Protein 8U3D (pdb70)

Nearest PDB structures (foldseek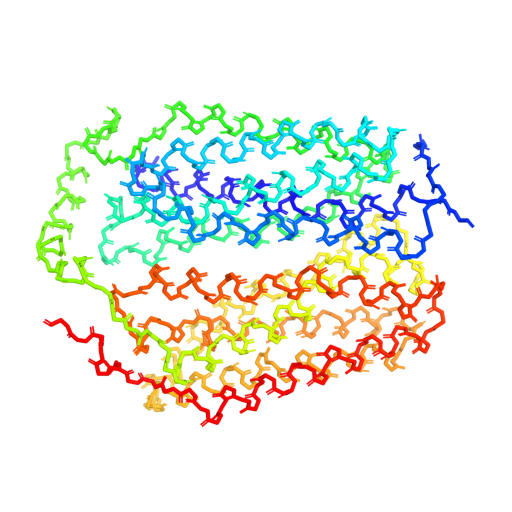):
  8u3d-assembly1_A  TM=1.002E+00  e=1.842E-59  Homo sapiens
  8u3h-assembly1_A  TM=9.924E-01  e=3.145E-51  Homo sapiens
  8dwi-assembly1_A  TM=9.770E-01  e=8.435E-47  Homo sapiens
  8u3f-assembly1_A  TM=8.366E-01  e=1.344E-46  Homo sapiens
  9ayb-assembly1_A  TM=8.370E-01  e=2.288E-45  Homo sapiens

Radius of gyration: 21.44 Å; Cα contacts (8 Å, |Δi|>4): 727; chains: 1; bounding box: 40×55×65 Å

InterPro domains:
  IPR011701 Major facilitator superfamily [PF07690] (47-441)
  IPR020846 Major facilitator superfamily domain [PS50850] (42-482)
  IPR036259 MFS transporter superfamily [G3DSA:1.20.1250.20] (36-260)
  IPR03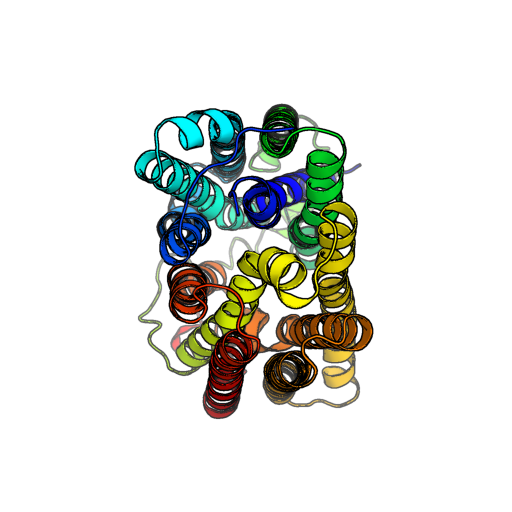6259 MFS transporter superfamily [G3DSA:1.20.1250.20] (285-484)
  IPR036259 MFS transporter superfamily [SSF103473] (28-489)
  IPR050382 Major Facilitator Superfamily Sodium/Anion Cotransporter [PTHR11662] (34-487)

Structure (mmCIF, N/CA/C/O backbone):
data_8U3D
#
_entry.id   8U3D
#
_cell.length_a   1.00
_cell.length_b   1.00
_cell.length_c   1.00
_cell.angle_alpha   90.00
_cell.angle_beta   90.00
_cell.angle_gamma   90.00
#
_symmetry.space_group_name_H-M   'P 1'
#
loop_
_atom_site.group_PDB
_atom_site.id
_atom_site.type_symbol
_atom_site.label_atom_id
_atom_site.label_alt_id
_atom_site.label_comp_id
_atom_site.label_asym_id
_atom_site.label_entity_id
_atom_site.label_seq_id
_atom_site.pdbx_PDB_ins_code
_atom_site.Cartn_x
_atom_site.Cartn_y
_atom_site.Cartn_z
_atom_site.occupancy
_atom_site.B_iso_or_equiv
_atom_site.auth_seq_id
_atom_site.auth_comp_id
_atom_site.auth_asym_id
_atom_site.auth_atom_id
_atom_site.pdbx_PDB_model_num
ATOM 1 N N . CYS A 1 44 ? 139.573 132.756 112.001 1.00 56.43 36 CYS A N 1
ATOM 2 C CA . CYS A 1 44 ? 139.398 131.334 111.742 1.00 56.43 36 CYS A CA 1
ATOM 3 C C . CYS A 1 44 ? 138.182 131.124 110.841 1.00 56.43 36 CYS A C 1
ATOM 4 O O . CYS A 1 44 ? 137.866 131.971 110.012 1.00 56.43 36 CYS A O 1
ATOM 7 N N . SER A 1 45 ? 137.504 129.995 111.004 1.00 49.04 37 SER A N 1
ATOM 8 C CA . SER A 1 45 ? 136.301 129.722 110.237 1.00 49.04 37 SER A CA 1
ATOM 9 C C . SER A 1 45 ? 135.150 130.579 110.736 1.00 49.04 37 SER A C 1
ATOM 10 O O . SER A 1 45 ? 135.304 131.392 111.644 1.00 49.04 37 SER A O 1
ATOM 13 N N . ALA A 1 46 ? 133.983 130.402 110.122 1.00 45.77 38 ALA A N 1
ATOM 14 C CA . ALA A 1 46 ? 132.798 131.103 110.598 1.00 45.77 38 ALA A CA 1
ATOM 15 C C . ALA A 1 46 ? 132.124 130.337 111.724 1.00 45.77 38 ALA A C 1
ATOM 16 O O . ALA A 1 46 ? 131.665 130.933 112.704 1.00 45.77 38 ALA A O 1
ATOM 18 N N . ARG A 1 47 ? 132.058 129.011 111.608 1.00 45.71 39 ARG A N 1
ATOM 19 C CA . ARG A 1 47 ? 131.474 128.207 112.672 1.00 45.71 39 ARG A CA 1
ATOM 20 C C . ARG A 1 47 ? 132.353 128.197 113.913 1.00 45.71 39 ARG A C 1
ATOM 21 O O . ARG A 1 47 ? 131.840 128.191 115.035 1.00 45.71 39 ARG A O 1
ATOM 29 N N . TYR A 1 48 ? 133.671 128.249 113.750 1.00 45.48 40 TYR A N 1
ATOM 30 C CA . TYR A 1 48 ? 134.522 128.287 114.929 1.00 45.48 40 TYR A CA 1
ATOM 31 C C . TYR A 1 48 ? 134.600 129.679 115.532 1.00 45.48 40 TYR A C 1
ATOM 32 O O . TYR A 1 48 ? 134.760 129.805 116.747 1.00 45.48 40 TYR A O 1
ATOM 41 N N . ASN A 1 49 ? 134.460 130.732 114.729 1.00 45.17 41 ASN A N 1
ATOM 42 C CA . ASN A 1 49 ? 134.254 132.056 115.303 1.00 45.17 41 ASN A CA 1
ATOM 43 C C . ASN A 1 49 ? 132.966 132.106 116.106 1.00 45.17 41 ASN A C 1
ATOM 44 O O . ASN A 1 49 ? 132.915 132.722 117.175 1.00 45.17 41 ASN A O 1
ATOM 49 N N . LEU A 1 50 ? 131.905 131.488 115.593 1.00 42.16 42 LEU A N 1
ATOM 50 C CA . LEU A 1 50 ? 130.669 131.415 116.357 1.00 42.16 42 LEU A CA 1
ATOM 51 C C . LEU A 1 50 ? 130.887 130.666 117.662 1.00 42.16 42 LEU A C 1
ATOM 52 O O . LEU A 1 50 ? 130.355 131.050 118.705 1.00 42.16 42 LEU A O 1
ATOM 57 N N . ALA A 1 51 ? 131.724 129.630 117.661 1.00 41.55 43 ALA A N 1
ATOM 58 C CA . ALA A 1 51 ? 131.922 128.820 118.886 1.00 41.55 43 ALA A CA 1
ATOM 59 C C . ALA A 1 51 ? 132.831 129.558 119.874 1.00 41.55 43 ALA A C 1
ATOM 60 O O . ALA A 1 51 ? 132.756 129.250 121.066 1.00 41.55 43 ALA A O 1
ATOM 62 N N . ILE A 1 52 ? 133.663 130.486 119.395 1.00 41.31 44 ILE A N 1
ATOM 63 C CA . ILE A 1 52 ? 134.593 131.259 120.272 1.00 41.31 44 ILE A CA 1
ATOM 64 C C . ILE A 1 52 ? 133.855 132.478 120.828 1.00 41.31 44 ILE A C 1
ATOM 65 O O . ILE A 1 52 ? 134.252 132.954 121.898 1.00 41.31 44 ILE A O 1
ATOM 70 N N . LEU A 1 53 ? 132.821 132.957 120.137 1.00 38.73 45 LEU A N 1
ATOM 71 C CA . LEU A 1 53 ? 132.004 134.088 120.651 1.00 38.73 45 LEU A CA 1
ATOM 72 C C . LEU A 1 53 ? 130.929 133.528 121.582 1.00 38.73 45 LEU A C 1
ATOM 73 O O . LEU A 1 53 ? 130.590 134.220 122.547 1.00 38.73 45 LEU A O 1
ATOM 78 N N . ALA A 1 54 ? 130.394 132.339 121.297 1.00 39.92 46 ALA A N 1
ATOM 79 C CA . ALA A 1 54 ? 129.472 131.707 122.229 1.00 39.92 46 ALA A CA 1
ATOM 80 C C . ALA A 1 54 ? 130.175 131.303 123.515 1.00 39.92 46 ALA A C 1
ATOM 81 O O . ALA A 1 54 ? 129.584 131.374 124.597 1.00 39.92 46 ALA A O 1
ATOM 83 N N . PHE A 1 55 ? 131.428 130.859 123.420 1.00 39.42 47 PHE A N 1
ATOM 84 C CA . PHE A 1 55 ? 132.216 130.587 124.614 1.00 39.42 47 PHE A CA 1
ATOM 85 C C . PHE A 1 55 ? 132.244 131.802 125.522 1.00 39.42 47 PHE A C 1
ATOM 86 O O . PHE A 1 55 ? 131.970 131.702 126.720 1.00 39.42 47 PHE A O 1
ATOM 94 N N . PHE A 1 56 ? 132.569 132.965 124.966 1.00 38.95 48 PHE A N 1
ATOM 95 C CA . PHE A 1 56 ? 132.650 134.154 125.811 1.00 38.95 48 PHE A CA 1
ATOM 96 C C . PHE A 1 56 ? 131.273 134.638 126.250 1.00 38.95 48 PHE A C 1
ATOM 97 O O . PHE A 1 56 ? 131.131 135.181 127.352 1.00 38.95 48 PHE A O 1
ATOM 105 N N . GLY A 1 57 ? 130.243 134.416 125.439 1.00 38.09 49 GLY A N 1
ATOM 106 C CA . GLY A 1 57 ? 128.901 134.769 125.865 1.00 38.09 49 GLY A CA 1
ATOM 107 C C . GLY A 1 57 ? 128.451 133.983 127.077 1.00 38.09 49 GLY A C 1
ATOM 108 O O . GLY A 1 57 ? 127.863 134.534 128.005 1.00 38.09 49 GLY A O 1
ATOM 109 N N . PHE A 1 58 ? 128.731 132.681 127.091 1.00 39.24 50 PHE A N 1
ATOM 110 C CA . PHE A 1 58 ? 128.355 131.871 128.244 1.00 39.24 50 PHE A CA 1
ATOM 111 C C . PHE A 1 58 ? 129.278 132.113 129.426 1.00 39.24 50 PHE A C 1
ATOM 112 O O . PHE A 1 58 ? 128.846 132.005 130.579 1.00 39.24 50 PHE A O 1
ATOM 120 N N . PHE A 1 59 ? 130.541 132.443 129.166 1.00 38.71 51 PHE A N 1
ATOM 121 C CA . PHE A 1 59 ? 131.409 132.940 130.222 1.00 38.71 51 PHE A CA 1
ATOM 122 C C . PHE A 1 59 ? 130.742 134.087 130.959 1.00 38.71 51 PHE A C 1
ATOM 123 O O . PHE A 1 59 ? 130.681 134.099 132.190 1.00 38.71 51 PHE A O 1
ATOM 131 N N . ILE A 1 60 ? 130.215 135.053 130.213 1.00 39.05 52 ILE A N 1
ATOM 132 C CA . ILE A 1 60 ? 129.618 136.229 130.837 1.00 39.05 52 ILE A CA 1
ATOM 133 C C . ILE A 1 60 ? 128.289 135.888 131.496 1.00 39.05 52 ILE A C 1
ATOM 134 O O . ILE A 1 60 ? 127.976 136.395 132.574 1.00 39.05 52 ILE A O 1
ATOM 139 N N . VAL A 1 61 ? 127.487 135.028 130.870 1.00 37.87 53 VAL A N 1
ATOM 140 C CA . VAL A 1 61 ? 126.261 134.537 131.502 1.00 37.87 53 VAL A CA 1
ATOM 141 C C . VAL A 1 61 ? 126.552 134.014 132.904 1.00 37.87 53 VAL A C 1
ATOM 142 O O . VAL A 1 61 ? 125.971 134.464 133.900 1.00 37.87 53 VAL A O 1
ATOM 146 N N . TYR A 1 62 ? 127.480 133.066 133.007 1.00 39.26 54 TYR A N 1
ATOM 147 C CA . TYR A 1 62 ? 127.698 132.429 134.297 1.00 39.26 54 TYR A CA 1
ATOM 148 C C . TYR A 1 62 ? 128.469 133.322 135.257 1.00 39.26 54 TYR A C 1
ATOM 149 O O . TYR A 1 62 ? 128.27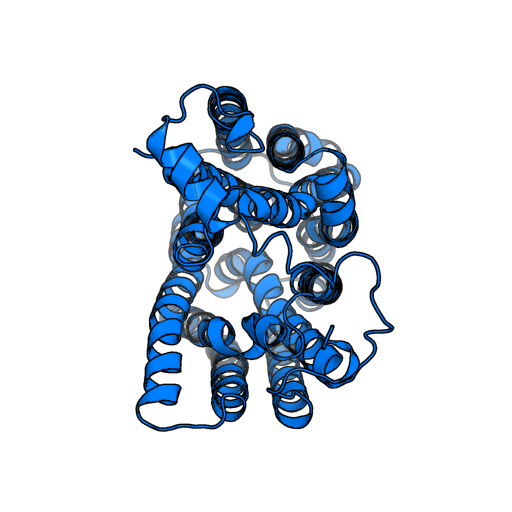5 133.224 136.468 1.00 39.26 54 TYR A O 1
ATOM 158 N N . ALA A 1 63 ? 129.314 134.218 134.753 1.00 38.99 55 ALA A N 1
ATOM 159 C CA . ALA A 1 63 ? 129.960 135.175 135.640 1.00 38.99 55 ALA A CA 1
ATOM 160 C C . ALA A 1 63 ? 128.943 136.113 136.269 1.00 38.99 55 ALA A C 1
ATOM 161 O O . ALA A 1 63 ? 129.008 136.389 137.471 1.00 38.99 55 ALA A O 1
ATOM 163 N N . LEU A 1 64 ? 127.997 136.614 135.475 1.00 37.20 56 LEU A N 1
ATOM 164 C CA . LEU A 1 64 ? 126.964 137.488 136.010 1.00 37.20 56 LEU A CA 1
ATOM 165 C C . LEU A 1 64 ? 126.027 136.743 136.944 1.00 37.20 56 LEU A C 1
ATOM 166 O O . LEU A 1 64 ? 125.403 137.360 137.810 1.00 37.20 56 LEU A O 1
ATOM 171 N N . ARG A 1 65 ? 125.887 135.431 136.770 1.00 38.86 57 ARG A N 1
ATOM 172 C CA . ARG A 1 65 ? 125.080 134.656 137.709 1.00 38.86 57 ARG A CA 1
ATOM 173 C C . ARG A 1 65 ? 125.799 134.460 139.037 1.00 38.86 57 ARG A C 1
ATOM 174 O O . ARG A 1 65 ? 125.194 134.566 140.107 1.00 38.86 57 ARG A O 1
ATOM 182 N N . VAL A 1 66 ? 127.099 134.169 138.989 1.00 40.77 58 VAL A N 1
ATOM 183 C CA . VAL A 1 66 ? 127.818 133.734 140.180 1.00 40.77 58 VAL A CA 1
ATOM 184 C C . VAL A 1 66 ? 128.437 134.884 140.970 1.00 40.77 58 VAL A C 1
ATOM 185 O O . VAL A 1 66 ? 128.755 134.705 142.149 1.00 40.77 58 VAL A O 1
ATOM 189 N N . ASN A 1 67 ? 128.604 136.073 140.387 1.00 41.67 59 ASN A N 1
ATOM 190 C CA . ASN A 1 67 ? 129.331 137.112 141.111 1.00 41.67 59 ASN A CA 1
ATOM 191 C C . ASN A 1 67 ? 128.590 137.586 142.358 1.00 41.67 59 ASN A C 1
ATOM 192 O O . ASN A 1 67 ? 129.214 138.129 143.278 1.00 41.67 59 ASN A O 1
ATOM 197 N N . LEU A 1 68 ? 127.275 137.388 142.427 1.00 41.68 60 LEU A N 1
ATOM 198 C CA . LEU A 1 68 ? 126.562 137.794 143.633 1.00 41.68 60 LEU A CA 1
ATOM 199 C C . LEU A 1 68 ? 126.910 136.910 144.816 1.00 41.68 60 LEU A C 1
ATOM 200 O O . LEU A 1 68 ? 126.889 137.377 145.954 1.00 41.68 60 LEU A O 1
ATOM 205 N N . SER A 1 69 ? 127.238 135.641 144.573 1.00 43.19 61 SER A N 1
ATOM 206 C CA . SER A 1 69 ? 127.583 134.743 145.668 1.00 43.19 61 SER A CA 1
ATOM 207 C C . SER A 1 69 ? 128.737 135.290 146.486 1.00 43.19 61 SER A C 1
ATOM 208 O O . SER A 1 69 ? 128.771 135.124 147.708 1.00 43.19 61 SER A O 1
ATOM 211 N N . VAL A 1 70 ? 129.688 135.949 145.834 1.00 45.46 62 VAL A N 1
ATOM 212 C CA . VAL A 1 70 ? 130.849 136.487 146.529 1.00 45.46 62 VAL A CA 1
ATOM 213 C C . VAL A 1 70 ? 130.643 137.944 146.911 1.00 45.46 62 VAL A C 1
ATOM 214 O O . VAL A 1 70 ? 131.170 138.402 147.923 1.00 45.46 62 VAL A O 1
ATOM 218 N N . ALA A 1 71 ? 129.873 138.702 146.129 1.00 45.94 63 ALA A N 1
ATOM 219 C CA . ALA A 1 71 ? 129.611 140.085 146.505 1.00 45.94 63 ALA A CA 1
ATOM 220 C C . ALA A 1 71 ? 128.761 140.169 147.764 1.00 45.94 63 ALA A C 1
ATOM 221 O O . ALA A 1 71 ? 128.975 141.049 148.602 1.00 45.94 63 ALA A O 1
ATOM 223 N N . LEU A 1 72 ? 127.796 139.260 147.925 1.00 46.54 64 LEU A N 1
ATOM 224 C CA . LEU A 1 72 ? 126.902 139.309 149.077 1.00 46.54 64 LEU A CA 1
ATOM 225 C C . LEU A 1 72 ? 127.644 139.052 150.375 1.00 46.54 64 LEU A C 1
ATOM 226 O O . LEU A 1 72 ? 127.185 139.457 151.446 1.00 46.54 64 LEU A O 1
ATOM 231 N N . VAL A 1 73 ? 128.776 138.357 150.303 1.00 49.77 65 VAL A N 1
ATOM 232 C CA . VAL A 1 73 ? 129.651 138.205 151.452 1.00 49.77 65 VAL A CA 1
ATOM 233 C C . VAL A 1 73 ? 130.178 139.549 151.925 1.00 49.77 65 VAL A C 1
ATOM 234 O O . VAL A 1 73 ? 130.364 139.755 153.127 1.00 49.77 65 VAL A O 1
ATOM 238 N N . ASP A 1 74 ? 130.383 140.486 151.007 1.00 52.94 66 ASP A N 1
ATOM 239 C CA . ASP A 1 74 ? 130.934 141.790 151.326 1.00 52.94 66 ASP A CA 1
ATOM 240 C C . ASP A 1 74 ? 129.863 142.861 151.480 1.00 52.94 66 ASP A C 1
ATOM 241 O O . ASP A 1 74 ? 130.164 143.945 151.985 1.00 52.94 66 ASP A O 1
ATOM 246 N N . MET A 1 75 ? 128.626 142.579 151.058 1.00 51.78 67 MET A N 1
ATOM 247 C CA . MET A 1 75 ? 127.556 143.571 151.081 1.00 51.78 67 MET A CA 1
ATOM 248 C C . MET A 1 75 ? 126.859 143.670 152.425 1.00 51.78 67 MET A C 1
ATOM 249 O O . MET A 1 75 ? 126.247 144.701 152.705 1.00 51.78 67 MET A O 1
ATOM 254 N N . VAL A 1 76 ? 126.902 142.631 153.248 1.00 56.20 68 VAL A N 1
ATOM 255 C CA . VAL A 1 76 ? 126.112 142.573 154.473 1.00 56.20 68 VAL A CA 1
ATOM 256 C C . VAL A 1 76 ? 127.000 142.867 155.671 1.00 56.20 68 VAL A C 1
ATOM 257 O O . VAL A 1 76 ? 128.190 142.532 155.679 1.00 56.20 68 VAL A O 1
ATOM 261 N N . ASP A 1 77 ? 126.418 143.498 156.685 1.00 66.23 69 ASP A N 1
ATOM 262 C CA . ASP A 1 77 ? 127.168 143.949 157.842 1.00 66.23 69 ASP A CA 1
ATOM 263 C C . ASP A 1 77 ? 126.979 142.999 159.021 1.00 66.23 69 ASP A C 1
ATOM 264 O O . ASP A 1 77 ? 125.934 142.365 159.185 1.00 66.23 69 ASP A O 1
ATOM 269 N N . SER A 1 78 ? 128.012 142.920 159.855 1.00 73.35 70 SER A N 1
ATOM 270 C CA . SER A 1 78 ? 128.013 142.034 161.015 1.00 73.35 70 SER A CA 1
ATOM 271 C C . SER A 1 78 ? 127.039 142.509 162.091 1.00 73.35 70 SER A C 1
ATOM 272 O O . SER A 1 78 ? 126.991 141.953 163.190 1.00 73.35 70 SER A O 1
ATOM 275 N N . THR A 1 105 ? 136.321 150.880 150.987 1.00 64.92 97 THR A N 1
ATOM 276 C CA . THR A 1 105 ? 135.188 150.334 151.721 1.00 64.92 97 THR A CA 1
ATOM 277 C C . THR A 1 105 ? 133.881 150.632 150.999 1.00 64.92 97 THR A C 1
ATOM 278 O O . THR A 1 105 ? 133.725 151.686 150.383 1.00 64.92 97 THR A O 1
ATOM 282 N N . GLY A 1 106 ? 132.951 149.683 151.062 1.00 62.81 98 GLY A N 1
ATOM 283 C CA . GLY A 1 106 ? 131.668 149.853 150.418 1.00 62.81 98 GLY A CA 1
ATOM 284 C C . GLY A 1 106 ? 130.546 150.085 151.407 1.00 62.81 98 GLY A C 1
ATOM 285 O O . GLY A 1 106 ? 130.738 150.119 152.619 1.00 62.81 98 GLY A O 1
ATOM 286 N N . LYS A 1 107 ? 129.348 150.267 150.862 1.00 60.91 99 LYS A N 1
ATOM 287 C CA . LYS A 1 107 ? 128.160 150.344 151.694 1.00 60.91 99 LYS A CA 1
ATOM 288 C C . LYS A 1 107 ? 127.736 148.949 152.122 1.00 60.91 99 LYS A C 1
ATOM 289 O O . LYS A 1 107 ? 127.861 147.982 151.370 1.00 60.91 99 LYS A O 1
ATOM 295 N N . LYS A 1 108 ? 127.229 148.846 153.345 1.00 58.36 100 LYS A N 1
ATOM 296 C CA . LYS A 1 108 ? 126.876 147.561 153.923 1.00 58.36 100 LYS A CA 1
ATOM 297 C C . LYS A 1 108 ? 125.474 147.622 154.505 1.00 58.36 100 LYS A C 1
ATOM 298 O O . LYS A 1 108 ? 125.099 148.607 155.144 1.00 58.36 100 LYS A O 1
ATOM 304 N N . TYR A 1 109 ? 124.707 146.559 154.287 1.00 57.17 101 TYR A N 1
ATOM 305 C CA . TYR A 1 109 ? 123.292 146.528 154.614 1.00 57.17 101 TYR A CA 1
ATOM 306 C C . TYR A 1 109 ? 123.027 145.519 155.719 1.00 57.17 101 TYR A C 1
ATOM 307 O O . TYR A 1 109 ? 123.773 144.552 155.881 1.00 57.17 101 TYR A O 1
ATOM 316 N N . GLN A 1 110 ? 121.964 145.755 156.479 1.00 60.96 102 GLN A N 1
ATOM 317 C CA . GLN A 1 110 ? 121.623 144.926 157.633 1.00 60.96 102 GLN A CA 1
ATOM 318 C C . GLN A 1 110 ? 120.609 143.848 157.271 1.00 60.96 102 GLN A C 1
ATOM 319 O O . GLN A 1 110 ? 119.511 143.790 157.819 1.00 60.96 102 GLN A O 1
ATOM 325 N N . TRP A 1 111 ? 120.978 142.980 156.337 1.00 55.98 103 TRP A N 1
ATOM 326 C CA . TRP A 1 111 ? 120.094 141.901 155.926 1.00 55.98 103 TRP A CA 1
ATOM 327 C C . TRP A 1 111 ? 120.307 140.685 156.811 1.00 55.98 103 TRP A C 1
ATOM 328 O O . TRP A 1 111 ? 121.444 140.266 157.036 1.00 55.98 103 TRP A O 1
ATOM 339 N N . ASP A 1 112 ? 119.215 140.110 157.307 1.00 56.31 104 ASP A N 1
ATOM 340 C CA . ASP A 1 112 ? 119.327 138.958 158.185 1.00 56.31 104 ASP A CA 1
ATOM 341 C C . ASP A 1 112 ? 119.560 137.695 157.367 1.00 56.31 104 ASP A C 1
ATOM 342 O O . ASP A 1 112 ? 119.822 137.735 156.167 1.00 56.31 104 ASP A O 1
ATOM 347 N N . ALA A 1 113 ? 119.473 136.550 158.040 1.00 54.03 105 ALA A N 1
ATOM 348 C CA . ALA A 1 113 ? 119.806 135.288 157.395 1.00 54.03 105 ALA A CA 1
ATOM 349 C C . ALA A 1 113 ? 118.809 134.946 156.302 1.00 54.03 105 ALA A C 1
ATOM 350 O O . ALA A 1 113 ? 119.194 134.645 155.170 1.00 54.03 105 ALA A O 1
ATOM 352 N N . GLU A 1 114 ? 117.517 134.985 156.622 1.00 55.64 106 GLU A N 1
ATOM 353 C CA . GLU A 1 114 ? 116.509 134.533 155.671 1.00 55.64 106 GLU A CA 1
ATOM 354 C C . GLU A 1 114 ? 116.424 135.460 154.466 1.00 55.64 106 GLU A C 1
ATOM 355 O O . GLU A 1 114 ? 116.064 135.027 153.369 1.00 55.64 106 GLU A O 1
ATOM 361 N N . THR A 1 115 ? 116.766 136.737 154.644 1.00 52.89 107 THR A N 1
ATOM 362 C CA . THR A 1 115 ? 116.717 137.677 153.529 1.00 52.89 107 THR A CA 1
ATOM 363 C C . THR A 1 115 ? 117.777 137.359 152.486 1.00 52.89 107 THR A C 1
ATOM 364 O O . THR A 1 115 ? 117.507 137.410 151.281 1.00 52.89 107 THR A O 1
ATOM 368 N N . GLN A 1 116 ? 118.993 137.040 152.928 1.00 51.02 108 GLN A N 1
ATOM 369 C CA . GLN A 1 116 ? 120.044 136.688 151.984 1.00 51.02 108 GLN A CA 1
ATOM 370 C C . GLN A 1 116 ? 119.698 135.428 151.212 1.00 51.02 108 GLN A C 1
ATOM 371 O O . GLN A 1 116 ? 120.090 135.290 150.052 1.00 51.02 108 GLN A O 1
ATOM 377 N N . GLY A 1 117 ? 118.956 134.510 151.825 1.00 47.42 109 GLY A N 1
ATOM 378 C CA . GLY A 1 117 ? 118.495 133.347 151.092 1.00 47.42 109 GLY A CA 1
ATOM 379 C C . GLY A 1 117 ? 117.601 133.721 149.929 1.00 47.42 109 GLY A C 1
ATOM 380 O O . GLY A 1 117 ? 117.750 133.203 148.824 1.00 47.42 109 GLY A O 1
ATOM 381 N N . TRP A 1 118 ? 116.666 134.642 150.160 1.00 47.65 110 TRP A N 1
ATOM 382 C CA . TRP A 1 118 ? 115.789 135.083 149.082 1.00 47.65 110 TRP A CA 1
ATOM 383 C C . TRP A 1 118 ? 116.565 135.838 148.018 1.00 47.65 110 TRP A C 1
ATOM 384 O O . TRP A 1 118 ? 116.316 135.667 146.822 1.00 47.65 110 TRP A O 1
ATOM 395 N N . ILE A 1 119 ? 117.513 136.677 148.435 1.00 45.75 111 ILE A N 1
ATOM 396 C CA . ILE A 1 119 ? 118.306 137.437 147.474 1.00 45.75 111 ILE A CA 1
ATOM 397 C C . ILE A 1 119 ? 119.132 136.504 146.604 1.00 45.75 111 ILE A C 1
ATOM 398 O O . ILE A 1 119 ? 119.343 136.765 145.416 1.00 45.75 111 ILE A O 1
ATOM 403 N N . LEU A 1 120 ? 119.596 135.390 147.171 1.00 42.71 112 LEU A N 1
ATOM 404 C CA . LEU A 1 120 ? 120.417 134.463 146.401 1.00 42.71 112 LEU A CA 1
ATOM 405 C C . LEU A 1 120 ? 119.568 133.538 145.543 1.00 42.71 112 LEU A C 1
ATOM 406 O O . LEU A 1 120 ? 120.018 133.077 144.491 1.00 42.71 112 LEU A O 1
ATOM 411 N N . GLY A 1 121 ? 118.345 133.241 145.974 1.00 41.53 113 GLY A N 1
ATOM 412 C CA . GLY A 1 121 ? 117.525 132.311 145.226 1.00 41.53 113 GLY A CA 1
ATOM 413 C C . GLY A 1 121 ? 116.574 132.968 144.250 1.00 41.53 113 GLY A C 1
ATOM 414 O O . GLY A 1 121 ? 115.881 132.277 143.505 1.00 41.53 113 GLY A O 1
ATOM 415 N N . SER A 1 122 ? 116.511 134.301 144.242 1.00 41.92 114 SER A N 1
ATOM 416 C CA . SER A 1 122 ? 115.561 134.977 143.365 1.00 41.92 114 SER A CA 1
ATOM 417 C C . SER A 1 122 ? 115.944 134.879 141.897 1.00 41.92 114 SER A C 1
ATOM 418 O O . SER A 1 122 ? 115.085 135.051 141.030 1.00 41.92 114 SER A O 1
ATOM 421 N N . PHE A 1 123 ? 117.215 134.623 141.590 1.00 39.67 115 PHE A N 1
ATOM 422 C CA . PHE A 1 123 ? 117.620 134.459 140.198 1.00 39.67 115 PHE A CA 1
ATOM 423 C C . PHE A 1 123 ? 116.857 133.323 139.537 1.00 39.67 115 PHE A C 1
ATOM 424 O O . PHE A 1 123 ? 116.381 133.447 138.404 1.00 39.67 115 PHE A O 1
ATOM 432 N N . PHE A 1 124 ? 116.725 132.202 140.234 1.00 41.07 116 PHE A N 1
ATOM 433 C CA . PHE A 1 124 ? 116.149 131.024 139.617 1.00 41.07 116 PHE A CA 1
ATOM 434 C C . PHE A 1 124 ? 114.643 131.124 139.482 1.00 41.07 116 PHE A C 1
ATOM 435 O O . PHE A 1 124 ? 114.063 130.389 138.680 1.00 41.07 116 PHE A O 1
ATOM 443 N N . TYR A 1 125 ? 114.006 132.054 140.196 1.00 41.68 117 TYR A N 1
ATOM 444 C CA . TYR A 1 125 ? 112.587 132.312 139.993 1.00 41.68 117 TYR A CA 1
ATOM 445 C C . TYR A 1 125 ? 112.294 132.850 138.607 1.00 41.68 117 TYR A C 1
ATOM 446 O O . TYR A 1 125 ? 111.207 132.611 138.083 1.00 41.68 117 TYR A O 1
ATOM 455 N N . GLY A 1 126 ? 113.225 133.572 138.007 1.00 40.37 118 GLY A N 1
ATOM 456 C CA . GLY A 1 126 ? 113.069 133.985 136.633 1.00 40.37 118 GLY A CA 1
ATOM 457 C C . GLY A 1 126 ? 113.719 133.001 135.690 1.00 40.37 118 GLY A C 1
ATOM 458 O O . GLY A 1 126 ? 113.273 132.832 134.557 1.00 40.37 118 GLY A O 1
ATOM 459 N N . TYR A 1 127 ? 114.780 132.341 136.153 1.00 40.99 119 TYR A N 1
ATOM 460 C CA . TYR A 1 127 ? 115.461 131.357 135.319 1.00 40.99 119 TYR A CA 1
ATOM 461 C C . TYR A 1 127 ? 114.541 130.208 134.935 1.00 40.99 119 TYR A C 1
ATOM 462 O O . TYR A 1 127 ? 114.639 129.673 133.830 1.00 40.99 119 TYR A O 1
ATOM 471 N N . ILE A 1 128 ? 113.642 129.808 135.833 1.00 41.50 120 ILE A N 1
ATOM 472 C CA . ILE A 1 128 ? 112.775 128.671 135.548 1.00 41.50 120 ILE A CA 1
ATOM 473 C C . ILE A 1 128 ? 111.718 129.032 134.517 1.00 41.50 120 ILE A C 1
ATOM 474 O O . ILE A 1 128 ? 111.164 128.151 133.853 1.00 41.50 120 ILE A O 1
ATOM 479 N N . ILE A 1 129 ? 111.437 130.324 134.339 1.00 43.22 121 ILE A N 1
ATOM 480 C CA . ILE A 1 129 ? 110.294 130.740 133.535 1.00 43.22 121 ILE A CA 1
ATOM 481 C C . ILE A 1 129 ? 110.590 130.615 132.047 1.00 43.22 121 ILE A C 1
ATOM 482 O O . ILE A 1 129 ? 109.745 130.155 131.274 1.00 43.22 121 ILE A O 1
ATOM 487 N N . THR A 1 130 ? 111.780 131.024 131.617 1.00 43.59 122 THR A N 1
ATOM 488 C CA . THR A 1 130 ? 112.055 131.233 130.204 1.00 43.59 122 THR A CA 1
ATOM 489 C C . THR A 1 130 ? 112.881 130.135 129.558 1.00 43.59 122 THR A C 1
ATOM 490 O O . THR A 1 130 ? 113.436 130.361 128.483 1.00 43.59 122 THR A O 1
ATOM 494 N N . GLN A 1 131 ? 112.972 128.954 130.156 1.00 45.40 123 GLN A N 1
ATOM 495 C CA . GLN A 1 131 ? 113.788 127.915 129.540 1.00 45.40 123 GLN A CA 1
ATOM 496 C C . GLN A 1 131 ? 113.009 127.121 128.501 1.00 45.40 123 GLN A C 1
ATOM 497 O O . GLN A 1 131 ? 113.550 126.784 127.445 1.00 45.40 123 GLN A O 1
ATOM 503 N N . ILE A 1 132 ? 111.751 126.800 128.783 1.00 49.80 124 ILE A N 1
ATOM 504 C CA . ILE A 1 132 ? 110.904 126.100 127.821 1.00 49.80 124 ILE A CA 1
ATOM 505 C C . ILE A 1 132 ? 110.358 127.091 126.795 1.00 49.80 124 ILE A C 1
ATOM 506 O O . ILE A 1 132 ? 110.390 126.790 125.595 1.00 49.80 124 ILE A O 1
ATOM 511 N N . PRO A 1 133 ? 109.855 128.268 127.185 1.00 49.28 125 PRO A N 1
ATOM 512 C CA . PRO A 1 133 ? 109.506 129.266 126.163 1.00 49.28 125 PRO A CA 1
ATOM 513 C C . PRO A 1 133 ? 110.686 129.731 125.337 1.00 49.28 125 PRO A C 1
ATOM 514 O O . PRO A 1 133 ? 110.491 130.262 124.239 1.00 49.28 125 PRO A O 1
ATOM 518 N N . GLY A 1 134 ? 111.909 129.556 125.833 1.00 49.02 126 GLY A N 1
ATOM 519 C CA . GLY A 1 134 ? 113.069 130.020 125.098 1.00 49.02 126 GLY A CA 1
ATOM 520 C C . GLY A 1 134 ? 113.283 129.288 123.792 1.00 49.02 126 GLY A C 1
ATOM 521 O O . GLY A 1 134 ? 113.649 129.900 122.792 1.00 49.02 126 GLY A O 1
ATOM 522 N N . GLY A 1 135 ? 113.048 127.979 123.774 1.00 50.89 127 GLY A N 1
ATOM 523 C CA . GLY A 1 135 ? 113.197 127.236 122.536 1.00 50.89 127 GLY A CA 1
ATOM 524 C C . GLY A 1 135 ? 112.152 127.612 121.506 1.00 50.89 127 GLY A C 1
ATOM 525 O O . GLY A 1 135 ? 112.446 127.703 120.312 1.00 50.89 127 GLY A O 1
ATOM 526 N N . TYR A 1 136 ? 110.920 127.844 121.951 1.00 54.61 128 TYR A N 1
ATOM 527 C CA . TYR A 1 136 ? 109.878 128.289 121.038 1.00 54.61 128 TYR A CA 1
ATOM 528 C C . TYR A 1 136 ? 110.210 129.654 120.450 1.00 54.61 128 TYR A C 1
ATOM 529 O O . TYR A 1 136 ? 110.143 129.851 119.232 1.00 54.61 128 TYR A O 1
ATOM 538 N N . VAL A 1 137 ? 110.581 130.614 121.300 1.00 51.30 129 VAL A N 1
ATOM 539 C CA . VAL A 1 137 ? 110.922 131.943 120.799 1.00 51.30 129 VAL A CA 1
ATOM 540 C C . VAL A 1 137 ? 112.163 131.892 119.918 1.00 51.30 129 VAL A C 1
ATOM 541 O O . VAL A 1 137 ? 112.316 132.701 119.001 1.00 51.30 129 VAL A O 1
ATOM 545 N N . ALA A 1 138 ? 113.068 130.946 120.169 1.00 50.71 130 ALA A N 1
ATOM 546 C CA . ALA A 1 138 ? 114.233 130.816 119.304 1.00 50.71 130 ALA A CA 1
ATOM 547 C C . ALA A 1 138 ? 113.854 130.263 117.942 1.00 50.71 130 ALA A C 1
ATOM 548 O O . ALA A 1 138 ? 114.357 130.738 116.920 1.00 50.71 130 ALA A O 1
ATOM 550 N N . SER A 1 139 ? 112.977 129.261 117.901 1.00 54.72 131 SER A N 1
ATOM 551 C CA . SER A 1 139 ? 112.500 128.760 116.616 1.00 54.72 131 SER A CA 1
ATOM 552 C C . SER A 1 139 ? 111.657 129.801 115.891 1.00 54.72 131 SER A C 1
ATOM 553 O O . SER A 1 139 ? 111.483 129.719 114.672 1.00 54.72 131 SER A O 1
ATOM 556 N N . LYS A 1 140 ? 111.127 130.778 116.623 1.00 55.58 132 LYS A N 1
ATOM 557 C CA . LYS A 1 140 ? 110.379 131.861 115.996 1.00 55.58 132 LYS A CA 1
ATOM 558 C C . LYS A 1 140 ? 111.308 132.926 115.412 1.00 55.58 132 LYS A C 1
ATOM 559 O O . LYS A 1 140 ? 111.289 133.184 114.205 1.00 55.58 132 LYS A O 1
ATOM 565 N N . ILE A 1 141 ? 112.143 133.544 116.252 1.00 52.74 133 ILE A N 1
ATOM 566 C CA . ILE A 1 141 ? 112.921 134.717 115.864 1.00 52.74 133 ILE A CA 1
ATOM 567 C C . ILE A 1 141 ? 114.404 134.428 115.689 1.00 52.74 133 ILE A C 1
ATOM 568 O O . ILE A 1 141 ? 115.191 135.373 115.553 1.00 52.74 133 ILE A O 1
ATOM 573 N N . GLY A 1 142 ? 114.815 133.169 115.691 1.00 49.09 134 GLY A N 1
ATOM 574 C CA . GLY A 1 142 ? 116.218 132.847 115.549 1.00 49.09 134 GLY A CA 1
ATOM 575 C C . GLY A 1 142 ? 116.990 133.017 116.846 1.00 49.09 134 GLY A C 1
ATOM 576 O O . GLY A 1 142 ? 116.575 133.708 117.772 1.00 49.09 134 GLY A O 1
ATOM 577 N N . GLY A 1 143 ? 118.154 132.373 116.899 1.00 43.50 135 GLY A N 1
ATOM 578 C CA . GLY A 1 143 ? 118.907 132.332 118.136 1.00 43.50 135 GLY A CA 1
ATOM 579 C C . GLY A 1 143 ? 119.823 133.511 118.369 1.00 43.50 135 GLY A C 1
ATOM 580 O O . GLY A 1 143 ? 120.170 133.800 119.516 1.00 43.50 135 GLY A O 1
ATOM 581 N N . LYS A 1 144 ? 120.234 134.205 117.307 1.00 40.56 136 LYS A N 1
ATOM 582 C CA . LYS A 1 144 ? 121.218 135.270 117.466 1.00 40.56 136 LYS A CA 1
ATOM 583 C C . LYS A 1 144 ? 120.672 136.398 118.321 1.00 40.56 136 LYS A C 1
ATOM 584 O O . LYS A 1 144 ? 121.284 136.782 119.321 1.00 40.56 136 LYS A O 1
ATOM 590 N N . MET A 1 145 ? 119.530 136.957 117.933 1.00 42.59 137 MET A N 1
ATOM 591 C CA . MET A 1 145 ? 118.980 138.078 118.679 1.00 42.59 137 MET A CA 1
ATOM 592 C C . MET A 1 145 ? 118.497 137.662 120.054 1.00 42.59 137 MET A C 1
ATOM 593 O O . MET A 1 145 ? 118.640 138.428 121.004 1.00 42.59 137 MET A O 1
ATOM 598 N N . LEU A 1 146 ? 117.957 136.455 120.188 1.00 41.78 138 LEU A N 1
ATOM 599 C CA . LEU A 1 146 ? 117.524 135.976 121.495 1.00 41.78 138 LEU A CA 1
ATOM 600 C C . LEU A 1 146 ? 118.694 135.860 122.462 1.00 41.78 138 LEU A C 1
ATOM 601 O O . LEU A 1 146 ? 118.613 136.342 123.595 1.00 41.78 138 LEU A O 1
ATOM 606 N N . LEU A 1 147 ? 119.798 135.246 122.034 1.00 38.72 139 LEU A N 1
ATOM 607 C CA . LEU A 1 147 ? 120.961 135.122 122.906 1.00 38.72 139 LEU A CA 1
ATOM 608 C C . LEU A 1 147 ? 121.596 136.479 123.183 1.00 38.72 139 LEU A C 1
ATOM 609 O O . LEU A 1 147 ? 121.942 136.789 124.330 1.00 38.72 139 LEU A O 1
ATOM 614 N N . GLY A 1 148 ? 121.748 137.305 122.150 1.00 38.15 140 GLY A N 1
ATOM 615 C CA . GLY A 1 148 ? 122.353 138.608 122.344 1.00 38.15 140 GLY A CA 1
ATOM 616 C C . GLY A 1 148 ? 121.558 139.485 123.284 1.00 38.15 140 GLY A C 1
ATOM 617 O O . GLY A 1 148 ? 122.122 140.162 124.140 1.00 38.15 140 GLY A O 1
ATOM 618 N N . PHE A 1 149 ? 120.235 139.475 123.153 1.00 39.21 141 PHE A N 1
ATOM 619 C CA . PHE A 1 149 ? 119.409 140.313 124.002 1.00 39.21 141 PHE A CA 1
ATOM 620 C C . PHE A 1 149 ? 119.210 139.734 125.391 1.00 39.21 141 PHE A C 1
ATOM 621 O O . PHE A 1 149 ? 119.071 140.505 126.338 1.00 39.21 141 PHE A O 1
ATOM 629 N N . GLY A 1 150 ? 119.238 138.412 125.553 1.00 37.72 142 GLY A N 1
ATOM 630 C CA . GLY A 1 150 ? 119.310 137.858 126.891 1.00 37.72 142 GLY A CA 1
ATOM 631 C C . GLY A 1 150 ? 120.548 138.318 127.634 1.00 37.72 142 GLY A C 1
ATOM 632 O O . GLY A 1 150 ? 120.468 138.788 128.772 1.00 37.72 142 GLY A O 1
ATOM 633 N N . ILE A 1 151 ? 121.711 138.215 126.993 1.00 36.59 143 ILE A N 1
ATOM 634 C CA . ILE A 1 151 ? 122.938 138.591 127.687 1.00 36.59 143 ILE A CA 1
ATOM 635 C C . ILE A 1 151 ? 123.035 140.102 127.865 1.00 36.59 143 ILE A C 1
ATOM 636 O O . ILE A 1 151 ? 123.549 140.580 128.880 1.00 36.59 143 ILE A O 1
ATOM 641 N N . LEU A 1 152 ? 122.530 140.890 126.917 1.00 37.15 144 LEU A N 1
ATOM 642 C CA . LEU A 1 152 ? 122.535 142.335 127.110 1.00 37.15 144 LEU A CA 1
ATOM 643 C C . LEU A 1 152 ? 121.588 142.749 128.226 1.00 37.15 144 LEU A C 1
ATOM 644 O O . LEU A 1 152 ? 121.905 143.644 129.012 1.00 37.15 144 LEU A O 1
ATOM 649 N N . GLY A 1 153 ? 120.413 142.127 128.309 1.00 36.97 145 GLY A N 1
ATOM 650 C CA . GLY A 1 153 ? 119.516 142.439 129.403 1.00 36.97 145 GLY A CA 1
ATOM 651 C C . GLY A 1 153 ? 120.126 142.104 130.745 1.00 36.97 145 GLY A C 1
ATOM 652 O O . GLY A 1 153 ? 120.068 142.901 131.682 1.00 36.97 145 GLY A O 1
ATOM 653 N N . THR A 1 154 ? 120.741 140.926 130.849 1.00 37.82 146 THR A N 1
ATOM 654 C CA . THR A 1 154 ? 121.393 140.545 132.096 1.00 37.82 146 THR A CA 1
ATOM 655 C C . THR A 1 154 ? 122.514 141.512 132.460 1.00 37.82 146 THR A C 1
ATOM 656 O O . THR A 1 154 ? 122.651 141.904 133.620 1.00 37.82 146 THR A O 1
ATOM 660 N N . ALA A 1 155 ? 123.318 141.927 131.477 1.00 36.88 147 ALA A N 1
ATOM 661 C CA . ALA A 1 155 ? 124.439 142.816 131.769 1.00 36.88 147 ALA A CA 1
ATOM 662 C C . ALA A 1 155 ? 123.970 144.207 132.172 1.00 36.88 147 ALA A C 1
ATOM 663 O O . ALA A 1 155 ? 124.496 144.796 133.124 1.00 36.88 147 ALA A O 1
ATOM 665 N N . VAL A 1 156 ? 122.982 144.755 131.467 1.00 37.90 148 VAL A N 1
ATOM 666 C CA . VAL A 1 156 ? 122.491 146.083 131.811 1.00 37.90 148 VAL A CA 1
ATOM 667 C C . VAL A 1 156 ? 121.800 146.064 133.166 1.00 37.90 148 VAL A C 1
ATOM 668 O O . VAL A 1 156 ? 121.877 147.032 133.926 1.00 37.90 148 VAL A O 1
ATOM 672 N N . LEU A 1 157 ? 121.123 144.966 133.503 1.00 38.19 149 LEU A N 1
ATOM 673 C CA . LEU A 1 157 ? 120.521 144.872 134.826 1.00 38.19 149 LEU A CA 1
ATOM 674 C C . LEU A 1 157 ? 121.582 144.718 135.904 1.00 38.19 149 LEU A C 1
ATOM 675 O O . LEU A 1 157 ? 121.416 145.219 137.018 1.00 38.19 149 LEU A O 1
ATOM 680 N N . THR A 1 158 ? 122.674 144.018 135.598 1.00 38.50 150 THR A N 1
ATOM 681 C CA . THR A 1 158 ? 123.760 143.882 136.561 1.00 38.50 150 THR A CA 1
ATOM 682 C C . THR A 1 158 ? 124.396 145.226 136.862 1.00 38.50 150 THR A C 1
ATOM 683 O O . THR A 1 158 ? 124.792 145.494 137.999 1.00 38.50 150 THR A O 1
ATOM 687 N N . LEU A 1 159 ? 124.495 146.090 135.854 1.00 39.73 151 LEU A N 1
ATOM 688 C CA . LEU A 1 159 ? 125.013 147.435 136.090 1.00 39.73 151 LEU A CA 1
ATOM 689 C C . LEU A 1 159 ? 124.215 148.177 137.155 1.00 39.73 151 LEU A C 1
ATOM 690 O O . LEU A 1 159 ? 124.727 149.118 137.766 1.00 39.73 151 LEU A O 1
ATOM 695 N N . PHE A 1 160 ? 122.970 147.774 137.397 1.00 42.09 152 PHE A N 1
ATOM 696 C CA . PHE A 1 160 ? 122.086 148.470 138.323 1.00 42.09 152 PHE A CA 1
ATOM 697 C C . PHE A 1 160 ? 121.991 147.811 139.687 1.00 42.09 152 PHE A C 1
ATOM 698 O O . PHE A 1 160 ? 121.133 148.210 140.476 1.00 42.09 152 PHE A O 1
ATOM 706 N N . THR A 1 161 ? 122.813 146.811 139.989 1.00 43.33 153 THR A N 1
ATOM 707 C CA . THR A 1 161 ? 122.694 146.153 141.285 1.00 43.33 153 THR A CA 1
ATOM 708 C C . THR A 1 161 ? 123.107 147.043 142.449 1.00 43.33 153 THR A C 1
ATOM 709 O O . THR A 1 161 ? 122.416 147.012 143.481 1.00 43.33 153 THR A O 1
ATOM 713 N N . PRO A 1 162 ? 124.179 147.836 142.376 1.00 44.41 154 PRO A N 1
ATOM 714 C CA . PRO A 1 162 ? 124.463 148.748 143.490 1.00 44.41 154 PRO A CA 1
ATOM 715 C C . PRO A 1 162 ? 123.391 149.795 143.708 1.00 44.41 154 PRO A C 1
ATOM 716 O O . PRO A 1 162 ? 123.275 150.318 144.820 1.00 44.41 154 PRO A O 1
ATOM 720 N N . ILE A 1 163 ? 122.609 150.128 142.683 1.00 46.48 155 ILE A N 1
ATOM 721 C CA . ILE A 1 163 ? 121.501 151.061 142.857 1.00 46.48 155 ILE A CA 1
ATOM 722 C C . ILE A 1 163 ? 120.274 150.335 143.386 1.00 46.48 155 ILE A C 1
ATOM 723 O O . ILE A 1 163 ? 119.528 150.864 144.216 1.00 46.48 155 ILE A O 1
ATOM 728 N N . ALA A 1 164 ? 120.050 149.107 142.919 1.00 46.08 156 ALA A N 1
ATOM 729 C CA . ALA A 1 164 ? 118.883 148.351 143.352 1.00 46.08 156 ALA A CA 1
ATOM 730 C C . ALA A 1 164 ? 119.009 147.922 144.803 1.00 46.08 156 ALA A C 1
ATOM 731 O O . ALA A 1 164 ? 118.002 147.739 145.491 1.00 46.08 156 ALA A O 1
ATOM 733 N N . ALA A 1 165 ? 120.237 147.751 145.290 1.00 49.63 157 ALA A N 1
ATOM 734 C CA . ALA A 1 165 ? 120.419 147.356 146.681 1.00 49.63 157 ALA A CA 1
ATOM 735 C C . ALA A 1 165 ? 120.049 148.485 147.631 1.00 49.63 157 ALA A C 1
ATOM 736 O O . ALA A 1 165 ? 119.548 148.238 148.732 1.00 49.63 157 ALA A O 1
ATOM 738 N N . ASP A 1 166 ? 120.280 149.735 147.224 1.00 53.26 158 ASP A N 1
ATOM 739 C CA . ASP A 1 166 ? 119.927 150.865 148.078 1.00 53.26 158 ASP A CA 1
ATOM 740 C C . ASP A 1 166 ? 118.424 151.074 148.161 1.00 53.26 158 ASP A C 1
ATOM 741 O O . ASP A 1 166 ? 117.929 151.583 149.171 1.00 53.26 158 ASP A O 1
ATOM 746 N N . LEU A 1 167 ? 117.683 150.707 147.118 1.00 51.08 159 LEU A N 1
ATOM 747 C CA . LEU A 1 167 ? 116.241 150.902 147.154 1.00 51.08 159 LEU A CA 1
ATOM 748 C C . LEU A 1 167 ? 115.566 149.913 148.090 1.00 51.08 159 LEU A C 1
ATOM 749 O O . LEU A 1 167 ? 114.460 150.179 148.571 1.00 51.08 159 LEU A O 1
ATOM 754 N N . GLY A 1 168 ? 116.200 148.779 148.361 1.00 50.50 160 GLY A N 1
ATOM 755 C CA . GLY A 1 168 ? 115.668 147.813 149.295 1.00 50.50 160 GLY A CA 1
ATOM 756 C C . GLY A 1 168 ? 115.899 146.392 148.838 1.00 50.50 160 GLY A C 1
ATOM 757 O O . GLY A 1 168 ? 116.594 146.122 147.863 1.00 50.50 160 GLY A O 1
ATOM 758 N N . VAL A 1 169 ? 115.297 145.465 149.582 1.00 48.44 161 VAL A N 1
ATOM 759 C CA . VAL A 1 169 ? 115.416 144.048 149.262 1.00 48.44 161 VAL A CA 1
ATOM 760 C C . VAL A 1 169 ? 114.461 143.671 148.140 1.00 48.44 161 VAL A C 1
ATOM 761 O O . VAL A 1 169 ? 114.774 142.824 147.297 1.00 48.44 161 VAL A O 1
ATOM 765 N N . GLY A 1 170 ? 113.285 144.284 148.113 1.00 47.62 162 GLY A N 1
ATOM 766 C CA . GLY A 1 170 ? 112.312 144.024 147.082 1.00 47.62 162 GLY A CA 1
ATOM 767 C C . GLY A 1 170 ? 112.848 144.279 145.691 1.00 47.62 162 GLY A C 1
ATOM 768 O O . GLY A 1 170 ? 112.838 143.395 144.829 1.00 47.62 162 GLY A O 1
ATOM 769 N N . PRO A 1 171 ? 113.300 145.508 145.432 1.00 46.04 163 PRO A N 1
ATOM 770 C CA . PRO A 1 171 ? 113.903 145.796 144.128 1.00 46.04 163 PRO A CA 1
ATOM 771 C C . PRO A 1 171 ? 115.129 144.962 143.821 1.00 46.04 163 PRO A C 1
ATOM 772 O O . PRO A 1 171 ? 115.372 144.674 142.647 1.00 46.04 163 PRO A O 1
ATOM 776 N N . LEU A 1 172 ? 115.894 144.534 144.821 1.00 45.13 164 LEU A N 1
ATOM 777 C CA . LEU A 1 172 ? 117.056 143.701 144.534 1.00 45.13 164 LEU A CA 1
ATOM 778 C C . LEU A 1 172 ? 116.637 142.317 144.061 1.00 45.13 164 LEU A C 1
ATOM 779 O O . LEU A 1 172 ? 117.183 141.797 143.084 1.00 45.13 164 LEU A O 1
ATOM 784 N N . ILE A 1 173 ? 115.660 141.703 144.728 1.00 44.13 165 ILE A N 1
ATOM 785 C CA . ILE A 1 173 ? 115.239 140.386 144.265 1.00 44.13 165 ILE A CA 1
ATOM 786 C C . ILE A 1 173 ? 114.475 140.494 142.951 1.00 44.13 165 ILE A C 1
ATOM 787 O O . ILE A 1 173 ? 114.519 139.575 142.132 1.00 44.13 165 ILE A O 1
ATOM 792 N N . VAL A 1 174 ? 113.820 141.625 142.687 1.00 42.84 166 VAL A N 1
ATOM 793 C CA . VAL A 1 174 ? 113.155 141.801 141.397 1.00 42.84 166 VAL A CA 1
ATOM 794 C C . VAL A 1 174 ? 114.181 141.933 140.280 1.00 42.84 166 VAL A C 1
ATOM 795 O O . VAL A 1 174 ? 114.061 141.298 139.228 1.00 42.84 166 VAL A O 1
ATOM 799 N N . LEU A 1 175 ? 115.199 142.768 140.489 1.00 41.07 167 LEU A N 1
ATOM 800 C CA . LEU A 1 175 ? 116.284 142.910 139.524 1.00 41.07 167 LEU A CA 1
ATOM 801 C C . LEU A 1 175 ? 116.959 141.578 139.254 1.00 41.07 167 LEU A C 1
ATOM 802 O O . LEU A 1 175 ? 117.245 141.229 138.105 1.00 41.07 167 LEU A O 1
ATOM 807 N N . ARG A 1 176 ? 117.229 140.822 140.311 1.00 40.79 168 ARG A N 1
ATOM 808 C CA . ARG A 1 176 ? 117.923 139.554 140.167 1.00 40.79 168 ARG A CA 1
ATOM 809 C C . ARG A 1 176 ? 117.050 138.513 139.469 1.00 40.79 168 ARG A C 1
ATOM 810 O O . ARG A 1 176 ? 117.551 137.730 138.653 1.00 40.79 168 ARG A O 1
ATOM 818 N N . ALA A 1 177 ? 115.736 138.536 139.705 1.00 40.14 169 ALA A N 1
ATOM 819 C CA . ALA A 1 177 ? 114.837 137.633 138.994 1.00 40.14 169 ALA A CA 1
ATOM 820 C C . ALA A 1 177 ? 114.724 138.001 137.522 1.00 40.14 169 ALA A C 1
ATOM 821 O O . ALA A 1 177 ? 114.579 137.124 136.668 1.00 40.14 169 ALA A O 1
ATOM 823 N N . LEU A 1 178 ? 114.781 139.294 137.203 1.00 38.97 170 LEU A N 1
ATOM 824 C CA . LEU A 1 178 ? 114.787 139.720 135.806 1.00 38.97 170 LEU A CA 1
ATOM 825 C C . LEU A 1 178 ? 116.070 139.308 135.096 1.00 38.97 170 LEU A C 1
ATOM 826 O O . LEU A 1 178 ? 116.038 138.912 133.924 1.00 38.97 170 LEU A O 1
ATOM 831 N N . GLU A 1 179 ? 117.209 139.406 135.781 1.00 40.21 171 GLU A N 1
ATOM 832 C CA . GLU A 1 179 ? 118.436 138.813 135.263 1.00 40.21 171 GLU A CA 1
ATOM 833 C C . GLU A 1 179 ? 118.257 137.334 134.976 1.00 40.21 171 GLU A C 1
ATOM 834 O O . GLU A 1 179 ? 118.733 136.835 133.951 1.00 40.21 171 GLU A O 1
ATOM 840 N N . GLY A 1 180 ? 117.592 136.613 135.874 1.00 39.28 172 GLY A N 1
ATOM 841 C CA . GLY A 1 180 ? 117.309 135.213 135.611 1.00 39.28 172 GLY A CA 1
ATOM 842 C C . GLY A 1 180 ? 116.459 135.005 134.375 1.00 39.28 172 GLY A C 1
ATOM 843 O O . GLY A 1 180 ? 116.695 134.078 133.601 1.00 39.28 172 GLY A O 1
ATOM 844 N N . LEU A 1 181 ? 115.439 135.848 134.189 1.00 39.80 173 LEU A N 1
ATOM 845 C CA . LEU A 1 181 ? 114.619 135.784 132.979 1.00 39.80 173 LEU A CA 1
ATOM 846 C C . LEU A 1 181 ? 115.463 135.942 131.732 1.00 39.80 173 LEU A C 1
ATOM 847 O O . LEU A 1 181 ? 115.274 135.216 130.755 1.00 39.80 173 LEU A O 1
ATOM 852 N N . GLY A 1 182 ? 116.388 136.897 131.743 1.00 39.74 174 GLY A N 1
ATOM 853 C CA . GLY A 1 182 ? 117.238 137.094 130.581 1.00 39.74 174 GLY A CA 1
ATOM 854 C C . GLY A 1 182 ? 118.183 135.932 130.342 1.00 39.74 174 GLY A C 1
ATOM 855 O O . GLY A 1 182 ? 118.475 135.582 129.200 1.00 39.74 174 GLY A O 1
ATOM 856 N N . GLU A 1 183 ? 118.683 135.324 131.416 1.00 40.74 175 GLU A N 1
ATOM 857 C CA . GLU A 1 183 ? 119.690 134.277 131.264 1.00 40.74 175 GLU A CA 1
ATOM 858 C C . GLU A 1 183 ? 119.075 132.938 130.896 1.00 40.74 175 GLU A C 1
ATOM 859 O O . GLU A 1 183 ? 119.741 132.098 130.287 1.00 40.74 175 GLU A O 1
ATOM 865 N N . GLY A 1 184 ? 117.827 132.695 131.293 1.00 39.85 176 GLY A N 1
ATOM 866 C CA . GLY A 1 184 ? 117.220 131.405 131.030 1.00 39.85 176 GLY A CA 1
ATOM 867 C C . GLY A 1 184 ? 117.072 131.093 129.564 1.00 39.85 176 GLY A C 1
ATOM 868 O O . GLY A 1 184 ? 117.029 129.921 129.187 1.00 39.85 176 GLY A O 1
ATOM 869 N N . VAL A 1 185 ? 117.038 132.124 128.723 1.00 40.09 177 VAL A N 1
ATOM 870 C CA . VAL A 1 185 ? 116.709 131.986 127.310 1.00 40.09 177 VAL A CA 1
ATOM 871 C C . VAL A 1 185 ? 117.937 131.847 126.425 1.00 40.09 177 VAL A C 1
ATOM 872 O O . VAL A 1 185 ? 117.826 131.970 125.204 1.00 40.09 177 VAL A O 1
ATOM 876 N N . THR A 1 186 ? 119.108 131.574 127.004 1.00 40.17 178 THR A N 1
ATOM 877 C CA . THR A 1 186 ? 120.357 131.626 126.254 1.00 40.17 178 THR A CA 1
ATOM 878 C C . THR A 1 186 ? 120.817 130.252 125.787 1.00 40.17 178 THR A C 1
ATOM 879 O O . THR A 1 186 ? 121.459 130.143 124.741 1.00 40.17 178 THR A O 1
ATOM 883 N N . PHE A 1 187 ? 120.542 129.196 126.550 1.00 42.14 179 PHE A N 1
ATOM 884 C CA . PHE A 1 187 ? 120.890 127.859 126.071 1.00 42.14 179 PHE A CA 1
ATOM 885 C C . PHE A 1 187 ? 119.961 127.401 124.956 1.00 42.14 179 PHE A C 1
ATOM 886 O O . PHE A 1 187 ? 120.454 126.827 123.969 1.00 42.14 179 PHE A O 1
ATOM 894 N N . PRO A 1 188 ? 118.636 127.588 125.037 1.00 42.49 180 PRO A N 1
ATOM 895 C CA . PRO A 1 188 ? 117.799 127.315 123.862 1.00 42.49 180 PRO A CA 1
ATOM 896 C C . PRO A 1 188 ? 118.209 128.089 122.626 1.00 42.49 180 PRO A C 1
ATOM 897 O O . PRO A 1 188 ? 118.126 127.559 121.514 1.00 42.49 180 PRO A O 1
ATOM 901 N N . ALA A 1 189 ? 118.670 129.327 122.790 1.00 41.75 181 ALA A N 1
ATOM 902 C CA . ALA A 1 189 ? 119.087 130.122 121.642 1.00 41.75 181 ALA A CA 1
ATOM 903 C C . ALA A 1 189 ? 120.329 129.543 120.983 1.00 41.75 181 ALA A C 1
ATOM 904 O O . ALA A 1 189 ? 120.409 129.476 119.753 1.00 41.75 181 ALA A O 1
ATOM 906 N N . MET A 1 190 ? 121.309 129.116 121.774 1.00 42.61 182 MET A N 1
ATOM 907 C CA . MET A 1 190 ? 122.510 128.541 121.181 1.00 42.61 182 MET A CA 1
ATOM 908 C C . MET A 1 190 ? 122.224 127.176 120.578 1.00 42.61 182 MET A C 1
ATOM 909 O O . MET A 1 190 ? 122.829 126.799 119.570 1.00 42.61 182 MET A O 1
ATOM 914 N N . HIS A 1 191 ? 121.311 126.416 121.176 1.00 46.13 183 HIS A N 1
ATOM 915 C CA . HIS A 1 191 ? 120.884 125.173 120.547 1.00 46.13 183 HIS A CA 1
ATOM 916 C C . HIS A 1 191 ? 120.261 125.443 119.186 1.00 46.13 183 HIS A C 1
ATOM 917 O O . HIS A 1 191 ? 120.559 124.750 118.206 1.00 46.13 183 HIS A O 1
ATOM 924 N N . ALA A 1 192 ? 119.413 126.469 119.098 1.00 44.37 184 ALA A N 1
ATOM 925 C CA . ALA A 1 192 ? 118.809 126.830 117.821 1.00 44.37 184 ALA A CA 1
ATOM 926 C C . ALA A 1 192 ? 119.855 127.274 116.809 1.00 44.37 184 ALA A C 1
ATOM 927 O O . ALA A 1 192 ? 119.726 126.993 115.615 1.00 44.37 184 ALA A O 1
ATOM 929 N N . MET A 1 193 ? 120.892 127.980 117.260 1.00 43.43 185 MET A N 1
ATOM 930 C CA . MET A 1 193 ? 121.936 128.428 116.339 1.00 43.43 185 MET A CA 1
ATOM 931 C C . MET A 1 193 ? 122.752 127.257 115.812 1.00 43.43 185 MET A C 1
ATOM 932 O O . MET A 1 193 ? 123.051 127.175 114.615 1.00 43.43 185 MET A O 1
ATOM 937 N N . TRP A 1 194 ? 123.139 126.341 116.695 1.00 43.34 186 TRP A N 1
ATOM 938 C CA . TRP A 1 194 ? 123.899 125.185 116.246 1.00 43.34 186 TRP A CA 1
ATOM 939 C C . TRP A 1 194 ? 123.061 124.227 115.418 1.00 43.34 186 TRP A C 1
ATOM 940 O O . TRP A 1 194 ? 123.626 123.413 114.686 1.00 43.34 186 TRP A O 1
ATOM 951 N N . SER A 1 195 ? 121.733 124.290 115.517 1.00 46.46 187 SER A N 1
ATOM 952 C CA . SER A 1 195 ? 120.912 123.442 114.662 1.00 46.46 187 SER A CA 1
ATOM 953 C C . SER A 1 195 ? 121.141 123.724 113.188 1.00 46.46 187 SER A C 1
ATOM 954 O O . SER A 1 195 ? 120.903 122.845 112.356 1.00 46.46 187 SER A O 1
ATOM 957 N N . SER A 1 196 ? 121.582 124.931 112.843 1.00 45.80 188 SER A N 1
ATOM 958 C CA . SER A 1 196 ? 121.856 125.292 111.464 1.00 45.80 188 SER A CA 1
ATOM 959 C C . SER A 1 196 ? 123.307 125.648 111.203 1.00 45.80 188 SER A C 1
ATOM 960 O O . SER A 1 196 ? 123.666 125.871 110.047 1.00 45.80 188 SER A O 1
ATOM 963 N N . TRP A 1 197 ? 124.144 125.711 112.233 1.00 44.94 189 TRP A N 1
ATOM 964 C CA . TRP A 1 197 ? 125.548 126.043 112.044 1.00 44.94 189 TRP A CA 1
ATOM 965 C C . TRP A 1 197 ? 126.505 124.873 112.199 1.00 44.94 189 TRP A C 1
ATOM 966 O O . TRP A 1 197 ? 127.630 124.958 111.715 1.00 44.94 189 TRP A O 1
ATOM 977 N N . ALA A 1 198 ? 126.112 123.797 112.871 1.00 47.73 190 ALA A N 1
ATOM 978 C CA . ALA A 1 198 ? 127.057 122.750 113.238 1.00 47.73 190 ALA A CA 1
ATOM 979 C C . ALA A 1 198 ? 126.848 121.514 112.379 1.00 47.73 190 ALA A C 1
ATOM 980 O O . ALA A 1 198 ? 125.788 120.886 112.473 1.00 47.73 190 ALA A O 1
ATOM 982 N N . PRO A 1 199 ? 127.814 121.122 111.555 1.00 49.34 191 PRO A N 1
ATOM 983 C CA . PRO A 1 199 ? 127.688 119.882 110.802 1.00 49.34 191 PRO A CA 1
ATOM 984 C C . PRO A 1 199 ? 127.688 118.685 111.732 1.00 49.34 191 PRO A 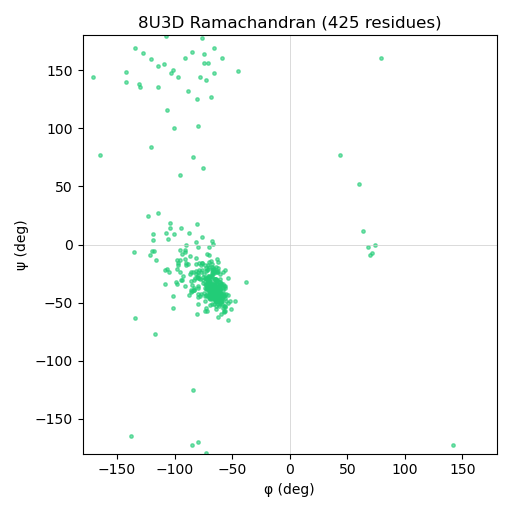C 1
ATOM 985 O O . PRO A 1 199 ? 128.343 118.712 112.781 1.00 49.34 191 PRO A O 1
ATOM 989 N N . PRO A 1 200 ? 126.973 117.615 111.381 1.00 52.32 192 PRO A N 1
ATOM 990 C CA . PRO A 1 200 ? 126.757 116.520 112.340 1.00 52.32 192 PRO A CA 1
ATOM 991 C C . PRO A 1 200 ? 128.024 115.886 112.881 1.00 52.32 192 PRO A C 1
ATOM 992 O O . PRO A 1 200 ? 128.091 115.601 114.081 1.00 52.32 192 PRO A O 1
ATOM 996 N N . LEU A 1 201 ? 129.026 115.640 112.042 1.00 53.61 193 LEU A N 1
ATOM 997 C CA . LEU A 1 201 ? 130.270 115.053 112.518 1.00 53.61 193 LEU A CA 1
ATOM 998 C C . LEU A 1 201 ? 131.079 116.011 113.370 1.00 53.61 193 LEU A C 1
ATOM 999 O O . LEU A 1 201 ? 132.073 115.599 113.972 1.00 53.61 193 LEU A O 1
ATOM 1004 N N . GLU A 1 202 ? 130.685 117.274 113.425 1.00 49.47 194 GLU A N 1
ATOM 1005 C CA . GLU A 1 202 ? 131.413 118.286 114.165 1.00 49.47 194 GLU A CA 1
ATOM 1006 C C . GLU A 1 202 ? 130.587 118.899 115.280 1.00 49.47 194 GLU A C 1
ATOM 1007 O O . GLU A 1 202 ? 131.064 119.814 115.949 1.00 49.47 194 GLU A O 1
ATOM 1013 N N . ARG A 1 203 ? 129.369 118.409 115.497 1.00 47.66 195 ARG A N 1
ATOM 1014 C CA . ARG A 1 203 ? 128.473 119.039 116.454 1.00 47.66 195 ARG A CA 1
ATOM 1015 C C . ARG A 1 203 ? 129.003 118.928 117.872 1.00 47.66 195 ARG A C 1
ATOM 1016 O O . ARG A 1 203 ? 128.854 119.858 118.669 1.00 47.66 195 ARG A O 1
ATOM 1024 N N . SER A 1 204 ? 129.624 117.801 118.211 1.00 46.96 196 SER A N 1
ATOM 1025 C CA . SER A 1 204 ? 130.114 117.621 119.572 1.00 46.96 196 SER A CA 1
ATOM 1026 C C . SER A 1 204 ? 131.212 118.620 119.900 1.00 46.96 196 SER A C 1
ATOM 1027 O O . SER A 1 204 ? 131.173 119.269 120.948 1.00 46.96 196 SER A O 1
ATOM 1030 N N . LYS A 1 205 ? 132.193 118.765 119.010 1.00 45.43 197 LYS A N 1
ATOM 1031 C CA . LYS A 1 205 ? 133.303 119.678 119.259 1.00 45.43 197 LYS A CA 1
ATOM 1032 C C . LYS A 1 205 ? 132.828 121.121 119.365 1.00 45.43 197 LYS A C 1
ATOM 1033 O O . LYS A 1 205 ? 133.262 121.859 120.254 1.00 45.43 197 LYS A O 1
ATOM 1039 N N . LEU A 1 206 ? 131.927 121.537 118.478 1.00 42.80 198 LEU A N 1
ATOM 1040 C CA . LEU A 1 206 ? 131.437 122.909 118.500 1.00 42.80 198 LEU A CA 1
ATOM 1041 C C . LEU A 1 206 ? 130.602 123.184 119.740 1.00 42.80 198 LEU A C 1
ATOM 1042 O O . LEU A 1 206 ? 130.790 124.209 120.406 1.00 42.80 198 LEU A O 1
ATOM 1047 N N . LEU A 1 207 ? 129.672 122.286 120.065 1.00 43.91 199 LEU A N 1
ATOM 1048 C CA . LEU A 1 207 ? 128.867 122.457 121.269 1.00 43.91 199 LEU A CA 1
ATOM 1049 C C . LEU A 1 207 ? 129.737 122.478 122.517 1.00 43.91 199 LEU A C 1
ATOM 1050 O O . LEU A 1 207 ? 129.476 123.244 123.448 1.00 43.91 199 LEU A O 1
ATOM 1055 N N . SER A 1 208 ? 130.784 121.655 122.553 1.00 41.96 200 SER A N 1
ATOM 1056 C CA . SER A 1 208 ? 131.640 121.611 123.729 1.00 41.96 200 SER A CA 1
ATOM 1057 C C . SER A 1 208 ? 132.451 122.888 123.868 1.00 41.96 200 SER A C 1
ATOM 1058 O O . SER A 1 208 ? 132.599 123.420 124.971 1.00 41.96 200 SER A O 1
ATOM 1061 N N . ILE A 1 209 ? 132.986 123.402 122.759 1.00 42.07 201 ILE A N 1
ATOM 1062 C CA . ILE A 1 209 ? 133.715 124.667 122.819 1.00 42.07 201 ILE A CA 1
ATOM 1063 C C . ILE A 1 209 ? 132.797 125.792 123.270 1.00 42.07 201 ILE A C 1
ATOM 1064 O O . ILE A 1 209 ? 133.203 126.671 124.035 1.00 42.07 201 ILE A O 1
ATOM 1069 N N . SER A 1 210 ? 131.548 125.788 122.812 1.00 42.18 202 SER A N 1
ATOM 1070 C CA . SER A 1 210 ? 130.664 126.900 123.141 1.00 42.18 202 SER A CA 1
ATOM 1071 C C . SER A 1 210 ? 130.176 126.818 124.582 1.00 42.18 202 SER A C 1
ATOM 1072 O O . SER A 1 210 ? 129.968 127.844 125.234 1.00 42.18 202 SER A O 1
ATOM 1075 N N . TYR A 1 211 ? 129.989 125.608 125.106 1.00 43.65 203 TYR A N 1
ATOM 1076 C CA . TYR A 1 211 ? 129.469 125.463 126.459 1.00 43.65 203 TYR A CA 1
ATOM 1077 C C . TYR A 1 211 ? 130.546 125.332 127.524 1.00 43.65 203 TYR A C 1
ATOM 1078 O O . TYR A 1 211 ? 130.213 125.332 128.710 1.00 43.65 203 TYR A O 1
ATOM 1087 N N . ALA A 1 212 ? 131.818 125.200 127.145 1.00 43.25 204 ALA A N 1
ATOM 1088 C CA . ALA A 1 212 ? 132.885 125.269 128.134 1.00 43.25 204 ALA A CA 1
ATOM 1089 C C . ALA A 1 212 ? 133.016 126.659 128.726 1.00 43.25 204 ALA A C 1
ATOM 1090 O O . ALA A 1 212 ? 133.647 126.825 129.778 1.00 43.25 204 ALA A O 1
ATOM 1092 N N . GLY A 1 213 ? 132.442 127.660 128.069 1.00 40.91 205 GLY A N 1
ATOM 1093 C CA . GLY A 1 213 ? 132.461 128.996 128.616 1.00 40.91 205 GLY A CA 1
ATOM 1094 C C . GLY A 1 213 ? 131.710 129.098 129.919 1.00 40.91 205 GLY A C 1
ATOM 1095 O O . GLY A 1 213 ? 132.066 129.898 130.773 1.00 40.91 205 GLY A O 1
ATOM 1096 N N . ALA A 1 214 ? 130.678 128.280 130.098 1.00 41.11 206 ALA A N 1
ATOM 1097 C CA . ALA A 1 214 ? 129.944 128.278 131.356 1.00 41.11 206 ALA A CA 1
ATOM 1098 C C . ALA A 1 214 ? 130.823 127.820 132.510 1.00 41.11 206 ALA A C 1
ATOM 1099 O O . ALA A 1 214 ? 130.862 128.460 133.568 1.00 41.11 206 ALA A O 1
ATOM 1101 N N . GLN A 1 215 ? 131.531 126.709 132.321 1.00 43.78 207 GLN A N 1
ATOM 1102 C CA . GLN A 1 215 ? 132.447 126.216 133.338 1.00 43.78 207 GLN A CA 1
ATOM 1103 C C . GLN A 1 215 ? 133.541 127.230 133.628 1.00 43.78 207 GLN A C 1
ATOM 1104 O O . GLN A 1 215 ? 133.860 127.495 134.791 1.00 43.78 207 GLN A O 1
ATOM 1110 N N . LEU A 1 216 ? 134.126 127.820 132.585 1.00 43.07 208 LEU A N 1
ATOM 1111 C CA . LEU A 1 216 ? 135.174 128.806 132.823 1.00 43.07 208 LEU A CA 1
ATOM 1112 C C . LEU A 1 216 ? 134.628 130.042 133.522 1.00 43.07 208 LEU A C 1
ATOM 1113 O O . LEU A 1 216 ? 135.314 130.646 134.349 1.00 43.07 208 LEU A O 1
ATOM 1118 N N . GLY A 1 217 ? 133.400 130.439 133.205 1.00 40.85 209 GLY A N 1
ATOM 1119 C CA . GLY A 1 217 ? 132.825 131.598 133.856 1.00 40.85 209 GLY A CA 1
ATOM 1120 C C . GLY A 1 217 ? 132.600 131.367 135.331 1.00 40.85 209 GLY A C 1
ATOM 1121 O O . GLY A 1 217 ? 132.904 132.228 136.153 1.00 40.85 209 GLY A O 1
ATOM 1122 N N . THR A 1 218 ? 132.079 130.196 135.689 1.00 40.69 210 THR A N 1
ATOM 1123 C CA . THR A 1 218 ? 131.953 129.857 137.102 1.00 40.69 210 THR A CA 1
ATOM 1124 C C . THR A 1 218 ? 133.316 129.818 137.786 1.00 40.69 210 THR A C 1
ATOM 1125 O O . THR A 1 218 ? 133.466 130.282 138.919 1.00 40.69 210 THR A O 1
ATOM 1129 N N . VAL A 1 219 ? 134.331 129.280 137.108 1.00 42.27 211 VAL A N 1
ATOM 1130 C CA . VAL A 1 219 ? 135.639 129.126 137.739 1.00 42.27 211 VAL A CA 1
ATOM 1131 C C . VAL A 1 219 ? 136.313 130.477 137.944 1.00 42.27 211 VAL A C 1
ATOM 1132 O O . VAL A 1 219 ? 137.010 130.687 138.938 1.00 42.27 211 VAL A O 1
ATOM 1136 N N . ILE A 1 220 ? 136.127 131.411 137.015 1.00 42.69 212 ILE A N 1
ATOM 1137 C CA . ILE A 1 220 ? 136.864 132.671 137.065 1.00 42.69 212 ILE A CA 1
ATOM 1138 C C . ILE A 1 220 ? 136.091 133.798 137.744 1.00 42.69 212 ILE A C 1
ATOM 1139 O O . ILE A 1 220 ? 136.709 134.728 138.275 1.00 42.69 212 ILE A O 1
ATOM 1144 N N . SER A 1 221 ? 134.761 133.728 137.782 1.00 42.87 213 SER A N 1
ATOM 1145 C CA . SER A 1 221 ? 133.990 134.791 138.408 1.00 42.87 213 SER A CA 1
ATOM 1146 C C . SER A 1 221 ? 134.227 134.868 139.907 1.00 42.87 213 SER A C 1
ATOM 1147 O O . SER A 1 221 ? 134.003 135.919 140.511 1.00 42.87 213 SER A O 1
ATOM 1150 N N . LEU A 1 222 ? 134.652 133.772 140.531 1.00 44.25 214 LEU A N 1
ATOM 1151 C CA . LEU A 1 222 ? 134.854 133.794 141.978 1.00 44.25 214 LEU A CA 1
ATOM 1152 C C . LEU A 1 222 ? 136.170 134.453 142.373 1.00 44.25 214 LEU A C 1
ATOM 1153 O O . LEU A 1 222 ? 136.150 135.344 143.241 1.00 44.25 214 LEU A O 1
ATOM 1158 N N . PRO A 1 223 ? 137.330 134.083 141.812 1.00 44.60 215 PRO A N 1
ATOM 1159 C CA . PRO A 1 223 ? 138.557 134.815 142.166 1.00 44.60 215 PRO A CA 1
ATOM 1160 C C . PRO A 1 223 ? 138.501 136.281 141.800 1.00 44.60 215 PRO A C 1
ATOM 1161 O O . PRO A 1 223 ? 139.005 137.124 142.548 1.00 44.60 215 PRO A O 1
ATOM 1165 N N . LEU A 1 224 ? 137.895 136.612 140.660 1.00 44.37 216 LEU A N 1
ATOM 1166 C CA . LEU A 1 224 ? 137.797 138.005 140.248 1.00 44.37 216 LEU A CA 1
ATOM 1167 C C . LEU A 1 224 ? 136.907 138.801 141.189 1.00 44.37 216 LEU A C 1
ATOM 1168 O O . LEU A 1 224 ? 137.252 139.921 141.574 1.00 44.37 216 LEU A O 1
ATOM 1173 N N . SER A 1 225 ? 135.750 138.252 141.555 1.00 43.84 217 SER A N 1
ATOM 1174 C CA . SER A 1 225 ? 134.895 138.936 142.514 1.00 43.84 217 SER A CA 1
ATOM 1175 C C . SER A 1 225 ? 135.609 139.125 143.841 1.00 43.84 217 SER A C 1
ATOM 1176 O O . SER A 1 225 ? 135.501 140.184 144.464 1.00 43.84 217 SER A O 1
ATOM 1179 N N . GLY A 1 226 ? 136.353 138.115 144.286 1.00 47.65 218 GLY A N 1
ATOM 1180 C CA . GLY A 1 226 ? 137.112 138.269 145.515 1.00 47.65 218 GLY A CA 1
ATOM 1181 C C . GLY A 1 226 ? 138.136 139.383 145.429 1.00 47.65 218 GLY A C 1
ATOM 1182 O O . GLY A 1 226 ? 138.250 140.210 146.333 1.00 47.65 218 GLY A O 1
ATOM 1183 N N . ILE A 1 227 ? 138.883 139.429 144.330 1.00 48.53 219 ILE A N 1
ATOM 1184 C CA . ILE A 1 227 ? 139.935 140.430 144.184 1.00 48.53 219 ILE A CA 1
ATOM 1185 C C . ILE A 1 227 ? 139.336 141.830 144.122 1.00 48.53 219 ILE A C 1
ATOM 1186 O O . ILE A 1 227 ? 139.857 142.775 144.725 1.00 48.53 219 ILE A O 1
ATOM 1191 N N . ILE A 1 228 ? 138.225 141.983 143.401 1.00 47.13 220 ILE A N 1
ATOM 1192 C CA . ILE A 1 228 ? 137.601 143.298 143.273 1.00 47.13 220 ILE A CA 1
ATOM 1193 C C . ILE A 1 228 ? 137.027 143.749 144.610 1.00 47.13 220 ILE A C 1
ATOM 1194 O O . ILE A 1 228 ? 137.170 144.910 145.000 1.00 47.13 220 ILE A O 1
ATOM 1199 N N . CYS A 1 229 ? 136.359 142.846 145.332 1.00 48.87 221 CYS A N 1
ATOM 1200 C CA . CYS A 1 229 ? 135.839 143.207 146.643 1.00 48.87 221 CYS A CA 1
ATOM 1201 C C . CYS A 1 229 ? 136.943 143.470 147.651 1.00 48.87 221 CYS A C 1
ATOM 1202 O O . CYS A 1 229 ? 136.714 144.185 148.629 1.00 48.87 221 CYS A O 1
ATOM 1205 N N . TYR A 1 230 ? 138.128 142.906 147.445 1.00 53.12 222 TYR A N 1
ATOM 1206 C CA . TYR A 1 230 ? 139.224 143.102 148.380 1.00 53.12 222 TYR A CA 1
ATOM 1207 C C . TYR A 1 230 ? 139.981 144.396 148.126 1.00 53.12 222 TYR A C 1
ATOM 1208 O O . TYR A 1 230 ? 140.370 145.077 149.079 1.00 53.12 222 TYR A O 1
ATOM 1217 N N . TYR A 1 231 ? 140.194 144.761 146.865 1.00 53.43 223 TYR A N 1
ATOM 1218 C CA . TYR A 1 231 ? 140.938 145.974 146.557 1.00 53.43 223 TYR A CA 1
ATOM 1219 C C . TYR A 1 231 ? 140.051 147.175 146.272 1.00 53.43 223 TYR A C 1
ATOM 1220 O O . TYR A 1 231 ? 140.544 148.305 146.299 1.00 53.43 223 TYR A O 1
ATOM 1229 N N . MET A 1 232 ? 138.765 146.964 146.010 1.00 52.84 224 MET A N 1
ATOM 1230 C CA . MET A 1 232 ? 137.814 148.038 145.762 1.00 52.84 224 MET A CA 1
ATOM 1231 C C . MET A 1 232 ? 136.521 147.700 146.489 1.00 52.84 224 MET A C 1
ATOM 1232 O O . MET A 1 232 ? 136.496 146.844 147.373 1.00 52.84 224 MET A O 1
ATOM 1237 N N . ASN A 1 233 ? 135.437 148.381 146.139 1.00 51.15 225 ASN A N 1
ATOM 1238 C CA . ASN A 1 233 ? 134.154 148.049 146.740 1.00 51.15 225 ASN A CA 1
ATOM 1239 C C . ASN A 1 233 ? 133.597 146.774 146.127 1.00 51.15 225 ASN A C 1
ATOM 1240 O O . ASN A 1 233 ? 134.185 146.187 145.221 1.00 51.15 225 ASN A O 1
ATOM 1245 N N . TRP A 1 234 ? 132.447 146.345 146.639 1.00 48.23 226 TRP A N 1
ATOM 1246 C CA . TRP A 1 234 ? 131.717 145.260 146.003 1.00 48.23 226 TRP A CA 1
ATOM 1247 C C . TRP A 1 234 ? 130.947 145.735 144.786 1.00 48.23 226 TRP A C 1
ATOM 1248 O O . TRP A 1 234 ? 130.509 144.907 143.986 1.00 48.23 226 TRP A O 1
ATOM 1259 N N . THR A 1 235 ? 130.756 147.047 144.637 1.00 45.85 227 THR A N 1
ATOM 1260 C CA . THR A 1 235 ? 129.985 147.567 143.515 1.00 45.85 227 THR A CA 1
ATOM 1261 C C . THR A 1 235 ? 130.728 147.387 142.203 1.00 45.85 227 THR A C 1
ATOM 1262 O O . THR A 1 235 ? 130.107 147.212 141.143 1.00 45.85 227 THR A O 1
ATOM 1266 N N . TYR A 1 236 ? 132.053 147.419 142.248 1.00 45.15 228 TYR A N 1
ATOM 1267 C CA . TYR A 1 236 ? 132.816 147.322 141.021 1.00 45.15 228 TYR A CA 1
ATOM 1268 C C . TYR A 1 236 ? 132.762 145.932 140.424 1.00 45.15 228 TYR A C 1
ATOM 1269 O O . TYR A 1 236 ? 133.026 145.785 139.234 1.00 45.15 228 TYR A O 1
ATOM 1278 N N . VAL A 1 237 ? 132.382 144.922 141.203 1.00 43.02 229 VAL A N 1
ATOM 1279 C CA . VAL A 1 237 ? 132.083 143.614 140.628 1.00 43.02 229 VAL A CA 1
ATOM 1280 C C . VAL A 1 237 ? 131.012 143.752 139.561 1.00 43.02 229 VAL A C 1
ATOM 1281 O O . VAL A 1 237 ? 131.187 143.341 138.406 1.00 43.02 229 VAL A O 1
ATOM 1285 N N . PHE A 1 238 ? 129.892 144.358 139.935 1.00 42.14 230 PHE A N 1
ATOM 1286 C CA . PHE A 1 238 ? 128.768 144.478 139.025 1.00 42.14 230 PHE A CA 1
ATOM 1287 C C . PHE A 1 238 ? 129.076 145.442 137.894 1.00 42.14 230 PHE A C 1
ATOM 1288 O O . PHE A 1 238 ? 128.710 145.185 136.746 1.00 42.14 230 PHE A O 1
ATOM 1296 N N . TYR A 1 239 ? 129.784 146.533 138.183 1.00 42.58 231 TYR A N 1
ATOM 1297 C CA . TYR A 1 239 ? 130.174 147.436 137.099 1.00 42.58 231 TYR A CA 1
ATOM 1298 C C . TYR A 1 239 ? 131.059 146.735 136.068 1.00 42.58 231 TYR A C 1
ATOM 1299 O O . TYR A 1 239 ? 130.794 146.812 134.862 1.00 42.58 231 TYR A O 1
ATOM 1308 N N . PHE A 1 240 ? 132.109 146.048 136.523 1.00 43.59 232 PHE A N 1
ATOM 1309 C CA . PHE A 1 240 ? 133.036 145.353 135.636 1.00 43.59 232 PHE A CA 1
ATOM 1310 C C . PHE A 1 240 ? 132.318 144.321 134.781 1.00 43.59 232 PHE A C 1
ATOM 1311 O O . PHE A 1 240 ? 132.460 144.303 133.550 1.00 43.59 232 PHE A O 1
ATOM 1319 N N . PHE A 1 241 ? 131.524 143.456 135.411 1.00 42.46 233 PHE A N 1
ATOM 1320 C CA . PHE A 1 241 ? 130.898 142.390 134.642 1.00 42.46 233 PHE A CA 1
ATOM 1321 C C . PHE A 1 241 ? 129.795 142.915 133.727 1.00 42.46 233 PHE A C 1
ATOM 1322 O O . PHE A 1 241 ? 129.614 142.394 132.620 1.00 42.46 233 PHE A O 1
ATOM 1330 N N . GLY A 1 242 ? 129.087 143.972 134.128 1.00 40.69 234 GLY A N 1
ATOM 1331 C CA . GLY A 1 242 ? 128.117 144.567 133.229 1.00 40.69 234 GLY A CA 1
ATOM 1332 C C . GLY A 1 242 ? 128.755 145.151 131.985 1.00 40.69 234 GLY A C 1
ATOM 1333 O O . GLY A 1 242 ? 128.291 144.915 130.866 1.00 40.69 234 GLY A O 1
ATOM 1334 N N . THR A 1 243 ? 129.823 145.934 132.154 1.00 40.60 235 THR A N 1
ATOM 1335 C CA . THR A 1 243 ? 130.436 146.514 130.964 1.00 40.60 235 THR A CA 1
ATOM 1336 C C . THR A 1 243 ? 131.042 145.446 130.069 1.00 40.60 235 THR A C 1
ATOM 1337 O O . THR A 1 243 ? 131.015 145.585 128.840 1.00 40.60 235 THR A O 1
ATOM 1341 N N . ILE A 1 244 ? 131.575 144.369 130.643 1.00 40.11 236 ILE A N 1
ATOM 1342 C CA . ILE A 1 244 ? 132.077 143.297 129.789 1.00 40.11 236 ILE A CA 1
ATOM 1343 C C . ILE A 1 244 ? 130.939 142.649 129.009 1.00 40.11 236 ILE A C 1
ATOM 1344 O O . ILE A 1 244 ? 131.086 142.338 127.822 1.00 40.11 236 ILE A O 1
ATOM 1349 N N . GLY A 1 245 ? 129.790 142.436 129.651 1.00 37.85 237 GLY A N 1
ATOM 1350 C CA . GLY A 1 245 ? 128.650 141.899 128.927 1.00 37.85 237 GLY A CA 1
ATOM 1351 C C . GLY A 1 245 ? 128.198 142.784 127.785 1.00 37.85 237 GLY A C 1
ATOM 1352 O O . GLY A 1 245 ? 127.837 142.292 126.715 1.00 37.85 237 GLY A O 1
ATOM 1353 N N . ILE A 1 246 ? 128.237 144.101 127.982 1.00 38.93 238 ILE A N 1
ATOM 1354 C CA . ILE A 1 246 ? 127.821 145.022 126.926 1.00 38.93 238 ILE A CA 1
ATOM 1355 C C . ILE A 1 246 ? 128.806 145.003 125.761 1.00 38.93 238 ILE A C 1
ATOM 1356 O O . ILE A 1 246 ? 128.407 145.003 124.585 1.00 38.93 238 ILE A O 1
ATOM 1361 N N . PHE A 1 247 ? 130.106 144.990 126.060 1.00 40.95 239 PHE A N 1
ATOM 1362 C CA . PHE A 1 247 ? 131.103 144.915 124.996 1.00 40.95 239 PHE A CA 1
ATOM 1363 C C . PHE A 1 247 ? 130.975 143.616 124.208 1.00 40.95 239 PHE A C 1
ATOM 1364 O O . PHE A 1 247 ? 131.092 143.610 122.972 1.00 40.95 239 PHE A O 1
ATOM 1372 N N . TRP A 1 248 ? 130.718 142.504 124.898 1.00 36.72 240 TRP A N 1
ATOM 1373 C CA . TRP A 1 248 ? 130.475 141.260 124.181 1.00 36.72 240 TRP A CA 1
ATOM 1374 C C . TRP A 1 248 ? 129.245 141.362 123.302 1.00 36.72 240 TRP A C 1
ATOM 1375 O O . TRP A 1 248 ? 129.223 140.801 122.207 1.00 36.72 240 TRP A O 1
ATOM 1386 N N . PHE A 1 249 ? 128.186 142.014 123.782 1.00 37.30 241 PHE A N 1
ATOM 1387 C CA . PHE A 1 249 ? 126.998 142.150 122.948 1.00 37.30 241 PHE A CA 1
ATOM 1388 C C . PHE A 1 249 ? 127.323 142.877 121.659 1.00 37.30 241 PHE A C 1
ATOM 1389 O O . PHE A 1 249 ? 126.846 142.497 120.587 1.00 37.30 241 PHE A O 1
ATOM 1397 N N . LEU A 1 250 ? 128.123 143.937 121.745 1.00 39.00 242 LEU A N 1
ATOM 1398 C CA . LEU A 1 250 ? 128.516 144.646 120.530 1.00 39.00 242 LEU A CA 1
ATOM 1399 C C . LEU A 1 250 ? 129.265 143.729 119.570 1.00 39.00 242 LEU A C 1
ATOM 1400 O O . LEU A 1 250 ? 128.939 143.663 118.376 1.00 39.00 242 LEU A O 1
ATOM 1405 N N . LEU A 1 251 ? 130.268 143.005 120.075 1.00 39.75 243 LEU A N 1
ATOM 1406 C CA . LEU A 1 251 ? 130.998 142.058 119.230 1.00 39.75 243 LEU A CA 1
ATOM 1407 C C . LEU A 1 251 ? 130.060 141.040 118.591 1.00 39.75 243 LEU A C 1
ATOM 1408 O O . LEU A 1 251 ? 130.160 140.750 117.394 1.00 39.75 243 LEU A O 1
ATOM 1413 N N . TRP A 1 252 ? 129.154 140.479 119.386 1.00 37.46 244 TRP A N 1
ATOM 1414 C CA . TRP A 1 252 ? 128.244 139.442 118.919 1.00 37.46 244 TRP A CA 1
ATOM 1415 C C . TRP A 1 252 ? 127.358 139.954 117.800 1.00 37.46 244 TRP A C 1
ATOM 1416 O O . TRP A 1 252 ? 127.224 139.313 116.756 1.00 37.46 244 TRP A O 1
ATOM 1427 N N . ILE A 1 253 ? 126.739 141.114 118.002 1.00 39.72 245 ILE A N 1
ATOM 1428 C CA . ILE A 1 253 ? 125.857 141.672 116.984 1.00 39.72 245 ILE A CA 1
ATOM 1429 C C . ILE A 1 253 ? 126.630 141.964 115.709 1.00 39.72 245 ILE A C 1
ATOM 1430 O O . ILE A 1 253 ? 126.126 141.756 114.601 1.00 39.72 245 ILE A O 1
ATOM 1435 N N . TRP A 1 254 ? 127.873 142.423 115.838 1.00 42.27 246 TRP A N 1
ATOM 1436 C CA . TRP A 1 254 ? 128.644 142.756 114.648 1.00 42.27 246 TRP A CA 1
ATOM 1437 C C . TRP A 1 254 ? 129.031 141.510 113.858 1.00 42.27 246 TRP A C 1
ATOM 1438 O O . TRP A 1 254 ? 128.908 141.484 112.631 1.00 42.27 246 TRP A O 1
ATOM 1449 N N . LEU A 1 255 ? 129.486 140.459 114.539 1.00 42.05 247 LEU A N 1
ATOM 1450 C CA . LEU A 1 255 ? 130.224 139.396 113.865 1.00 42.05 247 LEU A CA 1
ATOM 1451 C C . LEU A 1 255 ? 129.397 138.173 113.494 1.00 42.05 247 LEU A C 1
ATOM 1452 O O . LEU A 1 255 ? 129.805 137.420 112.609 1.00 42.05 247 LEU A O 1
ATOM 1457 N N . VAL A 1 256 ? 128.265 137.940 114.135 1.00 41.15 248 VAL A N 1
ATOM 1458 C CA . VAL A 1 256 ? 127.575 136.663 114.049 1.00 41.15 248 VAL A CA 1
ATOM 1459 C C . VAL A 1 256 ? 126.296 136.808 113.229 1.00 41.15 248 VAL A C 1
ATOM 1460 O O . VAL A 1 256 ? 125.742 137.899 113.082 1.00 41.15 248 VAL A O 1
ATOM 1464 N N . SER A 1 257 ? 125.842 135.697 112.642 1.00 44.98 249 SER A N 1
ATOM 1465 C CA . SER A 1 257 ? 124.544 135.631 111.987 1.00 44.98 249 SER A CA 1
ATOM 1466 C C . SER A 1 257 ? 123.824 134.357 112.401 1.00 44.98 249 SER A C 1
ATOM 1467 O O . SER A 1 257 ? 124.411 133.460 113.001 1.00 44.98 249 SER A O 1
ATOM 1470 N N . ASP A 1 258 ? 122.536 134.282 112.055 1.00 47.11 250 ASP A N 1
ATOM 1471 C CA . ASP A 1 258 ? 121.712 133.140 112.447 1.00 47.11 250 ASP A CA 1
ATOM 1472 C C . ASP A 1 258 ? 122.083 131.873 111.700 1.00 47.11 250 ASP A C 1
ATOM 1473 O O . ASP A 1 258 ? 122.052 130.781 112.275 1.00 47.11 250 ASP A O 1
ATOM 1478 N N . THR A 1 259 ? 122.427 131.996 110.426 1.00 45.75 251 THR A N 1
ATOM 1479 C CA . THR A 1 259 ? 122.478 130.887 109.495 1.00 45.75 251 THR A CA 1
ATOM 1480 C C . THR A 1 259 ? 123.676 131.120 108.594 1.00 45.75 251 THR A C 1
ATOM 1481 O O . THR A 1 259 ? 124.050 132.274 108.373 1.00 45.75 251 THR A O 1
ATOM 1485 N N . PRO A 1 260 ? 124.333 130.062 108.109 1.00 45.24 252 PRO A N 1
ATOM 1486 C CA . PRO A 1 260 ? 125.407 130.270 107.126 1.00 45.24 252 PRO A CA 1
ATOM 1487 C C . PRO A 1 260 ? 124.980 131.088 105.923 1.00 45.24 252 PRO A C 1
ATOM 1488 O O . PRO A 1 260 ? 125.808 131.777 105.322 1.00 45.24 252 PRO A O 1
ATOM 1492 N N . GLN A 1 261 ? 123.701 131.031 105.557 1.00 47.07 253 GLN A N 1
ATOM 1493 C CA . GLN A 1 261 ? 123.212 131.789 104.413 1.00 47.07 253 GLN A CA 1
ATOM 1494 C C . GLN A 1 261 ? 123.120 133.278 104.713 1.00 47.07 253 GLN A C 1
ATOM 1495 O O . GLN A 1 261 ? 123.244 134.101 103.802 1.00 47.07 253 GLN A O 1
ATOM 1501 N N . LYS A 1 262 ? 122.907 133.645 105.971 1.00 47.30 254 LYS A N 1
ATOM 1502 C CA . LYS A 1 262 ? 122.825 135.038 106.380 1.00 47.30 254 LYS A CA 1
ATOM 1503 C C . LYS A 1 262 ? 124.162 135.617 106.808 1.00 47.30 254 LYS A C 1
ATOM 1504 O O . LYS A 1 262 ? 124.241 136.817 107.069 1.00 47.30 254 LYS A O 1
ATOM 1510 N N . HIS A 1 263 ? 125.206 134.804 106.894 1.00 46.76 255 HIS A N 1
ATOM 1511 C CA . HIS A 1 263 ? 126.519 135.290 107.284 1.00 46.76 255 HIS A CA 1
ATOM 1512 C C . HIS A 1 263 ? 127.128 136.091 106.147 1.00 46.76 255 HIS A C 1
ATOM 1513 O O . HIS A 1 263 ? 126.984 135.732 104.977 1.00 46.76 255 HIS A O 1
ATOM 1520 N N . LYS A 1 264 ? 127.812 137.177 106.492 1.00 48.92 256 LYS A N 1
ATOM 1521 C CA . LYS A 1 264 ? 128.335 138.071 105.471 1.00 48.92 256 LYS A CA 1
ATOM 1522 C C . LYS A 1 264 ? 129.742 137.699 105.037 1.00 48.92 256 LYS A C 1
ATOM 1523 O O . LYS A 1 264 ? 130.074 137.840 103.857 1.00 48.92 256 LYS A O 1
ATOM 1529 N N . ARG A 1 265 ? 130.574 137.216 105.952 1.00 48.33 257 ARG A N 1
ATOM 1530 C CA . ARG A 1 265 ? 131.972 136.950 105.658 1.00 48.33 257 ARG A CA 1
ATOM 1531 C C . ARG A 1 265 ? 132.289 135.475 105.476 1.00 48.33 257 ARG A C 1
ATOM 1532 O O . ARG A 1 265 ? 133.465 135.109 105.487 1.00 48.33 257 ARG A O 1
ATOM 1540 N N . ILE A 1 266 ? 131.286 134.618 105.313 1.00 47.25 258 ILE A N 1
ATOM 1541 C CA . ILE A 1 266 ? 131.546 133.197 105.146 1.00 47.25 258 ILE A CA 1
ATOM 1542 C C . ILE A 1 266 ? 132.093 132.944 103.750 1.00 47.25 258 ILE A C 1
ATOM 1543 O O . ILE A 1 266 ? 131.886 133.743 102.829 1.00 47.25 258 ILE A O 1
ATOM 1548 N N . SER A 1 267 ? 132.823 131.845 103.594 1.00 50.62 259 SER A N 1
ATOM 1549 C CA . SER A 1 267 ? 133.410 131.482 102.318 1.00 50.62 259 SER A CA 1
ATOM 1550 C C . SER A 1 267 ? 132.419 130.711 101.458 1.00 50.62 259 SER A C 1
ATOM 1551 O O . SER A 1 267 ? 131.382 130.239 101.922 1.00 50.62 259 SER A O 1
ATOM 1554 N N . HIS A 1 268 ? 132.753 130.592 100.176 1.00 54.05 260 HIS A N 1
ATOM 1555 C CA . HIS A 1 268 ? 132.020 129.681 99.309 1.00 54.05 260 HIS A CA 1
ATOM 1556 C C . HIS A 1 268 ? 132.060 128.262 99.847 1.00 54.05 260 HIS A C 1
ATOM 1557 O O . HIS A 1 268 ? 131.014 127.658 100.117 1.00 54.05 260 HIS A O 1
ATOM 1564 N N . TYR A 1 269 ? 133.266 127.726 100.032 1.00 51.47 261 TYR A N 1
ATOM 1565 C CA . TYR A 1 269 ? 133.428 126.308 100.315 1.00 51.47 261 TYR A CA 1
ATOM 1566 C C . TYR A 1 269 ? 132.959 125.956 101.712 1.00 51.47 261 TYR A C 1
ATOM 1567 O O . TYR A 1 269 ? 132.401 124.879 101.922 1.00 51.47 261 TYR A O 1
ATOM 1576 N N . GLU A 1 270 ? 133.162 126.842 102.684 1.00 49.75 262 GLU A N 1
ATOM 1577 C CA . GLU A 1 270 ? 132.705 126.521 104.027 1.00 49.75 262 GLU A CA 1
ATOM 1578 C C . GLU A 1 270 ? 131.190 126.487 104.102 1.00 49.75 262 GLU A C 1
ATOM 1579 O O . GLU A 1 270 ? 130.618 125.600 104.743 1.00 49.75 262 GLU A O 1
ATOM 1585 N N . LYS A 1 271 ? 130.518 127.442 103.465 1.00 48.96 263 LYS A N 1
ATOM 1586 C CA . LYS A 1 271 ? 129.062 127.421 103.460 1.00 48.96 263 LYS A CA 1
ATOM 1587 C C . LYS A 1 271 ? 128.539 126.203 102.718 1.00 48.96 263 LYS A C 1
ATOM 1588 O O . LYS A 1 271 ? 127.580 125.562 103.157 1.00 48.96 263 LYS A O 1
ATOM 1594 N N . GLU A 1 272 ? 129.157 125.868 101.584 1.00 52.91 264 GLU A N 1
ATOM 1595 C CA . GLU A 1 272 ? 128.735 124.681 100.852 1.00 52.91 264 GLU A CA 1
ATOM 1596 C C . GLU A 1 272 ? 128.929 123.425 101.686 1.00 52.91 264 GLU A C 1
ATOM 1597 O O . GLU A 1 272 ? 128.081 122.531 101.681 1.00 52.91 264 GLU A O 1
ATOM 1603 N N . TYR A 1 273 ? 130.026 123.358 102.437 1.00 50.91 265 TYR A N 1
ATOM 1604 C CA . TYR A 1 273 ? 130.306 122.194 103.266 1.00 50.91 265 TYR A CA 1
ATOM 1605 C C . TYR A 1 273 ? 129.300 122.069 104.402 1.00 50.91 265 TYR A C 1
ATOM 1606 O O . TYR A 1 273 ? 128.771 120.984 104.657 1.00 50.91 265 TYR A O 1
ATOM 1615 N N . ILE A 1 274 ? 128.998 123.177 105.080 1.00 50.67 266 ILE A N 1
ATOM 1616 C CA . ILE A 1 274 ? 128.024 123.140 106.169 1.00 50.67 266 ILE A CA 1
ATOM 1617 C C . ILE A 1 274 ? 126.647 122.756 105.645 1.00 50.67 266 ILE A C 1
ATOM 1618 O O . ILE A 1 274 ? 125.951 121.915 106.229 1.00 50.67 266 ILE A O 1
ATOM 1623 N N . LEU A 1 275 ? 126.230 123.367 104.537 1.00 51.98 267 LEU A N 1
ATOM 1624 C CA . LEU A 1 275 ? 124.910 123.075 103.999 1.00 51.98 267 LEU A CA 1
ATOM 1625 C C . LEU A 1 275 ? 124.809 121.630 103.544 1.00 51.98 267 LEU A C 1
ATOM 1626 O O . LEU A 1 275 ? 123.806 120.970 103.809 1.00 51.98 267 LEU A O 1
ATOM 1631 N N . SER A 1 276 ? 125.831 121.113 102.861 1.00 54.00 268 SER A N 1
ATOM 1632 C CA . SER A 1 276 ? 125.770 119.726 102.417 1.00 54.00 268 SER A CA 1
ATOM 1633 C C . SER A 1 276 ? 125.835 118.770 103.598 1.00 54.00 268 SER A C 1
ATOM 1634 O O . SER A 1 276 ? 125.311 117.655 103.532 1.00 54.00 268 SER A O 1
ATOM 1637 N N . SER A 1 277 ? 126.469 119.186 104.693 1.00 55.05 269 SER A N 1
ATOM 1638 C CA . SER A 1 277 ? 126.488 118.343 105.879 1.00 55.05 269 SER A CA 1
ATOM 1639 C C . SER A 1 277 ? 125.120 118.258 106.527 1.00 55.05 269 SER A C 1
ATOM 1640 O O . SER A 1 277 ? 124.744 117.202 107.040 1.00 55.05 269 SER A O 1
ATOM 1643 N N . LEU A 1 278 ? 124.371 119.352 106.529 1.00 59.99 270 LEU A N 1
ATOM 1644 C CA . LEU A 1 278 ? 123.033 119.340 107.108 1.00 59.99 270 LEU A CA 1
ATOM 1645 C C . LEU A 1 278 ? 121.951 118.983 106.096 1.00 59.99 270 LEU A C 1
ATOM 1646 O O . LEU A 1 278 ? 120.780 118.873 106.473 1.00 59.99 270 LEU A O 1
ATOM 1651 N N . ARG A 1 279 ? 122.340 118.736 104.846 1.00 66.37 271 ARG A N 1
ATOM 1652 C CA . ARG A 1 279 ? 121.410 118.689 103.722 1.00 66.37 271 ARG A CA 1
ATOM 1653 C C . ARG A 1 279 ? 120.257 117.724 103.950 1.00 66.37 271 ARG A C 1
ATOM 1654 O O . ARG A 1 279 ? 119.095 118.137 104.003 1.00 66.37 271 ARG A O 1
ATOM 1662 N N . ASN A 1 280 ? 120.546 116.429 104.056 1.00 74.58 272 ASN A N 1
ATOM 1663 C CA . ASN A 1 280 ? 119.447 115.477 104.165 1.00 74.58 272 ASN A CA 1
ATOM 1664 C C . ASN A 1 280 ? 119.131 115.115 105.607 1.00 74.58 272 ASN A C 1
ATOM 1665 O O . ASN A 1 280 ? 118.076 114.531 105.874 1.00 74.58 272 ASN A O 1
ATOM 1670 N N . GLN A 1 281 ? 120.007 115.448 106.551 1.00 76.27 273 GLN A N 1
ATOM 1671 C CA . GLN A 1 281 ? 119.618 115.313 107.948 1.00 76.27 273 GLN A CA 1
ATOM 1672 C C . GLN A 1 281 ? 118.477 116.271 108.262 1.00 76.27 273 GLN A C 1
ATOM 1673 O O . GLN A 1 281 ? 117.641 115.994 109.128 1.00 76.27 273 GLN A O 1
ATOM 1679 N N . LEU A 1 282 ? 118.424 117.411 107.560 1.00 80.93 274 LEU A N 1
ATOM 1680 C CA . LEU A 1 282 ? 117.233 118.253 107.635 1.00 80.93 274 LEU A CA 1
ATOM 1681 C C . LEU A 1 282 ? 116.028 117.581 106.990 1.00 80.93 274 LEU A C 1
ATOM 1682 O O . LEU A 1 282 ? 114.888 117.965 107.263 1.00 80.93 274 LEU A O 1
ATOM 1687 N N . SER A 1 283 ? 116.254 116.611 106.100 1.00 84.01 275 SER A N 1
ATOM 1688 C CA . SER A 1 283 ? 115.142 115.817 105.584 1.00 84.01 275 SER A CA 1
ATOM 1689 C C . SER A 1 283 ? 114.699 114.758 106.588 1.00 84.01 275 SER A C 1
ATOM 1690 O O . SER A 1 283 ? 113.523 114.380 106.612 1.00 84.01 275 SER A O 1
ATOM 1693 N N . SER A 1 284 ? 115.620 114.277 107.421 1.00 87.29 276 SER A N 1
ATOM 1694 C CA . SER A 1 284 ? 115.322 113.242 108.405 1.00 87.29 276 SER A CA 1
ATOM 1695 C C . SER A 1 284 ? 114.566 113.757 109.624 1.00 87.29 276 SER A C 1
ATOM 1696 O O . SER A 1 284 ? 114.374 112.989 110.572 1.00 87.29 276 SER A O 1
ATOM 1699 N N . GLN A 1 285 ? 114.140 115.022 109.641 1.00 93.32 277 GLN A N 1
ATOM 1700 C CA . GLN A 1 285 ? 113.471 115.561 110.821 1.00 93.32 277 GLN A CA 1
ATOM 1701 C C . GLN A 1 285 ? 111.980 115.225 110.824 1.00 93.32 277 GLN A C 1
ATOM 1702 O O . GLN A 1 285 ? 111.128 116.077 110.553 1.00 93.32 277 GLN A O 1
ATOM 1708 N N . LYS A 1 286 ? 111.651 113.970 111.139 1.00 95.51 278 LYS A N 1
ATOM 1709 C CA . LYS A 1 286 ? 110.250 113.584 111.250 1.00 95.51 278 LYS A CA 1
ATOM 1710 C C . LYS A 1 286 ? 109.700 113.843 112.646 1.00 95.51 278 LYS A C 1
ATOM 1711 O O . LYS A 1 286 ? 108.485 113.751 112.852 1.00 95.51 278 LYS A O 1
ATOM 1717 N N . SER A 1 287 ? 110.567 114.168 113.607 1.00 95.03 279 SER A N 1
ATOM 1718 C CA . SER A 1 287 ? 110.147 114.429 114.978 1.00 95.03 279 SER A CA 1
ATOM 1719 C C . SER A 1 287 ? 109.618 115.841 115.186 1.00 95.03 279 SER A C 1
ATOM 1720 O O . SER A 1 287 ? 109.276 116.194 116.319 1.00 95.03 279 SER A O 1
ATOM 1723 N N . VAL A 1 288 ? 109.546 116.655 114.132 1.00 98.08 280 VAL A N 1
ATOM 1724 C CA . VAL A 1 288 ? 109.128 118.048 114.302 1.00 98.08 280 VAL A CA 1
ATOM 1725 C C . VAL A 1 288 ? 107.638 118.179 114.602 1.00 98.08 280 VAL A C 1
ATOM 1726 O O . VAL A 1 288 ? 107.291 118.756 115.645 1.00 98.08 280 VAL A O 1
ATOM 1730 N N . PRO A 1 289 ? 106.718 117.684 113.764 1.00 98.70 281 PRO A N 1
ATOM 1731 C CA . PRO A 1 289 ? 105.315 118.102 113.897 1.00 98.70 281 PRO A CA 1
ATOM 1732 C C . PRO A 1 289 ? 104.596 117.572 115.127 1.00 98.70 281 PRO A C 1
ATOM 1733 O O . PRO A 1 289 ? 103.527 118.099 115.462 1.00 98.70 281 PRO A O 1
ATOM 1737 N N . TRP A 1 290 ? 105.130 116.565 115.815 1.00 95.92 282 TRP A N 1
ATOM 1738 C CA . TRP A 1 290 ? 104.378 115.930 116.885 1.00 95.92 282 TRP A CA 1
ATOM 1739 C C . TRP A 1 290 ? 105.306 115.562 118.032 1.00 95.92 282 TRP A C 1
ATOM 1740 O O . TRP A 1 290 ? 106.433 115.112 117.818 1.00 95.92 282 TRP A O 1
ATOM 1751 N N . VAL A 1 291 ? 104.820 115.773 119.252 1.00 90.09 283 VAL A N 1
ATOM 1752 C CA . VAL A 1 291 ? 105.476 115.278 120.461 1.00 90.09 283 VAL A CA 1
ATOM 1753 C C . VAL A 1 291 ? 104.422 114.556 121.294 1.00 90.09 283 VAL A C 1
ATOM 1754 O O . VAL A 1 291 ? 103.282 115.030 121.401 1.00 90.09 283 VAL A O 1
ATOM 1758 N N . PRO A 1 292 ? 104.728 113.392 121.844 1.00 86.20 284 PRO A N 1
ATOM 1759 C CA . PRO A 1 292 ? 103.744 112.635 122.622 1.00 86.20 284 PRO A CA 1
ATOM 1760 C C . PRO A 1 292 ? 103.709 113.095 124.075 1.00 86.20 284 PRO A C 1
ATOM 1761 O O . PRO A 1 292 ? 104.303 114.101 124.453 1.00 86.20 284 PRO A O 1
ATOM 1765 N N . ILE A 1 293 ? 102.960 112.349 124.887 1.00 83.15 285 ILE A N 1
ATOM 1766 C CA . ILE A 1 293 ? 103.004 112.531 126.333 1.00 83.15 285 ILE A CA 1
ATOM 1767 C C . ILE A 1 293 ? 104.242 111.824 126.879 1.00 83.15 285 ILE A C 1
ATOM 1768 O O . ILE A 1 293 ? 104.284 110.595 127.009 1.00 83.15 285 ILE A O 1
ATOM 1773 N N . LEU A 1 294 ? 105.273 112.614 127.176 1.00 75.86 286 LEU A N 1
ATOM 1774 C CA . LEU A 1 294 ? 106.544 112.099 127.656 1.00 75.86 286 LEU A CA 1
ATOM 1775 C C . LEU A 1 294 ? 106.524 111.772 129.136 1.00 75.86 286 LEU A C 1
ATOM 1776 O O . LEU A 1 294 ? 107.595 111.666 129.735 1.00 75.86 286 LEU A O 1
ATOM 1781 N N . LYS A 1 295 ? 105.351 111.631 129.745 1.00 71.80 287 LYS A N 1
ATOM 1782 C CA . LYS A 1 295 ? 105.285 111.303 131.163 1.00 71.80 287 LYS A CA 1
ATOM 1783 C C . LYS A 1 295 ? 105.631 109.836 131.385 1.00 71.80 287 LYS A C 1
ATOM 1784 O O . LYS A 1 295 ? 104.790 109.043 131.822 1.00 71.80 287 LYS A O 1
ATOM 1790 N N . SER A 1 296 ? 106.882 109.481 131.095 1.00 67.20 288 SER A N 1
ATOM 1791 C CA . SER A 1 296 ? 107.391 108.126 131.209 1.00 67.20 288 SER A CA 1
ATOM 1792 C C . SER A 1 296 ? 108.449 108.092 132.295 1.00 67.20 288 SER A C 1
ATOM 1793 O O . SER A 1 296 ? 109.321 108.960 132.344 1.00 67.20 288 SER A O 1
ATOM 1796 N N . LEU A 1 297 ? 108.380 107.078 133.151 1.00 63.17 289 LEU A N 1
ATOM 1797 C CA . LEU A 1 297 ? 109.280 107.034 134.298 1.00 63.17 289 LEU A CA 1
ATOM 1798 C C . LEU A 1 297 ? 110.754 106.879 133.930 1.00 63.17 289 LEU A C 1
ATOM 1799 O O . LEU A 1 297 ? 111.599 107.223 134.772 1.00 63.17 289 LEU A O 1
ATOM 1804 N N . PRO A 1 298 ? 111.144 106.361 132.762 1.00 62.44 290 PRO A N 1
ATOM 1805 C CA . PRO A 1 298 ? 112.538 106.549 132.331 1.00 62.44 290 PRO A CA 1
ATOM 1806 C C . PRO A 1 298 ? 112.934 108.000 132.126 1.00 62.44 290 PRO A C 1
ATOM 1807 O O . PRO A 1 298 ? 114.131 108.279 132.011 1.00 62.44 290 PRO A O 1
ATOM 1811 N N . LEU A 1 299 ? 111.980 108.929 132.047 1.00 58.25 291 LEU A N 1
ATOM 1812 C CA . LEU A 1 299 ? 112.323 110.346 131.982 1.00 58.25 291 LEU A CA 1
ATOM 1813 C C . LEU A 1 299 ? 112.227 111.002 133.351 1.00 58.25 291 LEU A C 1
ATOM 1814 O O . LEU A 1 299 ? 113.003 111.910 133.667 1.00 58.25 291 LEU A O 1
ATOM 1819 N N . TRP A 1 300 ? 111.284 110.561 134.180 1.00 57.79 292 TRP A N 1
ATOM 1820 C CA . TRP A 1 300 ? 111.227 111.079 135.539 1.00 57.79 292 TRP A CA 1
ATOM 1821 C C . TRP A 1 300 ? 112.441 110.650 136.340 1.00 57.79 292 TRP A C 1
ATOM 1822 O O . TRP A 1 300 ? 112.802 111.313 137.310 1.00 57.79 292 TRP A O 1
ATOM 1833 N N . ALA A 1 301 ? 113.109 109.574 135.930 1.00 53.63 293 ALA A N 1
ATOM 1834 C CA . ALA A 1 301 ? 114.373 109.219 136.558 1.00 53.63 293 ALA A CA 1
ATOM 1835 C C . ALA A 1 301 ? 115.442 110.266 136.274 1.00 53.63 293 ALA A C 1
ATOM 1836 O O . ALA A 1 301 ? 116.152 110.698 137.186 1.00 53.63 293 ALA A O 1
ATOM 1838 N N . ILE A 1 302 ? 115.566 110.696 135.016 1.00 51.31 294 ILE A N 1
ATOM 1839 C CA . ILE A 1 302 ? 116.490 111.777 134.684 1.00 51.31 294 ILE A CA 1
ATOM 1840 C C . ILE A 1 302 ? 116.105 113.053 135.413 1.00 51.31 294 ILE A C 1
ATOM 1841 O O . ILE A 1 302 ? 116.969 113.789 135.898 1.00 51.31 294 ILE A O 1
ATOM 1846 N N . VAL A 1 303 ? 114.807 113.338 135.501 1.00 49.26 295 VAL A N 1
ATOM 1847 C CA . VAL A 1 303 ? 114.354 114.572 136.140 1.00 49.26 295 VAL A CA 1
ATOM 1848 C C . VAL A 1 303 ? 114.691 114.565 137.626 1.00 49.26 295 VAL A C 1
ATOM 1849 O O . VAL A 1 303 ? 115.182 115.558 138.173 1.00 49.26 295 VAL A O 1
ATOM 1853 N N . VAL A 1 304 ? 114.446 113.443 138.300 1.00 47.02 296 VAL A N 1
ATOM 1854 C CA . VAL A 1 304 ? 114.717 113.351 139.728 1.00 47.02 296 VAL A CA 1
ATOM 1855 C C . VAL A 1 304 ? 116.215 113.366 139.998 1.00 47.02 296 VAL A C 1
ATOM 1856 O O . VAL A 1 304 ? 116.676 113.981 140.965 1.00 47.02 296 VAL A O 1
ATOM 1860 N N . ALA A 1 305 ? 117.005 112.712 139.147 1.00 46.70 297 ALA A N 1
ATOM 1861 C CA . ALA A 1 305 ? 118.450 112.749 139.322 1.00 46.70 297 ALA A CA 1
ATOM 1862 C C . ALA A 1 305 ? 118.990 114.156 139.126 1.00 46.70 297 ALA A C 1
ATOM 1863 O O . ALA A 1 305 ? 119.865 114.604 139.870 1.00 46.70 297 ALA A O 1
ATOM 1865 N N . HIS A 1 306 ? 118.475 114.875 138.133 1.00 44.88 298 HIS A N 1
ATOM 1866 C CA . HIS A 1 306 ? 118.946 116.230 137.877 1.00 44.88 298 HIS A CA 1
ATOM 1867 C C . HIS A 1 306 ? 118.528 117.179 138.991 1.00 44.88 298 HIS A C 1
ATOM 1868 O O . HIS A 1 306 ? 119.302 118.052 139.387 1.00 44.88 298 HIS A O 1
ATOM 1875 N N . PHE A 1 307 ? 117.323 117.004 139.531 1.00 43.05 299 PHE A N 1
ATOM 1876 C CA . PHE A 1 307 ? 116.893 117.771 140.696 1.00 43.05 299 PHE A CA 1
ATOM 1877 C C . PHE A 1 307 ? 117.812 117.522 141.885 1.00 43.05 299 PHE A C 1
ATOM 1878 O O . PHE A 1 307 ? 118.247 118.463 142.556 1.00 43.05 299 PHE A O 1
ATOM 1886 N N . SER A 1 308 ? 118.103 116.254 142.174 1.00 45.19 300 SER A N 1
ATOM 1887 C CA . SER A 1 308 ? 118.923 115.930 143.335 1.00 45.19 300 SER A CA 1
ATOM 1888 C C . SER A 1 308 ? 120.353 116.414 143.164 1.00 45.19 300 SER A C 1
ATOM 1889 O O . SER A 1 308 ? 120.998 116.815 144.136 1.00 45.19 300 SER A O 1
ATOM 1892 N N . TYR A 1 309 ? 120.872 116.375 141.942 1.00 44.04 301 TYR A N 1
ATOM 1893 C CA . TYR A 1 309 ? 122.196 116.922 141.688 1.00 44.04 301 TYR A CA 1
ATOM 1894 C C . TYR A 1 309 ? 122.204 118.429 141.880 1.00 44.04 301 TYR A C 1
ATOM 1895 O O . TYR A 1 309 ? 123.097 118.980 142.534 1.00 44.04 301 TYR A O 1
ATOM 1904 N N . ASN A 1 310 ? 121.204 119.117 141.329 1.00 41.69 302 ASN A N 1
ATOM 1905 C CA . ASN A 1 310 ? 121.194 120.567 141.386 1.00 41.69 302 ASN A CA 1
ATOM 1906 C C . ASN A 1 310 ? 120.903 121.100 142.774 1.00 41.69 302 ASN A C 1
ATOM 1907 O O . ASN A 1 310 ? 121.270 122.233 143.058 1.00 41.69 302 ASN A O 1
ATOM 1912 N N . TRP A 1 311 ? 120.268 120.325 143.649 1.00 42.21 303 TRP A N 1
ATOM 1913 C CA . TRP A 1 311 ? 120.128 120.782 145.027 1.00 42.21 303 TRP A CA 1
ATOM 1914 C C . TRP A 1 311 ? 121.488 121.090 145.628 1.00 42.21 303 TRP A C 1
ATOM 1915 O O . TRP A 1 311 ? 121.747 122.217 146.061 1.00 42.21 303 TRP A O 1
ATOM 1926 N N . THR A 1 312 ? 122.381 120.100 145.633 1.00 42.85 304 THR A N 1
ATOM 1927 C CA . THR A 1 312 ? 123.735 120.307 146.133 1.00 42.85 304 THR A CA 1
ATOM 1928 C C . THR A 1 312 ? 124.483 121.334 145.303 1.00 42.85 304 THR A C 1
ATOM 1929 O O . THR A 1 312 ? 125.152 122.213 145.857 1.00 42.85 304 THR A O 1
ATOM 1933 N N . PHE A 1 313 ? 124.374 121.255 143.976 1.00 41.16 305 PHE A N 1
ATOM 1934 C CA . PHE A 1 313 ? 125.146 122.162 143.138 1.00 41.16 305 PHE A CA 1
ATOM 1935 C C . PHE A 1 313 ? 124.790 123.613 143.414 1.00 41.16 305 PHE A C 1
ATOM 1936 O O . PHE A 1 313 ? 125.674 124.436 143.642 1.00 41.16 305 PHE A O 1
ATOM 1944 N N . TYR A 1 314 ? 123.502 123.951 143.399 1.00 40.65 306 TYR A N 1
ATOM 1945 C CA . TYR A 1 314 ? 123.079 125.328 143.597 1.00 40.65 306 TYR A CA 1
ATOM 1946 C C . TYR A 1 314 ? 123.215 125.782 145.039 1.00 40.65 306 TYR A C 1
ATOM 1947 O O . TYR A 1 314 ? 123.575 126.940 145.271 1.00 40.65 306 TYR A O 1
ATOM 1956 N N . THR A 1 315 ? 122.947 124.912 146.014 1.00 42.14 307 THR A N 1
ATOM 1957 C CA . THR A 1 315 ? 123.212 125.267 147.400 1.00 42.14 307 THR A CA 1
ATOM 1958 C C . THR A 1 315 ? 124.661 125.686 147.584 1.00 42.14 307 THR A C 1
ATOM 1959 O O . THR A 1 315 ? 124.941 126.740 148.161 1.00 42.14 307 THR A O 1
ATOM 1963 N N . LEU A 1 316 ? 125.601 124.894 147.067 1.00 42.95 308 LEU A N 1
ATOM 1964 C CA . LEU A 1 316 ? 127.005 125.249 147.233 1.00 42.95 308 LEU A CA 1
ATOM 1965 C C . LEU A 1 316 ? 127.391 126.441 146.368 1.00 42.95 308 LEU A C 1
ATOM 1966 O O . LEU A 1 316 ? 128.141 127.309 146.813 1.00 42.95 308 LEU A O 1
ATOM 1971 N N . LEU A 1 317 ? 126.867 126.520 145.147 1.00 41.70 309 LEU A N 1
ATOM 1972 C CA . LEU A 1 317 ? 127.187 127.631 144.261 1.00 41.70 309 LEU A CA 1
ATOM 1973 C C . LEU A 1 317 ? 126.765 128.965 144.849 1.00 41.70 309 LEU A C 1
ATOM 1974 O O . LEU A 1 317 ? 127.418 129.983 144.601 1.00 41.70 309 LEU A O 1
ATOM 1979 N N . THR A 1 318 ? 125.680 128.992 145.617 1.00 42.71 310 THR A N 1
ATOM 1980 C CA . THR A 1 318 ? 125.253 130.252 146.205 1.00 42.71 310 THR A CA 1
ATOM 1981 C C . THR A 1 318 ? 125.819 130.473 147.602 1.00 42.71 310 THR A C 1
ATOM 1982 O O . THR A 1 318 ? 126.009 131.621 148.008 1.00 42.71 310 THR A O 1
ATOM 1986 N N . LEU A 1 319 ? 126.128 129.414 148.351 1.00 44.09 311 LEU A N 1
ATOM 1987 C CA . LEU A 1 319 ? 126.525 129.576 149.738 1.00 44.09 311 LEU A CA 1
ATOM 1988 C C . LEU A 1 319 ? 127.882 128.987 150.086 1.00 44.09 311 LEU A C 1
ATOM 1989 O O . LEU A 1 319 ? 128.099 128.649 151.250 1.00 44.09 311 LEU A O 1
ATOM 1994 N N . LEU A 1 320 ? 128.790 128.835 149.132 1.00 46.64 312 LEU A N 1
ATOM 1995 C CA . LEU A 1 320 ? 130.149 128.454 149.504 1.00 46.64 312 LEU A CA 1
ATOM 1996 C C . LEU A 1 320 ? 130.959 129.638 150.001 1.00 46.64 312 LEU A C 1
ATOM 1997 O O . LEU A 1 320 ? 131.695 129.477 150.987 1.00 46.64 312 LEU A O 1
ATOM 2002 N N . PRO A 1 321 ? 130.903 130.824 149.389 1.00 47.79 313 PRO A N 1
ATOM 2003 C CA . PRO A 1 321 ? 131.591 131.967 150.001 1.00 47.79 313 PRO A CA 1
ATOM 2004 C C . PRO A 1 321 ? 131.061 132.324 151.378 1.00 47.79 313 P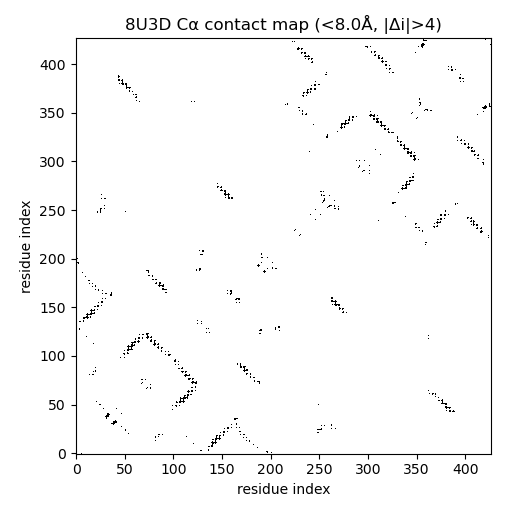RO A C 1
ATOM 2005 O O . PRO A 1 321 ? 131.842 132.723 152.249 1.00 47.79 313 PRO A O 1
ATOM 2009 N N . THR A 1 322 ? 129.762 132.170 151.617 1.00 49.50 314 THR A N 1
ATOM 2010 C CA . THR A 1 322 ? 129.225 132.432 152.945 1.00 49.50 314 THR A CA 1
ATOM 2011 C C . THR A 1 322 ? 129.772 131.440 153.960 1.00 49.50 314 THR A C 1
ATOM 2012 O O . THR A 1 322 ? 130.142 131.818 155.076 1.00 49.50 314 THR A O 1
ATOM 2016 N N . TYR A 1 323 ? 129.826 130.161 153.589 1.00 52.22 315 TYR A N 1
ATOM 2017 C CA . TYR A 1 323 ? 130.398 129.156 154.475 1.00 52.22 315 TYR A CA 1
ATOM 2018 C C . TYR A 1 323 ? 131.865 129.440 154.742 1.00 52.22 315 TYR A C 1
ATOM 2019 O O . TYR A 1 323 ? 132.320 129.373 155.885 1.00 52.22 315 TYR A O 1
ATOM 2028 N N . MET A 1 324 ? 132.618 129.785 153.703 1.00 52.57 316 MET A N 1
ATOM 2029 C CA . MET A 1 324 ? 134.049 129.990 153.863 1.00 52.57 316 MET A CA 1
ATOM 2030 C C . MET A 1 324 ? 134.363 131.284 154.597 1.00 52.57 316 MET A C 1
ATOM 2031 O O . MET A 1 324 ? 135.478 131.450 155.095 1.00 52.57 316 MET A O 1
ATOM 2036 N N . LYS A 1 325 ? 133.412 132.213 154.673 1.00 54.86 317 LYS A N 1
ATOM 2037 C CA . LYS A 1 325 ? 133.635 133.394 155.500 1.00 54.86 317 LYS A CA 1
ATOM 2038 C C . LYS A 1 325 ? 133.218 133.159 156.944 1.00 54.86 317 LYS A C 1
ATOM 2039 O O . LYS A 1 325 ? 133.934 133.546 157.871 1.00 54.86 317 LYS A O 1
ATOM 2045 N N . GLU A 1 326 ? 132.062 132.534 157.160 1.00 58.28 318 GLU A N 1
ATOM 2046 C CA . GLU A 1 326 ? 131.518 132.459 158.508 1.00 58.28 318 GLU A CA 1
ATOM 2047 C C . GLU A 1 326 ? 132.059 131.278 159.302 1.00 58.28 318 GLU A C 1
ATOM 2048 O O . GLU A 1 326 ? 132.178 131.374 160.527 1.00 58.28 318 GLU A O 1
ATOM 2054 N N . ILE A 1 327 ? 132.387 130.169 158.649 1.00 56.89 319 ILE A N 1
ATOM 2055 C CA . ILE A 1 327 ? 132.831 128.957 159.322 1.00 56.89 319 ILE A CA 1
ATOM 2056 C C . ILE A 1 327 ? 134.342 128.798 159.246 1.00 56.89 319 ILE A C 1
ATOM 2057 O O . ILE A 1 327 ? 135.010 128.649 160.267 1.00 56.89 319 ILE A O 1
ATOM 2062 N N . LEU A 1 328 ? 134.900 128.821 158.039 1.00 56.06 320 LEU A N 1
ATOM 2063 C CA . LEU A 1 328 ? 136.340 128.692 157.877 1.00 56.06 320 LEU A CA 1
ATOM 2064 C C . LEU A 1 328 ? 137.084 130.002 158.103 1.00 56.06 320 LEU A C 1
ATOM 2065 O O . LEU A 1 328 ? 138.312 129.980 158.213 1.00 56.06 320 LEU A O 1
ATOM 2070 N N . ARG A 1 329 ? 136.373 131.127 158.178 1.00 57.19 321 ARG A N 1
ATOM 2071 C CA . ARG A 1 329 ? 136.949 132.443 158.469 1.00 57.19 321 ARG A CA 1
ATOM 2072 C C . ARG A 1 329 ? 137.991 132.866 157.440 1.00 57.19 321 ARG A C 1
ATOM 2073 O O . ARG A 1 329 ? 139.103 133.250 157.801 1.00 57.19 321 ARG A O 1
ATOM 2081 N N . PHE A 1 330 ? 137.650 132.816 156.157 1.00 55.30 322 PHE A N 1
ATOM 2082 C CA . PHE A 1 330 ? 138.599 133.211 155.127 1.00 55.30 322 PHE A CA 1
ATOM 2083 C C . PHE A 1 330 ? 138.370 134.650 154.681 1.00 55.30 322 PHE A C 1
ATOM 2084 O O . PHE A 1 330 ? 137.240 135.134 154.602 1.00 55.30 322 PHE A O 1
ATOM 2092 N N . ASN A 1 331 ? 139.470 135.329 154.380 1.00 56.36 323 ASN A N 1
ATOM 2093 C CA . ASN A 1 331 ? 139.449 136.645 153.765 1.00 56.36 323 ASN A CA 1
ATOM 2094 C C . ASN A 1 331 ? 138.709 136.590 152.431 1.00 56.36 323 ASN A C 1
ATOM 2095 O O . ASN A 1 331 ? 138.552 135.528 151.835 1.00 56.36 323 ASN A O 1
ATOM 2100 N N . VAL A 1 332 ? 138.255 137.752 151.954 1.00 53.52 324 VAL A N 1
ATOM 2101 C CA . VAL A 1 332 ? 137.471 137.776 150.718 1.00 53.52 324 VAL A CA 1
ATOM 2102 C C . VAL A 1 332 ? 138.292 137.283 149.538 1.00 53.52 324 VAL A C 1
ATOM 2103 O O . VAL A 1 332 ? 137.785 136.552 148.678 1.00 53.52 324 VAL A O 1
ATOM 2107 N N . GLN A 1 333 ? 139.564 137.667 149.474 1.00 54.72 325 GLN A N 1
ATOM 2108 C CA . GLN A 1 333 ? 140.416 137.241 148.372 1.00 54.72 325 GLN A CA 1
ATOM 2109 C C . GLN A 1 333 ? 140.641 135.735 148.405 1.00 54.72 325 GLN A C 1
ATOM 2110 O O . GLN A 1 333 ? 140.442 135.040 147.398 1.00 54.72 325 GLN A O 1
ATOM 2116 N N . GLU A 1 334 ? 141.060 135.217 149.562 1.00 54.14 326 GLU A N 1
ATOM 2117 C CA . GLU A 1 334 ? 141.164 133.776 149.746 1.00 54.14 326 GLU A CA 1
ATOM 2118 C C . GLU A 1 334 ? 139.817 133.102 149.555 1.00 54.14 326 GLU A C 1
ATOM 2119 O O . GLU A 1 334 ? 139.747 131.982 149.046 1.00 54.14 326 GLU A O 1
ATOM 2125 N N . ASN A 1 335 ? 138.737 133.769 149.958 1.00 51.30 327 ASN A N 1
ATOM 2126 C CA . ASN A 1 335 ? 137.399 133.222 149.763 1.00 51.30 327 ASN A CA 1
ATOM 2127 C C . ASN A 1 335 ? 137.143 132.917 148.297 1.00 51.30 327 ASN A C 1
ATOM 2128 O O . ASN A 1 335 ? 136.757 131.800 147.943 1.00 51.30 327 ASN A O 1
ATOM 2133 N N . GLY A 1 336 ? 137.363 133.898 147.425 1.00 49.03 328 GLY A N 1
ATOM 2134 C CA . GLY A 1 336 ? 137.146 133.661 146.007 1.00 49.03 328 GLY A CA 1
ATOM 2135 C C . GLY A 1 336 ? 138.099 132.631 145.432 1.00 49.03 328 GLY A C 1
ATOM 2136 O O . GLY A 1 336 ? 137.691 131.721 144.701 1.00 49.03 328 GLY A O 1
ATOM 2137 N N . PHE A 1 337 ? 139.385 132.750 145.764 1.00 48.79 329 PHE A N 1
ATOM 2138 C CA . PHE A 1 337 ? 140.371 131.850 145.173 1.00 48.79 329 PHE A CA 1
ATOM 2139 C C . PHE A 1 337 ? 140.112 130.404 145.567 1.00 48.79 329 PHE A C 1
ATOM 2140 O O . PHE A 1 337 ? 140.300 129.489 144.762 1.00 48.79 329 PHE A O 1
ATOM 2148 N N . LEU A 1 338 ? 139.671 130.173 146.802 1.00 48.61 330 LEU A N 1
ATOM 2149 C CA . LEU A 1 338 ? 139.453 128.809 147.257 1.00 48.61 330 LEU A CA 1
ATOM 2150 C C . LEU A 1 338 ? 138.048 128.322 146.940 1.00 48.61 330 LEU A C 1
ATOM 2151 O O . LEU A 1 338 ? 137.789 127.117 146.995 1.00 48.61 330 LEU A O 1
ATOM 2156 N N . SER A 1 339 ? 137.124 129.229 146.628 1.00 47.16 331 SER A N 1
ATOM 2157 C CA . SER A 1 339 ? 135.820 128.799 146.156 1.00 47.16 331 SER A CA 1
ATOM 2158 C C . SER A 1 339 ? 135.843 128.461 144.679 1.00 47.16 331 SER A C 1
ATOM 2159 O O . SER A 1 339 ? 134.913 127.818 144.192 1.00 47.16 331 SER A O 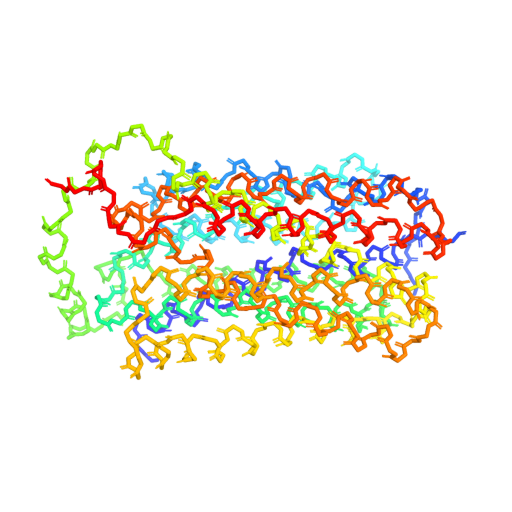1
ATOM 2162 N N . SER A 1 340 ? 136.871 128.895 143.952 1.00 46.31 332 SER A N 1
ATOM 2163 C CA . SER A 1 340 ? 136.954 128.511 142.547 1.00 46.31 332 SER A CA 1
ATOM 2164 C C . SER A 1 340 ? 137.493 127.099 142.345 1.00 46.31 332 SER A C 1
ATOM 2165 O O . SER A 1 340 ? 137.199 126.483 141.319 1.00 46.31 332 SER A O 1
ATOM 2168 N N . LEU A 1 341 ? 138.288 126.578 143.280 1.00 46.04 333 LEU A N 1
ATOM 2169 C CA . LEU A 1 341 ? 138.853 125.239 143.117 1.00 46.04 333 LEU A CA 1
ATOM 2170 C C . LEU A 1 341 ? 137.807 124.144 142.981 1.00 46.04 333 LEU A C 1
ATOM 2171 O O . LEU A 1 341 ? 138.016 123.234 142.159 1.00 46.04 333 LEU A O 1
ATOM 2176 N N . PRO A 1 342 ? 136.724 124.124 143.762 1.00 45.40 334 PRO A N 1
ATOM 2177 C CA . PRO A 1 342 ? 135.676 123.124 143.528 1.00 45.40 334 PRO A CA 1
ATOM 2178 C C . PRO A 1 342 ? 135.242 122.991 142.078 1.00 45.40 334 PRO A C 1
ATOM 2179 O O . PRO A 1 342 ? 135.191 121.882 141.536 1.00 45.40 334 PRO A O 1
ATOM 2183 N N . TYR A 1 343 ? 134.956 124.109 141.418 1.00 44.89 335 TYR A N 1
ATOM 2184 C CA . TYR A 1 343 ? 134.384 124.055 140.082 1.00 44.89 335 TYR A CA 1
ATOM 2185 C C . TYR A 1 343 ? 135.448 123.825 139.023 1.00 44.89 335 TYR A C 1
ATOM 2186 O O . TYR A 1 343 ? 135.158 123.255 137.968 1.00 44.89 335 TYR A O 1
ATOM 2195 N N . LEU A 1 344 ? 136.689 124.212 139.300 1.00 46.30 336 LEU A N 1
ATOM 2196 C CA . LEU A 1 344 ? 137.791 123.804 138.439 1.00 46.30 336 LEU A CA 1
ATOM 2197 C C . LEU A 1 344 ? 137.954 122.293 138.459 1.00 46.30 336 LEU A C 1
ATOM 2198 O O . LEU A 1 344 ? 138.117 121.657 137.408 1.00 46.30 336 LEU A O 1
ATOM 2203 N N . GLY A 1 345 ? 137.911 121.699 139.650 1.00 46.73 337 GLY A N 1
ATOM 2204 C CA . GLY A 1 345 ? 137.971 120.253 139.737 1.00 46.73 337 GLY A CA 1
ATOM 2205 C C . GLY A 1 345 ? 136.814 119.585 139.030 1.00 46.73 337 GLY A C 1
ATOM 2206 O O . GLY A 1 345 ? 136.992 118.578 138.350 1.00 46.73 337 GLY A O 1
ATOM 2207 N N . SER A 1 346 ? 135.612 120.140 139.179 1.00 48.02 338 SER A N 1
ATOM 2208 C CA . SER A 1 346 ? 134.447 119.589 138.494 1.00 48.02 338 SER A CA 1
ATOM 2209 C C . SER A 1 346 ? 134.613 119.636 136.983 1.00 48.02 338 SER A C 1
ATOM 2210 O O . SER A 1 346 ? 134.254 118.684 136.284 1.00 48.02 338 SER A O 1
ATOM 2213 N N . TRP A 1 347 ? 135.146 120.741 136.461 1.00 50.02 339 TRP A N 1
ATOM 2214 C CA . TRP A 1 347 ? 135.373 120.866 135.025 1.00 50.02 339 TRP A CA 1
ATOM 2215 C C . TRP A 1 347 ? 136.358 119.818 134.530 1.00 50.02 339 TRP A C 1
ATOM 2216 O O . TRP A 1 347 ? 136.082 119.095 133.564 1.00 50.02 339 TRP A O 1
ATOM 2227 N N . LEU A 1 348 ? 137.518 119.718 135.181 1.00 51.82 340 LEU A N 1
ATOM 2228 C CA . LEU A 1 348 ? 138.502 118.725 134.758 1.00 51.82 340 LEU A CA 1
ATOM 2229 C C . LEU A 1 348 ? 137.945 117.314 134.871 1.00 51.82 340 LEU A C 1
ATOM 2230 O O . LEU A 1 348 ? 138.226 116.453 134.028 1.00 51.82 340 LEU A O 1
ATOM 2235 N N . CYS A 1 349 ? 137.141 117.057 135.898 1.00 53.81 341 CYS A N 1
ATOM 2236 C CA . CYS A 1 349 ? 136.611 115.717 136.087 1.00 53.81 341 CYS A CA 1
ATOM 2237 C C . CYS A 1 349 ? 135.580 115.372 135.027 1.00 53.81 341 CYS A C 1
ATOM 2238 O O . CYS A 1 349 ? 135.539 114.235 134.555 1.00 53.81 341 CYS A O 1
ATOM 2241 N N . MET A 1 350 ? 134.738 116.327 134.630 1.00 56.51 342 MET A N 1
ATOM 2242 C CA . MET A 1 350 ? 133.789 116.002 133.574 1.00 56.51 342 MET A CA 1
ATOM 2243 C C . MET A 1 350 ? 134.450 115.974 132.211 1.00 56.51 342 MET A C 1
ATOM 2244 O O . MET A 1 350 ? 133.861 115.448 131.264 1.00 56.51 342 MET A O 1
ATOM 2249 N N . ILE A 1 351 ? 135.650 116.536 132.081 1.00 58.45 343 ILE A N 1
ATOM 2250 C CA . ILE A 1 351 ? 136.414 116.346 130.850 1.00 58.45 343 ILE A CA 1
ATOM 2251 C C . ILE A 1 351 ? 136.971 114.928 130.788 1.00 58.45 343 ILE A C 1
ATOM 2252 O O . ILE A 1 351 ? 136.834 114.231 129.779 1.00 58.45 343 ILE A O 1
ATOM 2257 N N . LEU A 1 352 ? 137.600 114.477 131.872 1.00 61.85 344 LEU A N 1
ATOM 2258 C CA . LEU A 1 352 ? 138.207 113.147 131.864 1.00 61.85 344 LEU A CA 1
ATOM 2259 C C . LEU A 1 352 ? 137.171 112.028 131.901 1.00 61.85 344 LEU A C 1
ATOM 2260 O O . LEU A 1 352 ? 137.420 110.939 131.367 1.00 61.85 344 LEU A O 1
ATOM 2265 N N . SER A 1 353 ? 136.013 112.260 132.520 1.00 63.72 345 SER A N 1
ATOM 2266 C CA . SER A 1 353 ? 135.002 111.213 132.579 1.00 63.72 345 SER A CA 1
ATOM 2267 C C . SER A 1 353 ? 134.410 110.937 131.209 1.00 63.72 345 SER A C 1
ATOM 2268 O O . SER A 1 353 ? 133.987 109.813 130.940 1.00 63.72 345 SER A O 1
ATOM 2271 N N . GLY A 1 354 ? 134.366 111.942 130.337 1.00 68.54 346 GLY A N 1
ATOM 2272 C CA . GLY A 1 354 ? 133.877 111.709 128.990 1.00 68.54 346 GLY A CA 1
ATOM 2273 C C . GLY A 1 354 ? 134.703 110.679 128.249 1.00 68.54 346 GLY A C 1
ATOM 2274 O O . GLY A 1 354 ? 134.179 109.919 127.433 1.00 68.54 346 GLY A O 1
ATOM 2275 N N . GLN A 1 355 ? 136.006 110.638 128.525 1.00 72.53 347 GLN A N 1
ATOM 2276 C CA . GLN A 1 355 ? 136.865 109.636 127.908 1.00 72.53 347 GLN A CA 1
ATOM 2277 C C . GLN A 1 355 ? 136.806 108.319 128.665 1.00 72.53 347 GLN A C 1
ATOM 2278 O O . GLN A 1 355 ? 136.811 107.243 128.051 1.00 72.53 347 GLN A O 1
ATOM 2284 N N . ALA A 1 356 ? 136.759 108.380 129.997 1.00 72.27 348 ALA A N 1
ATOM 2285 C CA . ALA A 1 356 ? 136.652 107.153 130.779 1.00 72.27 348 ALA A CA 1
ATOM 2286 C C . ALA A 1 356 ? 135.386 106.383 130.428 1.00 72.27 348 ALA A C 1
ATOM 2287 O O . ALA A 1 356 ? 135.386 105.150 130.423 1.00 72.27 348 ALA A O 1
ATOM 2289 N N . ALA A 1 357 ? 134.307 107.092 130.096 1.00 75.00 349 ALA A N 1
ATOM 2290 C CA . ALA A 1 357 ? 133.042 106.429 129.799 1.00 75.00 349 ALA A CA 1
ATOM 2291 C C . ALA A 1 357 ? 133.117 105.653 128.493 1.00 75.00 349 ALA A C 1
ATOM 2292 O O . ALA A 1 357 ? 132.685 104.498 128.423 1.00 75.00 349 ALA A O 1
ATOM 2294 N N . ASP A 1 358 ? 133.660 106.266 127.442 1.00 79.24 350 ASP A N 1
ATOM 2295 C CA . ASP A 1 358 ? 133.797 105.541 126.187 1.00 79.24 350 ASP A CA 1
ATOM 2296 C C . ASP A 1 358 ? 134.834 104.430 126.266 1.00 79.24 350 ASP A C 1
ATOM 2297 O O . ASP A 1 358 ? 134.652 103.395 125.622 1.00 79.24 350 ASP A O 1
ATOM 2302 N N . ASN A 1 359 ? 135.907 104.600 127.044 1.00 79.98 351 ASN A N 1
ATOM 2303 C CA . ASN A 1 359 ? 136.814 103.475 127.256 1.00 79.98 351 ASN A CA 1
ATOM 2304 C C . ASN A 1 359 ? 136.107 102.339 127.982 1.00 79.98 351 ASN A C 1
ATOM 2305 O O . ASN A 1 359 ? 136.326 101.165 127.677 1.00 79.98 351 ASN A O 1
ATOM 2310 N N . LEU A 1 360 ? 135.249 102.670 128.946 1.00 80.50 352 LEU A N 1
ATOM 2311 C CA . LEU A 1 360 ? 134.531 101.634 129.679 1.00 80.50 352 LEU A CA 1
ATOM 2312 C C . LEU A 1 360 ? 133.491 100.960 128.797 1.00 80.50 352 LEU A C 1
ATOM 2313 O O . LEU A 1 360 ? 133.126 99.804 129.028 1.00 80.50 352 LEU A O 1
ATOM 2318 N N . ARG A 1 361 ? 132.986 101.678 127.793 1.00 82.26 353 ARG A N 1
ATOM 2319 C CA . ARG A 1 361 ? 131.971 101.117 126.909 1.00 82.26 353 ARG A CA 1
ATOM 2320 C C . ARG A 1 361 ? 132.572 100.405 125.703 1.00 82.26 353 ARG A C 1
ATOM 2321 O O . ARG A 1 361 ? 131.869 99.632 125.045 1.00 82.26 353 ARG A O 1
ATOM 2329 N N . ALA A 1 362 ? 133.849 100.637 125.397 1.00 84.96 354 ALA A N 1
ATOM 2330 C CA . ALA A 1 362 ? 134.496 99.949 124.284 1.00 84.96 354 ALA A CA 1
ATOM 2331 C C . ALA A 1 362 ? 135.380 98.792 124.748 1.00 84.96 354 ALA A C 1
ATOM 2332 O O . ALA A 1 362 ? 135.343 97.710 124.156 1.00 84.96 354 ALA A O 1
ATOM 2334 N N . LYS A 1 363 ? 136.183 99.003 125.794 1.00 86.02 355 LYS A N 1
ATOM 2335 C CA . LYS A 1 363 ? 136.988 97.924 126.353 1.00 86.02 355 LYS A CA 1
ATOM 2336 C C . LYS A 1 363 ? 136.118 96.769 126.821 1.00 86.02 355 LYS A C 1
ATOM 2337 O O . LYS A 1 363 ? 136.399 95.614 126.487 1.00 86.02 355 LYS A O 1
ATOM 2343 N N . TRP A 1 364 ? 135.066 97.061 127.579 1.00 87.73 356 TRP A N 1
ATOM 2344 C CA . TRP A 1 364 ? 133.985 96.124 127.839 1.00 87.73 356 TRP A CA 1
ATOM 2345 C C . TRP A 1 364 ? 132.708 96.773 127.325 1.00 87.73 356 TRP A C 1
ATOM 2346 O O . TRP A 1 364 ? 132.645 97.988 127.152 1.00 87.73 356 TRP A O 1
ATOM 2357 N N . ASN A 1 365 ? 131.681 95.970 127.063 1.00 87.14 357 ASN A N 1
ATOM 2358 C CA . ASN A 1 365 ? 130.487 96.533 126.438 1.00 87.14 357 ASN A CA 1
ATOM 2359 C C . ASN A 1 365 ? 129.670 97.376 127.417 1.00 87.14 357 ASN A C 1
ATOM 2360 O O . ASN A 1 365 ? 129.402 98.554 127.154 1.00 87.14 357 ASN A O 1
ATOM 2365 N N . PHE A 1 366 ? 129.250 96.775 128.530 1.00 81.90 358 PHE A N 1
ATOM 2366 C CA . PHE A 1 366 ? 128.577 97.474 129.622 1.00 81.90 358 PHE A CA 1
ATOM 2367 C C . PHE A 1 366 ? 127.227 98.088 129.252 1.00 81.90 358 PHE A C 1
ATOM 2368 O O . PHE A 1 366 ? 126.686 98.890 130.014 1.00 81.90 358 PHE A O 1
ATOM 2376 N N . SER A 1 367 ? 126.681 97.745 128.090 1.00 79.36 359 SER A N 1
ATOM 2377 C CA . SER A 1 367 ? 125.244 97.876 127.818 1.00 79.36 359 SER A CA 1
ATOM 2378 C C . SER A 1 367 ? 124.752 99.321 127.732 1.00 79.36 359 SER A C 1
ATOM 2379 O O . SER A 1 367 ? 123.554 99.544 127.527 1.00 79.36 359 SER A O 1
ATOM 2382 N N . THR A 1 368 ? 125.625 100.310 127.943 1.00 74.80 360 THR A N 1
ATOM 2383 C CA . THR A 1 368 ? 125.313 101.722 127.713 1.00 74.80 360 THR A CA 1
ATOM 2384 C C . THR A 1 368 ? 124.312 102.239 128.745 1.00 74.80 360 THR A C 1
ATOM 2385 O O . THR A 1 368 ? 124.078 103.444 128.858 1.00 74.80 360 THR A O 1
ATOM 2389 N N . LEU A 1 369 ? 123.749 101.334 129.540 1.00 68.83 361 LEU A N 1
ATOM 2390 C CA . LEU A 1 369 ? 122.951 101.752 130.684 1.00 68.83 361 LEU A CA 1
ATOM 2391 C C . LEU A 1 369 ? 123.695 101.476 131.978 1.00 68.83 361 LEU A C 1
ATOM 2392 O O . LEU A 1 369 ? 123.572 102.231 132.947 1.00 68.83 361 LEU A O 1
ATOM 2397 N N . CYS A 1 370 ? 124.472 100.393 132.016 1.00 67.99 362 CYS A N 1
ATOM 2398 C CA . CYS A 1 370 ? 125.335 100.178 133.166 1.00 67.99 362 CYS A CA 1
ATOM 2399 C C . CYS A 1 370 ? 126.365 101.288 133.275 1.00 67.99 362 CYS A C 1
ATOM 2400 O O . CYS A 1 370 ? 126.699 101.710 134.382 1.00 67.99 362 CYS A O 1
ATOM 2403 N N . VAL A 1 371 ? 126.836 101.809 132.143 1.00 65.71 363 VAL A N 1
ATOM 2404 C CA . VAL A 1 371 ? 127.721 102.970 132.165 1.00 65.71 363 VAL A CA 1
ATOM 2405 C C . VAL A 1 371 ? 127.013 104.168 132.785 1.00 65.71 363 VAL A C 1
ATOM 2406 O O . VAL A 1 371 ? 127.567 104.863 133.646 1.00 65.71 363 VAL A O 1
ATOM 2410 N N . ARG A 1 372 ? 125.776 104.427 132.353 1.00 61.96 364 ARG A N 1
ATOM 2411 C CA . ARG A 1 372 ? 125.035 105.578 132.858 1.00 61.96 364 ARG A CA 1
ATOM 2412 C C . ARG A 1 372 ? 124.809 105.475 134.353 1.00 61.96 364 ARG A C 1
ATOM 2413 O O . ARG A 1 372 ? 125.049 106.436 135.089 1.00 61.96 364 ARG A O 1
ATOM 2421 N N . ARG A 1 373 ? 124.351 104.322 134.828 1.00 61.25 365 ARG A N 1
ATOM 2422 C CA . ARG A 1 373 ? 124.060 104.222 136.248 1.00 61.25 365 ARG A CA 1
ATOM 2423 C C . ARG A 1 373 ? 125.326 104.143 137.090 1.00 61.25 365 ARG A C 1
ATOM 2424 O O . ARG A 1 373 ? 125.325 104.624 138.223 1.00 61.25 365 ARG A O 1
ATOM 2432 N N . ILE A 1 374 ? 126.426 103.608 136.554 1.00 58.58 366 ILE A N 1
ATOM 2433 C CA . ILE A 1 374 ? 127.691 103.637 137.284 1.00 58.58 366 ILE A CA 1
ATOM 2434 C C . ILE A 1 374 ? 128.176 105.069 137.448 1.00 58.58 366 ILE A C 1
ATOM 2435 O O . ILE A 1 374 ? 128.576 105.487 138.540 1.00 58.58 366 ILE A O 1
ATOM 2440 N N . PHE A 1 375 ? 128.149 105.846 136.367 1.00 57.81 367 PHE A N 1
ATOM 2441 C CA . PHE A 1 375 ? 128.661 107.206 136.459 1.00 57.81 367 PHE A CA 1
ATOM 2442 C C . PHE A 1 375 ? 127.744 108.101 137.277 1.00 57.81 367 PHE A C 1
ATOM 2443 O O . PHE A 1 375 ? 128.226 108.997 137.971 1.00 57.81 367 PHE A O 1
ATOM 2451 N N . SER A 1 376 ? 126.433 107.865 137.247 1.00 54.61 368 SER A N 1
ATOM 2452 C CA . SER A 1 376 ? 125.557 108.609 138.141 1.00 54.61 368 SER A CA 1
ATOM 2453 C C . SER A 1 376 ? 125.741 108.202 139.594 1.00 54.61 368 SER A C 1
ATOM 2454 O O . SER A 1 376 ? 125.721 109.065 140.470 1.00 54.61 368 SER A O 1
ATOM 2457 N N . LEU A 1 377 ? 125.937 106.914 139.880 1.00 53.44 369 LEU A N 1
ATOM 2458 C CA . LEU A 1 377 ? 126.235 106.504 141.247 1.00 53.44 369 LEU A CA 1
ATOM 2459 C C . LEU A 1 377 ? 127.495 107.184 141.756 1.00 53.44 369 LEU A C 1
ATOM 2460 O O . LEU A 1 377 ? 127.514 107.729 142.862 1.00 53.44 369 LEU A O 1
ATOM 2465 N N . ILE A 1 378 ? 128.555 107.181 140.950 1.00 53.41 370 ILE A N 1
ATOM 2466 C CA . ILE A 1 378 ? 129.788 107.857 141.347 1.00 53.41 370 ILE A CA 1
ATOM 2467 C C . ILE A 1 378 ? 129.534 109.341 141.576 1.00 53.41 370 ILE A C 1
ATOM 2468 O O . ILE A 1 378 ? 129.751 109.862 142.673 1.00 53.41 370 ILE A O 1
ATOM 2473 N N . GLY A 1 379 ? 129.065 110.044 140.546 1.00 51.53 371 GLY A N 1
ATOM 2474 C CA . GLY A 1 379 ? 128.873 111.476 140.626 1.00 51.53 371 GLY A CA 1
ATOM 2475 C C . GLY A 1 379 ? 127.748 111.947 141.517 1.00 51.53 371 GLY A C 1
ATOM 2476 O O . GLY A 1 379 ? 127.548 113.156 141.636 1.00 51.53 371 GLY A O 1
ATOM 2477 N N . MET A 1 380 ? 127.002 111.054 142.123 1.00 50.88 372 MET A N 1
ATOM 2478 C CA . MET A 1 380 ? 125.986 111.508 143.059 1.00 50.88 372 MET A CA 1
ATOM 2479 C C . MET A 1 380 ? 126.160 110.941 144.455 1.00 50.88 372 MET A C 1
ATOM 2480 O O . MET A 1 380 ? 125.471 111.378 145.372 1.00 50.88 372 MET A O 1
ATOM 2485 N N . ILE A 1 381 ? 127.058 109.977 144.645 1.00 50.86 373 ILE A N 1
ATOM 2486 C CA . ILE A 1 381 ? 127.325 109.510 145.996 1.00 50.86 373 ILE A CA 1
ATOM 2487 C C . ILE A 1 381 ? 128.701 109.971 146.467 1.00 50.86 373 ILE A C 1
ATOM 2488 O O . ILE A 1 381 ? 128.945 110.062 147.673 1.00 50.86 373 ILE A O 1
ATOM 2493 N N . GLY A 1 382 ? 129.614 110.289 145.554 1.00 49.46 374 GLY A N 1
ATOM 2494 C CA . GLY A 1 382 ? 130.845 110.932 145.932 1.00 49.46 374 GLY A CA 1
ATOM 2495 C C . GLY A 1 382 ? 130.601 112.279 146.574 1.00 49.46 374 GLY A C 1
ATOM 2496 O O . GLY A 1 382 ? 131.101 112.571 147.665 1.00 49.46 374 GLY A O 1
ATOM 2497 N N . PRO A 1 383 ? 129.846 113.141 145.891 1.00 49.75 375 PRO A N 1
ATOM 2498 C CA . PRO A 1 383 ? 129.450 114.411 146.513 1.00 49.75 375 PRO A CA 1
ATOM 2499 C C . PRO A 1 383 ? 128.770 114.271 147.863 1.00 49.75 375 PRO A C 1
ATOM 2500 O O . PRO A 1 383 ? 129.094 115.029 148.775 1.00 49.75 375 PRO A O 1
ATOM 2504 N N . ALA A 1 384 ? 127.849 113.324 148.031 1.00 49.74 376 ALA A N 1
ATOM 2505 C CA . ALA A 1 384 ? 127.164 113.181 149.313 1.00 49.74 376 ALA A CA 1
ATOM 2506 C C . ALA A 1 384 ? 128.134 112.791 150.419 1.00 49.74 376 ALA A C 1
ATOM 2507 O O . ALA A 1 384 ? 128.140 113.389 151.504 1.00 49.74 376 ALA A O 1
ATOM 2509 N N . VAL A 1 385 ? 128.958 111.776 150.162 1.00 50.34 377 VAL A N 1
ATOM 2510 C CA . VAL A 1 385 ? 129.906 111.299 151.162 1.00 50.34 377 VAL A CA 1
ATOM 2511 C C . VAL A 1 385 ? 130.879 112.400 151.546 1.00 50.34 377 VAL A C 1
ATOM 2512 O O . VAL A 1 385 ? 131.105 112.667 152.732 1.00 50.34 377 VAL A O 1
ATOM 2516 N N . PHE A 1 386 ? 131.460 113.075 150.562 1.00 50.79 378 PHE A N 1
ATOM 2517 C CA . PHE A 1 386 ? 132.446 114.082 150.910 1.00 50.79 378 PHE A CA 1
ATOM 2518 C C . PHE A 1 386 ? 131.818 115.372 151.409 1.00 50.79 378 PHE A C 1
ATOM 2519 O O . PHE A 1 386 ? 132.489 116.137 152.099 1.00 50.79 378 PHE A O 1
ATOM 2527 N N . LEU A 1 387 ? 130.529 115.599 151.160 1.00 50.64 379 LEU A N 1
ATOM 2528 C CA . LEU A 1 387 ? 129.856 116.733 151.778 1.00 50.64 379 LEU A CA 1
ATOM 2529 C C . LEU A 1 387 ? 129.603 116.482 153.255 1.00 50.64 379 LEU A C 1
ATOM 2530 O O . LEU A 1 387 ? 129.839 117.366 154.086 1.00 50.64 379 LEU A O 1
ATOM 2535 N N . VAL A 1 388 ? 129.127 115.287 153.613 1.00 53.06 380 VAL A N 1
ATOM 2536 C CA . VAL A 1 388 ? 129.005 115.011 155.041 1.00 53.06 380 VAL A CA 1
ATOM 2537 C C . VAL A 1 388 ? 130.383 114.980 155.690 1.00 53.06 380 VAL A C 1
ATOM 2538 O O . VAL A 1 388 ? 130.528 115.325 156.867 1.00 53.06 380 VAL A O 1
ATOM 2542 N N . ALA A 1 389 ? 131.421 114.602 154.941 1.00 54.42 381 ALA A N 1
ATOM 2543 C CA . ALA A 1 389 ? 132.768 114.651 155.494 1.00 54.42 381 ALA A CA 1
ATOM 2544 C C . ALA A 1 389 ? 133.210 116.085 155.757 1.00 54.42 381 ALA A C 1
ATOM 2545 O O . ALA A 1 389 ? 133.787 116.375 156.809 1.00 54.42 381 ALA A O 1
ATOM 2547 N N . ALA A 1 390 ? 132.959 116.995 154.813 1.00 54.03 382 ALA A N 1
ATOM 2548 C CA . ALA A 1 390 ? 133.337 118.392 155.008 1.00 54.03 382 ALA A CA 1
ATOM 2549 C C . ALA A 1 390 ? 132.545 119.025 156.138 1.00 54.03 382 ALA A C 1
ATOM 2550 O O . ALA A 1 390 ? 133.046 119.911 156.837 1.00 54.03 382 ALA A O 1
ATOM 2552 N N . GLY A 1 391 ? 131.299 118.599 156.324 1.00 57.29 383 GLY A N 1
ATOM 2553 C CA . GLY A 1 391 ? 130.523 119.105 157.443 1.00 57.29 383 GLY A CA 1
ATOM 2554 C C . GLY A 1 391 ? 131.014 118.567 158.772 1.00 57.29 383 GLY A C 1
ATOM 2555 O O . GLY A 1 391 ? 131.029 119.279 159.777 1.00 57.29 383 GLY A O 1
ATOM 2556 N N . PHE A 1 392 ? 131.425 117.299 158.793 1.00 60.04 384 PHE A N 1
ATOM 2557 C CA . PHE A 1 392 ? 131.888 116.691 160.034 1.00 60.04 384 PHE A CA 1
ATOM 2558 C C . PHE A 1 392 ? 133.217 117.284 160.479 1.00 60.04 384 PHE A C 1
ATOM 2559 O O . PHE A 1 392 ? 133.450 117.476 161.676 1.00 60.04 384 PHE A O 1
ATOM 2567 N N . ILE A 1 393 ? 134.092 117.600 159.532 1.00 61.00 385 ILE A N 1
ATOM 2568 C CA . ILE A 1 393 ? 135.445 118.043 159.845 1.00 61.00 385 ILE A CA 1
ATOM 2569 C C . ILE A 1 393 ? 135.476 119.551 160.062 1.00 61.00 385 ILE A C 1
ATOM 2570 O O . ILE A 1 393 ? 136.552 120.144 160.190 1.00 61.00 385 ILE A O 1
ATOM 2575 N N . GLY A 1 394 ? 134.300 120.171 160.139 1.00 64.63 386 GLY A N 1
ATOM 2576 C CA . GLY A 1 394 ? 134.159 121.617 160.196 1.00 64.63 386 GLY A CA 1
ATOM 2577 C C . GLY A 1 394 ? 135.103 122.333 161.139 1.00 64.63 386 GLY A C 1
ATOM 2578 O O . GLY A 1 394 ? 135.517 121.768 162.154 1.00 64.63 386 GLY A O 1
ATOM 2579 N N . CYS A 1 395 ? 135.456 123.574 160.798 1.00 67.65 387 CYS A N 1
ATOM 2580 C CA . CYS A 1 395 ? 136.424 124.434 161.477 1.00 67.65 387 CYS A CA 1
ATOM 2581 C C . CYS A 1 395 ? 137.866 124.011 161.241 1.00 67.65 387 CYS A C 1
ATOM 2582 O O . CYS A 1 395 ? 138.773 124.659 161.767 1.00 67.65 387 CYS A O 1
ATOM 2585 N N . ASP A 1 396 ? 138.111 122.950 160.479 1.00 64.42 388 ASP A N 1
ATOM 2586 C CA . ASP A 1 396 ? 139.458 122.598 160.034 1.00 64.42 388 ASP A CA 1
ATOM 2587 C C . ASP A 1 396 ? 139.593 123.071 158.594 1.00 64.42 388 ASP A C 1
ATOM 2588 O O . ASP A 1 396 ? 139.135 122.403 157.668 1.00 64.42 388 ASP A O 1
ATOM 2593 N N . TYR A 1 397 ? 140.245 124.220 158.405 1.00 62.82 389 TYR A N 1
ATOM 2594 C CA . TYR A 1 397 ? 140.194 124.906 157.118 1.00 62.82 389 TYR A CA 1
ATOM 2595 C C . TYR A 1 397 ? 140.743 124.040 155.996 1.00 62.82 389 TYR A C 1
ATOM 2596 O O . TYR A 1 397 ? 140.167 123.990 154.907 1.00 62.82 389 TYR A O 1
ATOM 2605 N N . SER A 1 398 ? 141.859 123.356 156.238 1.00 60.20 390 SER A N 1
ATOM 2606 C CA . SER A 1 398 ? 142.512 122.622 155.161 1.00 60.20 390 SER A CA 1
ATOM 2607 C C . SER A 1 398 ? 141.683 121.423 154.722 1.00 60.20 390 SER A C 1
ATOM 2608 O O . SER A 1 398 ? 141.402 121.260 153.530 1.00 60.20 390 SER A O 1
ATOM 2611 N N . LEU A 1 399 ? 141.273 120.580 155.667 1.00 57.12 391 LEU A N 1
ATOM 2612 C CA . LEU A 1 399 ? 140.483 119.413 155.302 1.00 57.12 391 LEU A CA 1
ATOM 2613 C C . LEU A 1 399 ? 139.094 119.800 154.825 1.00 57.12 391 LEU A C 1
ATOM 2614 O O . LEU A 1 399 ? 138.533 119.123 153.962 1.00 57.12 391 LEU A O 1
ATOM 2619 N N . ALA A 1 400 ? 138.520 120.874 155.365 1.00 54.82 392 ALA A N 1
ATOM 2620 C CA . ALA A 1 400 ? 137.210 121.307 154.897 1.00 54.82 392 ALA A CA 1
ATOM 2621 C C . ALA A 1 400 ? 137.268 121.733 153.439 1.00 54.82 392 ALA A C 1
ATOM 2622 O O . ALA A 1 400 ? 136.424 121.333 152.635 1.00 54.82 392 ALA A O 1
ATOM 2624 N N . VAL A 1 401 ? 138.268 122.536 153.073 1.00 52.22 393 VAL A N 1
ATOM 2625 C CA . VAL A 1 401 ? 138.398 122.950 151.679 1.00 52.22 393 VAL A CA 1
ATOM 2626 C C . VAL A 1 401 ? 138.744 121.762 150.795 1.00 52.22 393 VAL A C 1
ATOM 2627 O O . VAL A 1 401 ? 138.250 121.654 149.666 1.00 52.22 393 VAL A O 1
ATOM 2631 N N . ALA A 1 402 ? 139.566 120.838 151.293 1.00 50.88 394 ALA A N 1
ATOM 2632 C CA . ALA A 1 402 ? 139.902 119.650 150.517 1.00 50.88 394 ALA A CA 1
ATOM 2633 C C . ALA A 1 402 ? 138.659 118.825 150.209 1.00 50.88 394 ALA A C 1
ATOM 2634 O O . ALA A 1 402 ? 138.448 118.401 149.072 1.00 50.88 394 ALA A O 1
ATOM 2636 N N . PHE A 1 403 ? 137.810 118.598 151.210 1.00 50.96 395 PHE A N 1
ATOM 2637 C CA . PHE A 1 403 ? 136.628 117.774 150.993 1.00 50.96 395 PHE A CA 1
ATOM 2638 C C . PHE A 1 403 ? 135.565 118.505 150.188 1.00 50.96 395 PHE A C 1
ATOM 2639 O O . PHE A 1 403 ? 134.857 117.880 149.394 1.00 50.96 395 PHE A O 1
ATOM 2647 N N . LEU A 1 404 ? 135.438 119.820 150.367 1.00 48.44 396 LEU A N 1
ATOM 2648 C CA . LEU A 1 404 ? 134.522 120.587 149.535 1.00 48.44 396 LEU A CA 1
ATOM 2649 C C . LEU A 1 404 ? 134.986 120.623 148.089 1.00 48.44 396 LEU A C 1
ATOM 2650 O O . LEU A 1 404 ? 134.172 120.833 147.188 1.00 48.44 396 LEU A O 1
ATOM 2655 N N . THR A 1 405 ? 136.285 120.445 147.850 1.00 47.27 397 THR A N 1
ATOM 2656 C CA . THR A 1 405 ? 136.773 120.307 146.484 1.00 47.27 397 THR A CA 1
ATOM 2657 C C . THR A 1 405 ? 136.506 118.908 145.947 1.00 47.27 397 THR A C 1
ATOM 2658 O O . THR A 1 405 ? 136.069 118.747 144.804 1.00 47.27 397 THR A O 1
ATOM 2662 N N . ILE A 1 406 ? 136.764 117.882 146.761 1.00 49.16 398 ILE A N 1
ATOM 2663 C CA . ILE A 1 406 ? 136.622 116.502 146.300 1.00 49.16 398 ILE A CA 1
ATOM 2664 C C . ILE A 1 406 ? 135.170 116.188 145.975 1.00 49.16 398 ILE A C 1
ATOM 2665 O O . ILE A 1 406 ? 134.881 115.477 145.007 1.00 49.16 398 ILE A O 1
ATOM 2670 N N . SER A 1 407 ? 134.231 116.701 146.771 1.00 48.19 399 SER A N 1
ATOM 2671 C CA . SER A 1 407 ? 132.826 116.381 146.545 1.00 48.19 399 SER A CA 1
ATOM 2672 C C . SER A 1 407 ? 132.360 116.874 145.181 1.00 48.19 399 SER A C 1
ATOM 2673 O O . SER A 1 407 ? 131.964 116.085 144.316 1.00 48.19 399 SER A O 1
ATOM 2676 N N . THR A 1 408 ? 132.404 118.178 144.964 1.00 46.90 400 THR A N 1
ATOM 2677 C CA . THR A 1 408 ? 131.982 118.709 143.680 1.00 46.90 400 THR A CA 1
ATOM 2678 C C . THR A 1 408 ? 132.951 118.403 142.550 1.00 46.90 400 THR A C 1
ATOM 2679 O O . THR A 1 408 ? 132.616 118.671 141.396 1.00 46.90 400 THR A O 1
ATOM 2683 N N . THR A 1 409 ? 134.134 117.857 142.832 1.00 47.73 401 THR A N 1
ATOM 2684 C CA . THR A 1 409 ? 134.934 117.274 141.763 1.00 47.73 401 THR A CA 1
ATOM 2685 C C . THR A 1 409 ? 134.324 115.966 141.295 1.00 47.73 401 THR A C 1
ATOM 2686 O O . THR A 1 409 ? 134.047 115.785 140.107 1.00 47.73 401 THR A O 1
ATOM 2690 N N . LEU A 1 410 ? 134.094 115.041 142.229 1.00 49.03 402 LEU A N 1
ATOM 2691 C CA . LEU A 1 410 ? 133.446 113.781 141.892 1.00 49.03 402 LEU A CA 1
ATOM 2692 C C . LEU A 1 410 ? 132.083 114.008 141.270 1.00 49.03 402 LEU A C 1
ATOM 2693 O O . LEU A 1 410 ? 131.580 113.147 140.549 1.00 49.03 402 LEU A O 1
ATOM 2698 N N . GLY A 1 411 ? 131.467 115.154 141.541 1.00 49.73 403 GLY A N 1
ATOM 2699 C CA . GLY A 1 411 ? 130.183 115.459 140.936 1.00 49.73 403 GLY A CA 1
ATOM 2700 C C . GLY A 1 411 ? 130.223 115.680 139.439 1.00 49.73 403 GLY A C 1
ATOM 2701 O O . GLY A 1 411 ? 129.185 116.006 138.857 1.00 49.73 403 GLY A O 1
ATOM 2702 N N . GLY A 1 412 ? 131.383 115.528 138.803 1.00 52.73 404 GLY A N 1
ATOM 2703 C CA . GLY A 1 412 ? 131.463 115.726 137.367 1.00 52.73 404 GLY A CA 1
ATOM 2704 C C . GLY A 1 412 ? 131.234 114.458 136.571 1.00 52.73 404 GLY A C 1
ATOM 2705 O O . GLY A 1 412 ? 131.060 114.513 135.354 1.00 52.73 404 GLY A O 1
ATOM 2706 N N . PHE A 1 413 ? 131.242 113.304 137.238 1.00 54.50 405 PHE A N 1
ATOM 2707 C CA . PHE A 1 413 ? 130.910 112.050 136.575 1.00 54.50 405 PHE A CA 1
ATOM 2708 C C . PHE A 1 413 ? 129.476 112.051 136.061 1.00 54.50 405 PHE A C 1
ATOM 2709 O O . PHE A 1 413 ? 129.133 111.303 135.140 1.00 54.50 405 PHE A O 1
ATOM 2717 N N . CYS A 1 414 ? 128.616 112.880 136.642 1.00 53.64 406 CYS A N 1
ATOM 2718 C CA . CYS A 1 414 ? 127.255 112.985 136.143 1.00 53.64 406 CYS A CA 1
ATOM 2719 C C . CYS A 1 414 ? 127.206 113.510 134.718 1.00 53.64 406 CYS A C 1
ATOM 2720 O O . CYS A 1 414 ? 126.152 113.442 134.086 1.00 53.64 406 CYS A O 1
ATOM 2723 N N . SER A 1 415 ? 128.319 114.034 134.200 1.00 56.89 407 SER A N 1
ATOM 2724 C CA . SER A 1 415 ? 128.352 114.499 132.817 1.00 56.89 407 SER A CA 1
ATOM 2725 C C . SER A 1 415 ? 128.153 113.359 131.833 1.00 56.89 407 SER A C 1
ATOM 2726 O O . SER A 1 415 ? 127.584 113.561 130.757 1.00 56.89 407 SER A O 1
ATOM 2729 N N . SER A 1 416 ? 128.647 112.169 132.162 1.00 58.56 408 SER A N 1
ATOM 2730 C CA . SER A 1 416 ? 128.328 110.952 131.432 1.00 58.56 408 SER A CA 1
ATOM 2731 C C . SER A 1 416 ? 127.367 110.067 132.205 1.00 58.56 408 SER A C 1
ATOM 2732 O O . SER A 1 416 ? 127.081 108.951 131.775 1.00 58.56 408 SER A O 1
ATOM 2735 N N . GLY A 1 417 ? 126.888 110.531 133.348 1.00 56.14 409 GLY A N 1
ATOM 2736 C CA . GLY A 1 417 ? 125.764 109.884 133.992 1.00 56.14 409 GLY A CA 1
ATOM 2737 C C . GLY A 1 417 ? 124.445 110.369 133.430 1.00 56.14 409 GLY A C 1
ATOM 2738 O O . GLY A 1 417 ? 124.242 110.322 132.218 1.00 56.14 409 GLY A O 1
ATOM 2739 N N . PHE A 1 418 ? 123.547 110.854 134.285 1.00 51.78 410 PHE A N 1
ATOM 2740 C CA . PHE A 1 418 ? 122.206 111.212 133.831 1.00 51.78 410 PHE A CA 1
ATOM 2741 C C . PHE A 1 418 ? 122.210 112.363 132.832 1.00 51.78 410 PHE A C 1
ATOM 2742 O O . PHE A 1 418 ? 121.221 112.559 132.122 1.00 51.78 410 PHE A O 1
ATOM 2750 N N . SER A 1 419 ? 123.285 113.147 132.772 1.00 55.48 411 SER A N 1
ATOM 2751 C CA . SER A 1 419 ? 123.240 114.386 132.003 1.00 55.48 411 SER A CA 1
ATOM 2752 C C . SER A 1 419 ? 123.068 114.150 130.513 1.00 55.48 411 SER A C 1
ATOM 2753 O O . SER A 1 419 ? 122.629 115.059 129.803 1.00 55.48 411 SER A O 1
ATOM 2756 N N . ILE A 1 420 ? 123.406 112.964 130.017 1.00 60.30 412 ILE A N 1
ATOM 2757 C CA . ILE A 1 420 ? 123.246 112.644 128.609 1.00 60.30 412 ILE A CA 1
ATOM 2758 C C . ILE A 1 420 ? 122.291 111.482 128.393 1.00 60.30 412 ILE A C 1
ATOM 2759 O O . ILE A 1 420 ? 122.170 110.990 127.277 1.00 60.30 412 ILE A O 1
ATOM 2764 N N . ASN A 1 421 ? 121.605 111.033 129.442 1.00 61.14 413 ASN A N 1
ATOM 2765 C CA . ASN A 1 421 ? 120.639 109.960 129.274 1.00 61.14 413 ASN A CA 1
ATOM 2766 C C . ASN A 1 421 ? 119.434 110.400 128.463 1.00 61.14 413 ASN A C 1
ATOM 2767 O O . ASN A 1 421 ? 118.662 109.553 128.013 1.00 61.14 413 ASN A O 1
ATOM 2772 N N . HIS A 1 422 ? 119.252 111.703 128.261 1.00 64.28 414 HIS A N 1
ATOM 2773 C CA . HIS A 1 422 ? 118.197 112.160 127.367 1.00 64.28 414 HIS A CA 1
ATOM 2774 C C . HIS A 1 422 ? 118.574 111.934 125.911 1.00 64.28 414 HIS A C 1
ATOM 2775 O O . HIS A 1 422 ? 117.696 111.808 125.055 1.00 64.28 414 HIS A O 1
ATOM 2782 N N . LEU A 1 423 ? 119.870 111.882 125.611 1.00 65.75 415 LEU A N 1
ATOM 2783 C CA . LEU A 1 423 ? 120.329 111.652 124.249 1.00 65.75 415 LEU A CA 1
ATOM 2784 C C . LEU A 1 423 ? 120.271 110.190 123.848 1.00 65.75 415 LEU A C 1
ATOM 2785 O O . LEU A 1 423 ? 120.620 109.870 122.708 1.00 65.75 415 LEU A O 1
ATOM 2790 N N . ASP A 1 424 ? 119.866 109.298 124.745 1.00 69.11 416 ASP A N 1
ATOM 2791 C CA . ASP A 1 424 ? 119.679 107.903 124.386 1.00 69.11 416 ASP A CA 1
ATOM 2792 C C . ASP A 1 424 ? 118.402 107.289 124.930 1.00 69.11 416 ASP A C 1
ATOM 2793 O O . ASP A 1 424 ? 118.097 106.146 124.575 1.00 69.11 416 ASP A O 1
ATOM 2798 N N . ILE A 1 425 ? 117.648 107.993 125.772 1.00 69.43 417 ILE A N 1
ATOM 2799 C CA . ILE A 1 425 ? 116.323 107.507 126.136 1.00 69.43 417 ILE A CA 1
ATOM 2800 C C . ILE A 1 425 ? 115.311 107.900 125.071 1.00 69.43 417 ILE A C 1
ATOM 2801 O O . ILE A 1 425 ? 114.317 107.200 124.851 1.00 69.43 417 ILE A O 1
ATOM 2806 N N . ALA A 1 426 ? 115.542 109.023 124.402 1.00 72.21 418 ALA A N 1
ATOM 2807 C CA . ALA A 1 426 ? 114.706 109.483 123.308 1.00 72.21 418 ALA A CA 1
ATOM 2808 C C . ALA A 1 426 ? 115.423 110.569 122.524 1.00 72.21 418 ALA A C 1
ATOM 2809 O O . ALA A 1 426 ? 115.113 111.751 122.701 1.00 72.21 418 ALA A O 1
ATOM 2811 N N . PRO A 1 427 ? 116.387 110.232 121.674 1.00 74.84 419 PRO A N 1
ATOM 2812 C CA . PRO A 1 427 ? 117.011 111.259 120.833 1.00 74.84 419 PRO A CA 1
ATOM 2813 C C . PRO A 1 427 ? 116.003 111.823 119.844 1.00 74.84 419 PRO A C 1
ATOM 2814 O O . PRO A 1 427 ? 114.891 111.313 119.693 1.00 74.84 419 PRO A O 1
ATOM 2818 N N . SER A 1 428 ? 116.398 112.919 119.191 1.00 79.67 420 SER A N 1
ATOM 2819 C CA . SER A 1 428 ? 115.549 113.699 118.289 1.00 79.67 420 SER A CA 1
ATOM 2820 C C . SER A 1 428 ? 114.498 114.468 119.082 1.00 79.67 420 SER A C 1
ATOM 2821 O O . SER A 1 428 ? 113.774 115.301 118.530 1.00 79.67 420 SER A O 1
ATOM 2824 N N . TYR A 1 429 ? 114.425 114.201 120.381 1.00 78.44 421 TYR A N 1
ATOM 2825 C CA . TYR A 1 429 ? 113.675 115.002 121.334 1.00 78.44 421 TYR A CA 1
ATOM 2826 C C . TYR A 1 429 ? 114.587 115.677 122.343 1.00 78.44 421 TYR A C 1
ATOM 2827 O O . TYR A 1 429 ? 114.159 115.925 123.472 1.00 78.44 421 TYR A O 1
ATOM 2836 N N . ALA A 1 430 ? 115.837 115.950 121.967 1.00 71.47 422 ALA A N 1
ATOM 2837 C CA . ALA A 1 430 ? 116.807 116.472 122.918 1.00 71.47 422 ALA A CA 1
ATOM 2838 C C . ALA A 1 430 ? 116.374 117.820 123.475 1.00 71.47 422 ALA A C 1
ATOM 2839 O O . ALA A 1 430 ? 116.468 118.058 124.682 1.00 71.47 422 ALA A O 1
ATOM 2841 N N . GLY A 1 431 ? 115.888 118.714 122.615 1.00 66.52 423 GLY A N 1
ATOM 2842 C CA . GLY A 1 431 ? 115.474 120.022 123.088 1.00 66.52 423 GLY A CA 1
ATOM 2843 C C . GLY A 1 431 ? 114.332 119.966 124.081 1.00 66.52 423 GLY A C 1
ATOM 2844 O O . GLY A 1 431 ? 114.394 120.594 125.139 1.00 66.52 423 GLY A O 1
ATOM 2845 N N . ILE A 1 432 ? 113.288 119.202 123.768 1.00 64.58 424 ILE A N 1
ATOM 2846 C CA . ILE A 1 432 ? 112.122 119.120 124.640 1.00 64.58 424 ILE A CA 1
ATOM 2847 C C . ILE A 1 432 ? 112.493 118.511 125.987 1.00 64.58 424 ILE A C 1
ATOM 2848 O O . ILE A 1 432 ? 112.146 119.047 127.048 1.00 64.58 424 ILE A O 1
ATOM 2853 N N . LEU A 1 433 ? 113.212 117.387 125.964 1.00 62.85 425 LEU A N 1
ATOM 2854 C CA . LEU A 1 433 ? 113.570 116.712 127.205 1.00 62.85 425 LEU A CA 1
ATOM 2855 C C . LEU A 1 433 ? 114.536 117.537 128.037 1.00 62.85 425 LEU A C 1
ATOM 2856 O O . LEU A 1 433 ? 114.410 117.582 129.266 1.00 62.85 425 LEU A O 1
ATOM 2861 N N . LEU A 1 434 ? 115.506 118.186 127.397 1.00 58.73 426 LEU A N 1
ATOM 2862 C CA . LEU A 1 434 ? 116.401 119.070 128.130 1.00 58.73 426 LEU A CA 1
ATOM 2863 C C . LEU A 1 434 ? 115.632 120.207 128.779 1.00 58.73 426 LEU A C 1
ATOM 2864 O O . LEU A 1 434 ? 115.869 120.542 129.943 1.00 58.73 426 LEU A O 1
ATOM 2869 N N . GLY A 1 435 ? 114.715 120.829 128.038 1.00 55.15 427 GLY A N 1
ATOM 2870 C CA . GLY A 1 435 ? 113.909 121.883 128.626 1.00 55.15 427 GLY A CA 1
ATOM 2871 C C . GLY A 1 435 ? 113.146 121.406 129.843 1.00 55.15 427 GLY A C 1
ATOM 2872 O O . GLY A 1 435 ? 113.092 122.092 130.865 1.00 55.15 427 GLY A O 1
ATOM 2873 N N . ILE A 1 436 ? 112.568 120.207 129.759 1.00 52.75 428 ILE A N 1
ATOM 2874 C CA . ILE A 1 436 ? 111.786 119.681 130.876 1.00 52.75 428 ILE A CA 1
ATOM 2875 C C . ILE A 1 436 ? 112.671 119.460 132.095 1.00 52.75 428 ILE A C 1
ATOM 2876 O O . ILE A 1 436 ? 112.340 119.877 133.215 1.00 52.75 428 ILE A O 1
ATOM 2881 N N . THR A 1 437 ? 113.808 118.789 131.902 1.00 50.98 429 THR A N 1
ATOM 2882 C CA . THR A 1 437 ? 114.651 118.468 133.048 1.00 50.98 429 THR A CA 1
ATOM 2883 C C . THR A 1 437 ? 115.255 119.722 133.659 1.00 50.98 429 THR A C 1
ATOM 2884 O O . THR A 1 437 ? 115.372 119.814 134.881 1.00 50.98 429 THR A O 1
ATOM 2888 N N . ASN A 1 438 ? 115.619 120.711 132.838 1.00 49.85 430 ASN A N 1
ATOM 2889 C CA . ASN A 1 438 ? 116.163 121.951 133.384 1.00 49.85 430 ASN A CA 1
ATOM 2890 C C . ASN A 1 438 ? 115.105 122.759 134.124 1.00 49.85 430 ASN A C 1
ATOM 2891 O O . ASN A 1 438 ? 115.393 123.342 135.176 1.00 49.85 430 ASN A O 1
ATOM 2896 N N . THR A 1 439 ? 113.882 122.808 133.603 1.00 46.95 431 THR A N 1
ATOM 2897 C CA . THR A 1 439 ? 112.815 123.494 134.313 1.00 46.95 431 THR A CA 1
ATOM 2898 C C . THR A 1 439 ? 112.546 122.841 135.660 1.00 46.95 431 THR A C 1
ATOM 2899 O O . THR A 1 439 ? 112.307 123.531 136.654 1.00 46.95 431 THR A O 1
ATOM 2903 N N . PHE A 1 440 ? 112.599 121.512 135.725 1.00 48.06 432 PHE A N 1
ATOM 2904 C CA . PHE A 1 440 ? 112.315 120.856 136.999 1.00 48.06 432 PHE A CA 1
ATOM 2905 C C . PHE A 1 440 ? 113.515 120.887 137.935 1.00 48.06 432 PHE A C 1
ATOM 2906 O O . PHE A 1 440 ? 113.359 120.786 139.154 1.00 48.06 432 PHE A O 1
ATOM 2914 N N . ALA A 1 441 ? 114.719 121.019 137.389 1.00 44.74 433 ALA A N 1
ATOM 2915 C CA . ALA A 1 441 ? 115.924 121.067 138.198 1.00 44.74 433 ALA A CA 1
ATOM 2916 C C . ALA A 1 441 ? 116.319 122.470 138.600 1.00 44.74 433 ALA A C 1
ATOM 2917 O O . ALA A 1 441 ? 117.305 122.621 139.321 1.00 44.74 433 ALA A O 1
ATOM 2919 N N . THR A 1 442 ? 115.619 123.495 138.123 1.00 43.72 434 THR A N 1
ATOM 2920 C CA . THR A 1 442 ? 115.817 124.843 138.635 1.00 43.72 434 THR A CA 1
ATOM 2921 C C . THR A 1 442 ? 115.175 125.069 139.997 1.00 43.72 434 THR A C 1
ATOM 2922 O O . THR A 1 442 ? 115.600 125.974 140.716 1.00 43.72 434 THR A O 1
ATOM 2926 N N . ILE A 1 443 ? 114.178 124.276 140.373 1.00 42.77 435 ILE A N 1
ATOM 2927 C CA . ILE A 1 443 ? 113.503 124.405 141.665 1.00 42.77 435 ILE A CA 1
ATOM 2928 C C . ILE A 1 443 ? 114.471 124.276 142.839 1.00 42.77 435 ILE A C 1
ATOM 2929 O O . ILE A 1 443 ? 114.303 124.991 143.841 1.00 42.77 435 ILE A O 1
ATOM 2934 N N . PRO A 1 444 ? 115.469 123.385 142.800 1.00 42.71 436 PRO A N 1
ATOM 2935 C CA . PRO A 1 444 ? 116.492 123.419 143.847 1.00 42.71 436 PRO A CA 1
ATOM 2936 C C . PRO A 1 444 ? 117.169 124.759 143.968 1.00 42.71 436 PRO A C 1
ATOM 2937 O O . PRO A 1 444 ? 117.452 125.182 145.084 1.00 42.71 436 PRO A O 1
ATOM 2941 N N . GLY A 1 445 ? 117.422 125.458 142.862 1.00 42.58 437 GLY A N 1
ATOM 2942 C CA . GLY A 1 445 ? 117.973 126.793 142.960 1.00 42.58 437 GLY A CA 1
ATOM 2943 C C . GLY A 1 445 ? 117.059 127.778 143.646 1.00 42.58 437 GLY A C 1
ATOM 2944 O O . GLY A 1 445 ? 117.533 128.716 144.289 1.00 42.58 437 GLY A O 1
ATOM 2945 N N . MET A 1 446 ? 115.748 127.583 143.539 1.00 43.58 438 MET A N 1
ATOM 2946 C CA . MET A 1 446 ? 114.814 128.517 144.150 1.00 43.58 438 MET A CA 1
ATOM 2947 C C . MET A 1 446 ? 114.667 128.250 145.640 1.00 43.58 438 MET A C 1
ATOM 2948 O O . MET A 1 446 ? 114.540 129.186 146.434 1.00 43.58 438 MET A O 1
ATOM 2953 N N . VAL A 1 447 ? 114.686 126.981 146.046 1.00 45.77 439 VAL A N 1
ATOM 2954 C CA . VAL A 1 447 ? 114.355 126.669 147.434 1.00 45.77 439 VAL A CA 1
ATOM 2955 C C . VAL A 1 447 ? 115.569 126.324 148.293 1.00 45.77 439 VAL A C 1
ATOM 2956 O O . VAL A 1 447 ? 115.514 126.467 149.514 1.00 45.77 439 VAL A O 1
ATOM 2960 N N . GLY A 1 448 ? 116.663 125.867 147.697 1.00 45.50 440 GLY A N 1
ATOM 2961 C CA . GLY A 1 448 ? 117.811 125.415 148.443 1.00 45.50 440 GLY A CA 1
ATOM 2962 C C . GLY A 1 448 ? 118.505 126.481 149.262 1.00 45.50 440 GLY A C 1
ATOM 2963 O O . GLY A 1 448 ? 118.757 126.296 150.457 1.00 45.50 440 GLY A O 1
ATOM 2964 N N . PRO A 1 449 ? 118.870 127.603 148.631 1.00 45.60 441 PRO A N 1
ATOM 2965 C CA . PRO A 1 449 ? 119.480 128.695 149.403 1.00 45.60 441 PRO A CA 1
ATOM 2966 C C . PRO A 1 449 ? 118.602 129.205 150.527 1.00 45.60 441 PRO A C 1
ATOM 2967 O O . PRO A 1 449 ? 119.109 129.513 151.610 1.00 45.60 441 PRO A O 1
ATOM 2971 N N . VAL A 1 450 ? 117.289 129.279 150.310 1.00 47.08 442 VAL A N 1
ATOM 2972 C CA . VAL A 1 450 ? 116.395 129.788 151.343 1.00 47.08 442 VAL A CA 1
ATOM 2973 C C . VAL A 1 450 ? 116.309 128.813 152.507 1.00 47.08 442 VAL A C 1
ATOM 2974 O O . VAL A 1 450 ? 116.309 129.219 153.672 1.00 47.08 442 VAL A O 1
ATOM 2978 N N . ILE A 1 451 ? 116.236 127.514 152.217 1.00 48.23 443 ILE A N 1
ATOM 2979 C CA . ILE A 1 451 ? 116.224 126.513 153.279 1.00 48.23 443 ILE A CA 1
ATOM 2980 C C . ILE A 1 451 ? 117.526 126.560 154.064 1.00 48.23 443 ILE A C 1
ATOM 2981 O O . ILE A 1 451 ? 117.534 126.473 155.297 1.00 48.23 443 ILE A O 1
ATOM 2986 N N . ALA A 1 452 ? 118.650 126.709 153.364 1.00 49.85 444 ALA A N 1
ATOM 2987 C CA . ALA A 1 452 ? 119.942 126.679 154.038 1.00 49.85 444 ALA A CA 1
ATOM 2988 C C . ALA A 1 452 ? 120.163 127.931 154.875 1.00 49.85 444 ALA A C 1
ATOM 2989 O O . ALA A 1 452 ? 120.859 127.893 155.892 1.00 49.85 444 ALA A O 1
ATOM 2991 N N . LYS A 1 453 ? 119.593 129.060 154.456 1.00 50.93 445 LYS A N 1
ATOM 2992 C CA . LYS A 1 453 ? 119.694 130.261 155.276 1.00 50.93 445 LYS A CA 1
ATOM 2993 C C . LYS A 1 453 ? 118.668 130.260 156.396 1.00 50.93 445 LYS A C 1
ATOM 2994 O O . LYS A 1 453 ? 118.850 130.950 157.401 1.00 50.93 445 LYS A O 1
ATOM 3000 N N . SER A 1 454 ? 117.584 129.502 156.244 1.00 52.59 446 SER A N 1
ATOM 3001 C CA . SER A 1 454 ? 116.651 129.330 157.347 1.00 52.59 446 SER A CA 1
ATOM 3002 C C . SER A 1 454 ? 117.228 128.433 158.430 1.00 52.59 446 SER A C 1
ATOM 3003 O O . SER A 1 454 ? 116.969 128.653 159.617 1.00 52.59 446 SER A O 1
ATOM 3006 N N . LEU A 1 455 ? 118.006 127.423 158.045 1.00 54.88 447 LEU A N 1
ATOM 3007 C CA . LEU A 1 455 ? 118.552 126.490 159.018 1.00 54.88 447 LEU A CA 1
ATOM 3008 C C . LEU A 1 455 ? 119.762 127.036 159.761 1.00 54.88 447 LEU A C 1
ATOM 3009 O O . LEU A 1 455 ? 120.070 126.547 160.850 1.00 54.88 447 LEU A O 1
ATOM 3014 N N . THR A 1 456 ? 120.460 128.025 159.205 1.00 57.58 448 THR A N 1
ATOM 3015 C CA . THR A 1 456 ? 121.693 128.555 159.783 1.00 57.58 448 THR A CA 1
ATOM 3016 C C . THR A 1 456 ? 121.531 130.043 160.073 1.00 57.58 448 THR A C 1
ATOM 3017 O O . THR A 1 456 ? 121.926 130.888 159.261 1.00 57.58 448 THR A O 1
ATOM 3021 N N . PRO A 1 457 ? 120.950 130.397 161.224 1.00 63.59 449 PRO A N 1
ATOM 3022 C CA . PRO A 1 457 ? 120.873 131.814 161.604 1.00 63.59 449 PRO A CA 1
ATOM 3023 C C . PRO A 1 457 ? 122.220 132.518 161.681 1.00 63.59 449 PRO A C 1
ATOM 3024 O O . PRO A 1 457 ? 122.355 133.581 161.061 1.00 63.59 449 PRO A O 1
ATOM 3028 N N . ASP A 1 458 ? 123.216 132.010 162.417 1.00 67.65 450 ASP A N 1
ATOM 3029 C CA . ASP A 1 458 ? 124.495 132.711 162.340 1.00 67.65 450 ASP A CA 1
ATOM 3030 C C . ASP A 1 458 ? 125.663 131.910 161.756 1.00 67.65 450 ASP A C 1
ATOM 3031 O O . ASP A 1 458 ? 126.011 132.111 160.587 1.00 67.65 450 ASP A O 1
ATOM 3036 N N . ASN A 1 459 ? 126.275 130.997 162.515 1.00 66.64 451 ASN A N 1
ATOM 3037 C CA . ASN A 1 459 ? 127.073 129.960 161.875 1.00 66.64 451 ASN A CA 1
ATOM 3038 C C . ASN A 1 459 ? 126.789 128.585 162.465 1.00 66.64 451 ASN A C 1
ATOM 3039 O O . ASN A 1 459 ? 126.248 127.722 161.772 1.00 66.64 451 ASN A O 1
ATOM 3044 N N . THR A 1 460 ? 127.092 128.400 163.757 1.00 64.98 452 THR A N 1
ATOM 3045 C CA . THR A 1 460 ? 126.770 127.191 164.509 1.00 64.98 452 THR A CA 1
ATOM 3046 C C . THR A 1 460 ? 127.074 125.936 163.699 1.00 64.98 452 THR A C 1
ATOM 3047 O O . THR A 1 460 ? 126.164 125.351 163.106 1.00 64.98 452 THR A O 1
ATOM 3051 N N . VAL A 1 461 ? 128.355 125.566 163.606 1.00 62.27 453 VAL A N 1
ATOM 3052 C CA . VAL A 1 461 ? 128.814 124.498 162.712 1.00 62.27 453 VAL A CA 1
ATOM 3053 C C . VAL A 1 461 ? 127.825 123.338 162.656 1.00 62.27 453 VAL A C 1
ATOM 3054 O O . VAL A 1 461 ? 127.678 122.684 161.619 1.00 62.27 453 VAL A O 1
ATOM 3058 N N . GLY A 1 462 ? 127.12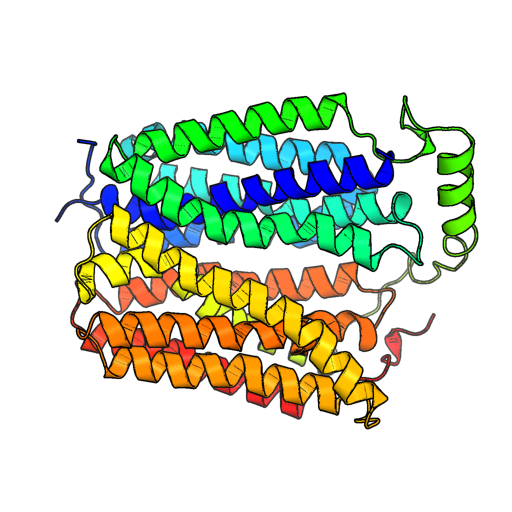0 123.069 163.756 1.00 61.14 454 GLY A N 1
ATOM 3059 C CA . GLY A 1 462 ? 126.044 122.094 163.711 1.00 61.14 454 GLY A CA 1
ATOM 3060 C C . GLY A 1 462 ? 124.953 122.416 162.710 1.00 61.14 454 GLY A C 1
ATOM 3061 O O . GLY A 1 462 ? 124.389 121.499 162.104 1.00 61.14 454 GLY A O 1
ATOM 3062 N N . GLU A 1 463 ? 124.661 123.698 162.498 1.00 60.89 455 GLU A N 1
ATOM 3063 C CA . GLU A 1 463 ? 123.615 124.070 161.551 1.00 60.89 455 GLU A CA 1
ATOM 3064 C C . GLU A 1 463 ? 124.052 123.838 160.111 1.00 60.89 455 GLU A C 1
ATOM 3065 O O . GLU A 1 463 ? 123.282 123.309 159.297 1.00 60.89 455 GLU A O 1
ATOM 3071 N N . TRP A 1 464 ? 125.279 124.222 159.773 1.00 55.98 456 TRP A N 1
ATOM 3072 C CA . TRP A 1 464 ? 125.796 123.884 158.457 1.00 55.98 456 TRP A CA 1
ATOM 3073 C C . TRP A 1 464 ? 125.919 122.380 158.283 1.00 55.98 456 TRP A C 1
ATOM 3074 O O . TRP A 1 464 ? 125.765 121.873 157.170 1.00 55.98 456 TRP A O 1
ATOM 3085 N N . GLN A 1 465 ? 126.171 121.648 159.365 1.00 57.40 457 GLN A N 1
ATOM 3086 C CA . GLN A 1 465 ? 126.141 120.194 159.283 1.00 57.40 457 GLN A CA 1
ATOM 3087 C C . GLN A 1 465 ? 124.752 119.695 158.924 1.00 57.40 457 GLN A C 1
ATOM 3088 O O . GLN A 1 465 ? 124.609 118.756 158.139 1.00 57.40 457 GLN A O 1
ATOM 3094 N N . THR A 1 466 ? 123.714 120.302 159.497 1.00 55.96 458 THR A N 1
ATOM 3095 C CA . THR A 1 466 ? 122.351 119.934 159.120 1.00 55.96 458 THR A CA 1
ATOM 3096 C C . THR A 1 466 ? 122.104 120.195 157.640 1.00 55.96 458 THR A C 1
ATOM 3097 O O . THR A 1 466 ? 121.500 119.373 156.939 1.00 55.96 458 THR A O 1
ATOM 3101 N N . VAL A 1 467 ? 122.568 121.344 157.149 1.00 54.17 459 VAL A N 1
ATOM 3102 C CA . VAL A 1 467 ? 122.392 121.683 155.737 1.00 54.17 459 VAL A CA 1
ATOM 3103 C C . VAL A 1 467 ? 123.076 120.650 154.849 1.00 54.17 459 VAL A C 1
ATOM 3104 O O . VAL A 1 467 ? 122.505 120.171 153.859 1.00 54.17 459 VAL A O 1
ATOM 3108 N N . PHE A 1 468 ? 124.317 120.300 155.188 1.00 52.38 460 PHE A N 1
ATOM 3109 C CA . PHE A 1 468 ? 125.064 119.334 154.391 1.00 52.38 460 PHE A CA 1
ATOM 3110 C C . PHE A 1 468 ? 124.423 117.955 154.446 1.00 52.38 460 PHE A C 1
ATOM 3111 O O . PHE A 1 468 ? 124.416 117.232 153.447 1.00 52.38 460 PHE A O 1
ATOM 3119 N N . TYR A 1 469 ? 123.874 117.571 155.599 1.00 54.44 461 TYR A N 1
ATOM 3120 C CA . TYR A 1 469 ? 123.213 116.276 155.702 1.00 54.44 461 TYR A CA 1
ATOM 3121 C C . TYR A 1 469 ? 121.958 116.233 154.847 1.00 54.44 461 TYR A C 1
ATOM 3122 O O . TYR A 1 469 ? 121.658 115.208 154.230 1.00 54.44 461 TYR A O 1
ATOM 3131 N N . ILE A 1 470 ? 121.214 117.337 154.791 1.00 50.58 462 ILE A N 1
ATOM 3132 C CA . ILE A 1 470 ? 120.031 117.380 153.936 1.00 50.58 462 ILE A CA 1
ATOM 3133 C C . ILE A 1 470 ? 120.425 117.257 152.470 1.00 50.58 462 ILE A C 1
ATOM 3134 O O . ILE A 1 470 ? 119.837 116.472 151.714 1.00 50.58 462 ILE A O 1
ATOM 3139 N N . ALA A 1 471 ? 121.429 118.026 152.044 1.00 48.33 463 ALA A N 1
ATOM 3140 C CA . ALA A 1 471 ? 121.864 117.952 150.651 1.00 48.33 463 ALA A CA 1
ATOM 3141 C C . ALA A 1 471 ? 122.378 116.561 150.300 1.00 48.33 463 ALA A C 1
ATOM 3142 O O . ALA A 1 471 ? 122.115 116.048 149.205 1.00 48.33 463 ALA A O 1
ATOM 3144 N N . ALA A 1 472 ? 123.092 115.922 151.227 1.00 48.84 464 ALA A N 1
ATOM 3145 C CA . ALA A 1 472 ? 123.631 114.593 150.969 1.00 48.84 464 ALA A CA 1
ATOM 3146 C C . ALA A 1 472 ? 122.531 113.545 150.895 1.00 48.84 464 ALA A C 1
ATOM 3147 O O . ALA A 1 472 ? 122.578 112.644 150.049 1.00 48.84 464 ALA A O 1
ATOM 3149 N N . ALA A 1 473 ? 121.544 113.627 151.785 1.00 48.68 465 ALA A N 1
ATOM 3150 C CA . ALA A 1 473 ? 120.425 112.700 151.714 1.00 48.68 465 ALA A CA 1
ATOM 3151 C C . ALA A 1 473 ? 119.677 112.851 150.401 1.00 48.68 465 ALA A C 1
ATOM 3152 O O . ALA A 1 473 ? 119.229 111.859 149.814 1.00 48.68 465 ALA A O 1
ATOM 3154 N N . ILE A 1 474 ? 119.553 114.082 149.905 1.00 47.47 466 ILE A N 1
ATOM 3155 C CA . ILE A 1 474 ? 118.863 114.276 148.634 1.00 47.47 466 ILE A CA 1
ATOM 3156 C C . ILE A 1 474 ? 119.674 113.690 147.483 1.00 47.47 466 ILE A C 1
ATOM 3157 O O . ILE A 1 474 ? 119.115 113.060 146.580 1.00 47.47 466 ILE A O 1
ATOM 3162 N N . ASN A 1 475 ? 120.998 113.869 147.496 1.00 47.87 467 ASN A N 1
ATOM 3163 C CA . ASN A 1 475 ? 121.829 113.243 146.466 1.00 47.87 467 ASN A CA 1
ATOM 3164 C C . ASN A 1 475 ? 121.683 111.729 146.473 1.00 47.87 467 ASN A C 1
ATOM 3165 O O . ASN A 1 475 ? 121.558 111.102 145.416 1.00 47.87 467 ASN A O 1
ATOM 3170 N N . VAL A 1 476 ? 121.734 111.120 147.656 1.00 49.50 468 VAL A N 1
ATOM 3171 C CA . VAL A 1 476 ? 121.629 109.667 147.740 1.00 49.50 468 VAL A CA 1
ATOM 3172 C C . VAL A 1 476 ? 120.280 109.194 147.216 1.00 49.50 468 VAL A C 1
ATOM 3173 O O . VAL A 1 476 ? 120.198 108.217 146.458 1.00 49.50 468 VAL A O 1
ATOM 3177 N N . PHE A 1 477 ? 119.200 109.874 147.607 1.00 51.29 469 PHE A N 1
ATOM 3178 C CA . PHE A 1 477 ? 117.887 109.486 147.107 1.00 51.29 469 PHE A CA 1
ATOM 3179 C C . PHE A 1 477 ? 117.816 109.602 145.592 1.00 51.29 469 PHE A C 1
ATOM 3180 O O . PHE A 1 477 ? 117.260 108.726 144.923 1.00 51.29 469 PHE A O 1
ATOM 3188 N N . GLY A 1 478 ? 118.364 110.678 145.032 1.00 50.36 470 GLY A N 1
ATOM 3189 C CA . GLY A 1 478 ? 118.318 110.842 143.590 1.00 50.36 470 GLY A CA 1
ATOM 3190 C C . GLY A 1 478 ? 119.104 109.777 142.856 1.00 50.36 470 GLY A C 1
ATOM 3191 O O . GLY A 1 478 ? 118.671 109.279 141.816 1.00 50.36 470 GLY A O 1
ATOM 3192 N N . ALA A 1 479 ? 120.269 109.410 143.389 1.00 52.03 471 ALA A N 1
ATOM 3193 C CA . ALA A 1 479 ? 121.071 108.366 142.760 1.00 52.03 471 ALA A CA 1
ATOM 3194 C C . ALA A 1 479 ? 120.355 107.025 142.796 1.00 52.03 471 ALA A C 1
ATOM 3195 O O . ALA A 1 479 ? 120.377 106.279 141.812 1.00 52.03 471 ALA A O 1
ATOM 3197 N N . ILE A 1 480 ? 119.710 106.703 143.917 1.00 53.21 472 ILE A N 1
ATOM 3198 C CA . ILE A 1 480 ? 118.962 105.451 144.000 1.00 53.21 472 ILE A CA 1
ATOM 3199 C C . ILE A 1 480 ? 117.795 105.456 143.021 1.00 53.21 472 ILE A C 1
ATOM 3200 O O . ILE A 1 480 ? 117.557 104.475 142.305 1.00 53.21 472 ILE A O 1
ATOM 3205 N N . PHE A 1 481 ? 117.058 106.566 142.962 1.00 53.52 473 PHE A N 1
ATOM 3206 C CA . PHE A 1 481 ? 115.917 106.654 142.059 1.00 53.52 473 PHE A CA 1
ATOM 3207 C C . PHE A 1 481 ? 116.342 106.526 140.605 1.00 53.52 473 PHE A C 1
ATOM 3208 O O . PHE A 1 481 ? 115.641 105.901 139.806 1.00 53.52 473 PHE A O 1
ATOM 3216 N N . PHE A 1 482 ? 117.475 107.118 140.233 1.00 53.58 474 PHE A N 1
ATOM 3217 C CA . PHE A 1 482 ? 117.939 106.990 138.857 1.00 53.58 474 PHE A CA 1
ATOM 3218 C C . PHE A 1 482 ? 118.402 105.571 138.563 1.00 53.58 474 PHE A C 1
ATOM 3219 O O . PHE A 1 482 ? 118.059 105.001 137.524 1.00 53.58 474 PHE A O 1
ATOM 3227 N N . THR A 1 483 ? 119.197 104.984 139.458 1.00 56.88 475 THR A N 1
ATOM 3228 C CA . THR A 1 483 ? 119.718 103.651 139.186 1.00 56.88 475 THR A CA 1
ATOM 3229 C C . THR A 1 483 ? 118.614 102.604 139.183 1.00 56.88 475 THR A C 1
ATOM 3230 O O . THR A 1 483 ? 118.801 101.518 138.629 1.00 56.88 475 THR A O 1
ATOM 3234 N N . LEU A 1 484 ? 117.460 102.902 139.776 1.00 57.63 476 LEU A N 1
ATOM 3235 C CA . LEU A 1 484 ? 116.387 101.915 139.773 1.00 57.63 476 LEU A CA 1
A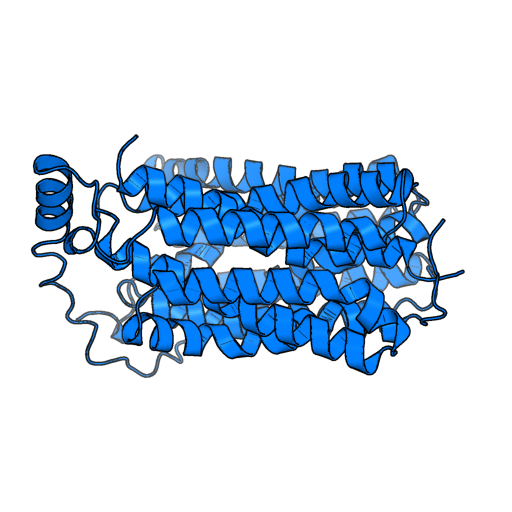TOM 3236 C C . LEU A 1 484 ? 115.545 101.997 138.504 1.00 57.63 476 LEU A C 1
ATOM 3237 O O . LEU A 1 484 ? 115.130 100.969 137.960 1.00 57.63 476 LEU A O 1
ATOM 3242 N N . PHE A 1 485 ? 115.279 103.208 138.010 1.00 59.28 477 PHE A N 1
ATOM 3243 C CA . PHE A 1 485 ? 114.217 103.391 137.032 1.00 59.28 477 PHE A CA 1
ATOM 3244 C C . PHE A 1 485 ? 114.659 103.867 135.659 1.00 59.28 477 PHE A C 1
ATOM 3245 O O . PHE A 1 485 ? 113.860 103.791 134.725 1.00 59.28 477 PHE A O 1
ATOM 3253 N N . ALA A 1 486 ? 115.886 104.344 135.497 1.00 61.59 478 ALA A N 1
ATOM 3254 C CA . ALA A 1 486 ? 116.309 104.825 134.190 1.00 61.59 478 ALA A CA 1
ATOM 3255 C C . ALA A 1 486 ? 116.487 103.670 133.213 1.00 61.59 478 ALA A C 1
ATOM 3256 O O . ALA A 1 486 ? 116.707 102.523 133.604 1.00 61.59 478 ALA A O 1
ATOM 3258 N N . LYS A 1 487 ? 116.387 103.986 131.924 1.00 66.42 479 LYS A N 1
ATOM 3259 C CA . LYS A 1 487 ? 116.602 103.027 130.853 1.00 66.42 479 LYS A CA 1
ATOM 3260 C C . LYS A 1 487 ? 117.624 103.592 129.878 1.00 66.42 479 LYS A C 1
ATOM 3261 O O . LYS A 1 487 ? 117.927 104.785 129.889 1.00 66.42 479 LYS A O 1
ATOM 3267 N N . GLY A 1 488 ? 118.163 102.722 129.033 1.00 71.49 480 GLY A N 1
ATOM 3268 C CA . GLY A 1 488 ? 119.228 103.122 128.137 1.00 71.49 480 GLY A CA 1
ATOM 3269 C C . GLY A 1 488 ? 118.894 102.952 126.672 1.00 71.49 480 GLY A C 1
ATOM 3270 O O . GLY A 1 488 ? 119.670 103.350 125.799 1.00 71.49 480 GLY A O 1
ATOM 3271 N N . GLU A 1 489 ? 117.739 102.360 126.392 1.00 75.97 481 GLU A N 1
ATOM 3272 C CA . GLU A 1 489 ? 117.293 102.156 125.024 1.00 75.97 481 GLU A CA 1
ATOM 3273 C C . GLU A 1 489 ? 116.452 103.339 124.567 1.00 75.97 481 GLU A C 1
ATOM 3274 O O . GLU A 1 489 ? 115.937 104.109 125.381 1.00 75.97 481 GLU A O 1
ATOM 3280 N N . VAL A 1 490 ? 116.312 103.485 123.250 1.00 76.81 482 VAL A N 1
ATOM 3281 C CA . VAL A 1 490 ? 115.383 104.480 122.727 1.00 76.81 482 VAL A CA 1
ATOM 3282 C C . VAL A 1 490 ? 113.966 104.034 123.052 1.00 76.81 482 VAL A C 1
ATOM 3283 O O . VAL A 1 490 ? 113.571 102.902 122.751 1.00 76.81 482 VAL A O 1
ATOM 3287 N N . GLN A 1 491 ? 113.199 104.915 123.685 1.00 78.55 483 GLN A N 1
ATOM 3288 C CA . GLN A 1 491 ? 111.880 104.538 124.167 1.00 78.55 483 GLN A CA 1
ATOM 3289 C C . GLN A 1 491 ? 110.889 104.424 123.017 1.00 78.55 483 GLN A C 1
ATOM 3290 O O . GLN A 1 491 ? 111.123 104.924 121.915 1.00 78.55 483 GLN A O 1
ATOM 3296 N N . ASN A 1 492 ? 109.762 103.762 123.297 1.00 83.92 484 ASN A N 1
ATOM 3297 C CA . ASN A 1 492 ? 108.782 103.456 122.258 1.00 83.92 484 ASN A CA 1
ATOM 3298 C C . ASN A 1 492 ? 108.285 104.717 121.565 1.00 83.92 484 ASN A C 1
ATOM 3299 O O . ASN A 1 492 ? 108.360 104.837 120.338 1.00 83.92 484 ASN A O 1
ATOM 3304 N N . TRP A 1 493 ? 107.786 105.677 122.343 1.00 82.61 485 TRP A N 1
ATOM 3305 C CA . TRP A 1 493 ? 107.188 106.882 121.784 1.00 82.61 485 TRP A CA 1
ATOM 3306 C C . TRP A 1 493 ? 108.188 107.770 121.058 1.00 82.61 485 TRP A C 1
ATOM 3307 O O . TRP A 1 493 ? 107.793 108.823 120.549 1.00 82.61 485 TRP A O 1
ATOM 3318 N N . ALA A 1 494 ? 109.458 107.378 120.991 1.00 84.58 486 ALA A N 1
ATOM 3319 C CA . ALA A 1 494 ? 110.486 108.225 120.410 1.00 84.58 486 ALA A CA 1
ATOM 3320 C C . ALA A 1 494 ? 110.802 107.897 118.961 1.00 84.58 486 ALA A C 1
ATOM 3321 O O . ALA A 1 494 ? 111.417 108.723 118.280 1.00 84.58 486 ALA A O 1
ATOM 3323 N N . LEU A 1 495 ? 110.420 106.718 118.477 1.00 89.21 487 LEU A N 1
ATOM 3324 C CA . LEU A 1 495 ? 110.778 106.318 117.121 1.00 89.21 487 LEU A CA 1
ATOM 3325 C C . LEU A 1 495 ? 109.827 106.959 116.120 1.00 89.21 487 LEU A C 1
ATOM 3326 O O . LEU A 1 495 ? 108.606 106.800 116.223 1.00 89.21 487 LEU A O 1
ATOM 3331 N N . ASN A 1 496 ? 110.385 107.671 115.147 1.00 94.35 488 ASN A N 1
ATOM 3332 C CA . ASN A 1 496 ? 109.588 108.300 114.101 1.00 94.35 488 ASN A CA 1
ATOM 3333 C C . ASN A 1 496 ? 108.988 107.249 113.174 1.00 94.35 488 ASN A C 1
ATOM 3334 O O . ASN A 1 496 ? 108.214 107.569 112.273 1.00 94.35 488 ASN A O 1
#

Sequence (427 aa):
CSARYNLAILAFFGFFIVYALRVNLSVALVDMVDSTGKKYQWDAETQGWILGSFFYGYIITQIPGGYVASKIGGKMLLGFGILGTAVLTLFTPIAADLGVGPLIVLRALEGLGEGVTFPAMHAMWSSWAPPLERSKLLSISYAGAQLGTVISLPLSGIICYYMNWTYVFYFFGTIGIFWFLLWIWLVSDTPQKHKRISHYEKEYILSSLRNQLSSQKSVPWVPILKSLPLWAIVVAHFSYNWTFYTLLTLLPTYMKEILRFNVQENGFLSSLPYLGSWLCMILSGQAADNLRAKWNFSTLCVRRIFSLIGMIGPAVFLVAAGFIGCDYSLAVAFLTISTTLGGFCSSGFSINHLDIAPSYAGILLGITNTFATIPGMVGPVIAKSLTPDNTVGEWQTVFYIAAAINVFGAIFFTLFAKGEVQNWALN

Organism: Homo sapiens (NCBI:txid9606)

B-factor: mean 52.59, std 12.93, range [30.0, 98.7]

Secondary structure (DSSP, 8-state):
--HHHHHHHHHHHHHHHHHHHHHHHHHHHHHHB------B---HHHHHHHHHHHHHHHTTSSHHHHHHHHHH-HHHHHHHHHHHHHHHHTTHHHHHHH-HHHHHHHHHHHHHHHHTHHHHHHHHHHHHS-GGGHHHHHHHHHHHHHHHHHHHHHHHHHHHHHS-SHHHHHHHHHHHHHHHHHHHHH--SSTTT-SS--HHHHHHHHHHHTTTTTS-TTSS-------HHHHHHHHHHHHHHHHHHHHHHHHHHHHHHTS---HHHHHHHHHHHHHHHHHHHHHHHHHHHHHHHHS-TTTTHHHHHHHHHHHHHHHHHHHHHHHTTT-HHHHHHHHHHHHHHTTGGGTTGGGTHHHHSTT-HHHHHHHHHHHHSHHHHHHHHHHHHH-SS-THHHHHHHHHHHHHHHHHHHHHHHHH---SPPGGG--

Solvent-accessible surface area: 17788 Å² total; per-residue (Å²): 136,33,9,31,39,47,3,0,85,18,0,35,97,0,0,27,5,1,34,0,0,15,1,0,4,5,0,0,4,10,21,0,22,66,155,163,20,119,78,20,138,28,88,19,87,25,21,0,100,0,8,0,7,4,3,85,4,14,31,101,27,14,91,63,0,29,158,48,3,101,152,81,22,3,28,65,20,0,0,111,6,0,37,27,0,0,54,41,0,45,106,0,10,88,8,3,83,133,25,47,36,53,0,54,84,17,4,20,76,0,0,63,16,0,1,16,0,55,26,0,0,64,24,2,0,55,32,2,1,2,66,182,27,72,85,120,0,32,65,55,0,53,23,0,3,54,40,0,9,15,61,0,2,20,53,0,0,55,13,9,102,141,96,41,2,20,93,0,0,74,81,2,0,73,55,0,51,125,6,26,108,52,0,56,181,39,8,7,28,37,0,116,128,19,174,126,29,39,144,162,17,52,98,92,0,75,67,34,8,159,94,75,87,87,89,100,130,17,99,113,99,84,38,151,6,123,18,104,10,2,79,0,5,6,34,0,32,57,2,38,9,27,12,48,18,2,9,6,7,4,4,1,12,3,2,61,55,6,2,178,37,55,25,42,81,0,0,92,48,0,8,71,1,12,67,15,8,44,92,16,47,80,115,3,34,106,45,8,70,89,44,99,86,129,153,124,62,85,40,23,42,1,16,67,65,7,2,56,66,0,0,57,12,7,3,80,56,0,52,26,0,2,149,43,19,75,57,116,81,75,0,16,42,49,2,25,70,2,17,31,43,4,1,42,2,36,8,0,3,46,54,0,12,97,23,0,0,45,62,1,21,35,74,0,66,11,21,4,42,28,79,0,2,54,0,0,26,49,2,0,13,73,3,13,63,60,1,87,93,52,67,37,39,38,7,42,58,7,4,102,64,0,6,64,38,1,55,119,0,1,84,50,0,29,113,73,0,90,12,102,68,33,140,52,3,120,83

GO terms:
  GO:0005765 lysosomal membrane (C, IDA)
  GO:0015739 sialic acid transport (P, IDA)
  GO:0015136 sialic acid transmembrane transporter activity (F, IDA)
  GO:0015538 sialic acid:proton symporter activity (F, EXP)
  GO:0005765 lysosomal membrane (C, EXP)
  GO:0016323 basolateral plasma membrane (C, EXP)
  GO:0005351 carbohydrate:proton symporter activity (F, TAS)
  GO:0005765 lysosomal membrane (C, TAS)
  GO:0005886 plasma membrane (C, TAS)
  GO:0016020 membrane (C, TAS)
  GO:0006820 monoatomic anion transport (P, TAS)
  GO:0005765 lysosomal membrane (C, IMP)
  GO:0042880 D-glucuronate transmembrane transporter activity (F, IMP)
  GO:0015538 sialic acid:proton symporter activity (F, TAS)
  GO:0015135 glucuronate transmembrane transporter activity (F, TAS)
  GO:1901264 carbohydrate derivative transport (P, TAS)
  GO:0005886 plasma membrane (C, IDA)
  GO:0005765 lysosomal membrane (C, HDA)

Foldseek 3Di:
DAQLVVVLQLLLQLLLLLQLLLQLCLLLVLCQDPCPPHHHPDFLLLLLLLNLLLLVLLLVCQLVLLVVCVVPNLLCLQLQLLLLLLVLLLCQVVQVVVHSVSSSVSSNSNSNSSNNNVSSVVQLCLARAQPVGSVVSVCSSNVSNLVSLLPSLLVCLVCVVVHNSSVSSVVSSVSSVVSSVVSVPQHDRHLVPGDPHDPVSNVVSCVSCPCVVVVLPVPPDDDPPPALLLVLLLLLLQLLLLVVLLCSNCQLVCCCQFLNDRSNCSSNLSSLQSVLLSVLLVVLVVVLVCVCVVPNCQLQNSQLVLLCQLLQLLLVLLLVLLVVTNPNPSNSVSSNRNSNSNNSNSSHSVCLCCFQANSCNSVSVSVSVSSNSVSSNVNSSVLSVQQRGCPSVSSSVSSNVSSVSSVVSSVSNSVGHDGHHDDSRDD